Protein AF-A0A7X7QQ74-F1 (afdb_monomer)

Secondary structure (DSSP, 8-state):
-TTHHHHHHHHHHHHHHHHHHHHHHHHHHHHHHHHHHTT--S---------HHHHHHHHHHHHHHHHHHHHHHHHHHHHHHHHHHHHHHHHHHHHHHHHHHHHHHHHHHHHHHHHHHHHHHHHHHHHHHHHHHHHHHHHHHHHHHTTS-HHHHHHHHHHTSPPPPTT--HHHHHHHHHHHHHHHH-HHHHHHHHHHHHHHHHHHHHHHHHHHHHT-SS--HHHHHHHHHHHHHHHHHHHHHTPPP----HHHHHHHHHH--GGGHHHHHHHHHHHHHTT-S-HHHHHHHHHHHHHHHHHHHHHHS-PPPPPHHHHTSHHHHHHHHHTTSS-EEEEEEHHHHHHHTHHHH--TTS-SS--HHHHHHHHHHHHHHHTT-TTEEEEEEE--SS-EEEESSSSEEEEE--SSSSSHHHHHHHHHHHHHHTSTTSEEEEE---HHHHHHHHHTT-EEE-GGGGGGG--

pLDDT: mean 75.35, std 14.72, range [29.64, 94.81]

Radius of gyration: 71.5 Å; Cα contacts (8 Å, |Δi|>4): 353; chains: 1; bounding box: 165×53×185 Å

Solvent-accessible surface area (backbone atoms only — not comparable to full-atom values): 25984 Å² total; per-residue (Å²): 125,82,62,63,62,54,53,52,52,54,53,52,61,67,45,48,63,57,53,50,57,50,50,52,53,51,51,57,49,52,53,53,51,54,65,62,67,73,72,80,77,86,82,83,87,87,83,84,90,84,68,74,69,61,57,55,55,50,51,51,50,53,51,48,53,53,50,50,52,50,50,51,51,53,49,51,54,48,49,59,49,50,54,52,53,48,52,56,49,51,54,52,50,50,54,51,51,53,52,50,54,53,52,51,52,50,52,51,52,51,52,53,51,51,53,51,52,50,54,50,49,50,54,51,50,55,50,50,51,54,48,51,51,51,52,49,52,51,49,48,51,57,60,51,38,70,74,61,43,75,68,53,42,52,52,51,56,60,69,64,48,79,78,59,68,94,87,54,54,71,67,59,49,52,50,52,52,51,51,51,54,48,23,67,76,35,58,68,62,30,53,52,50,54,52,47,58,51,36,54,53,40,50,54,52,33,52,55,44,52,51,52,52,74,70,40,95,75,67,55,68,69,59,55,54,51,41,51,54,36,50,54,52,42,51,53,47,32,59,77,66,70,50,84,68,90,66,72,63,56,70,60,52,43,51,50,58,66,69,46,56,80,90,52,48,63,56,52,55,54,50,54,51,51,34,42,78,66,63,70,41,52,74,68,61,41,51,54,45,52,50,46,49,50,51,45,50,54,52,53,50,58,71,66,42,80,69,80,77,73,50,74,75,44,58,74,35,54,67,35,43,51,51,34,19,76,69,64,78,36,43,22,36,43,39,32,40,42,60,50,31,54,64,66,39,33,88,79,67,52,57,99,86,58,70,97,62,85,50,74,64,47,54,50,50,51,52,52,36,50,45,60,57,41,54,98,34,91,47,28,37,37,39,37,30,30,81,36,73,57,64,46,77,46,71,79,48,102,45,29,38,40,35,27,46,26,65,88,79,80,70,46,37,53,57,52,50,51,49,51,47,58,58,56,55,74,42,83,80,46,50,42,36,38,28,39,76,51,66,68,58,45,53,51,39,46,76,66,69,32,40,65,34,52,44,69,74,46,52,92,62,55,119

Structure (mmCIF, N/CA/C/O backbone):
data_AF-A0A7X7QQ74-F1
#
_entry.id   AF-A0A7X7QQ74-F1
#
loop_
_atom_site.group_PDB
_atom_site.id
_atom_site.type_symbol
_atom_site.label_atom_id
_atom_site.label_alt_id
_atom_site.label_comp_id
_atom_site.label_asym_id
_atom_site.label_entity_id
_atom_site.label_seq_id
_atom_site.pdbx_PDB_ins_code
_atom_site.Cartn_x
_atom_site.Cartn_y
_atom_site.Cartn_z
_atom_site.occupancy
_atom_site.B_iso_or_equiv
_atom_site.auth_seq_id
_atom_site.auth_comp_id
_atom_site.auth_asym_id
_atom_site.auth_atom_id
_atom_site.pdbx_PDB_model_num
ATOM 1 N N . GLY A 1 1 ? 70.687 -2.235 -77.175 1.00 42.91 1 GLY A N 1
ATOM 2 C CA . GLY A 1 1 ? 71.856 -1.793 -76.398 1.00 42.91 1 GLY A CA 1
ATOM 3 C C . GLY A 1 1 ? 73.035 -2.710 -76.632 1.00 42.91 1 GLY A C 1
ATOM 4 O O . GLY A 1 1 ? 73.905 -2.338 -77.387 1.00 42.91 1 GLY A O 1
ATOM 5 N N . ALA A 1 2 ? 73.039 -3.921 -76.066 1.00 39.81 2 ALA A N 1
ATOM 6 C CA . ALA A 1 2 ? 74.204 -4.820 -76.107 1.00 39.81 2 ALA A CA 1
ATOM 7 C C . ALA A 1 2 ? 74.336 -5.729 -77.358 1.00 39.81 2 ALA A C 1
ATOM 9 O O . ALA A 1 2 ? 75.285 -6.497 -77.442 1.00 39.81 2 ALA A O 1
ATOM 10 N N . GLY A 1 3 ? 73.380 -5.693 -78.298 1.00 40.97 3 GLY A N 1
ATOM 11 C CA . GLY A 1 3 ? 73.385 -6.544 -79.503 1.00 40.97 3 GLY A CA 1
ATOM 12 C C . GLY A 1 3 ? 74.111 -5.935 -80.708 1.00 40.97 3 GLY A C 1
ATOM 13 O O . GLY A 1 3 ? 74.846 -6.640 -81.385 1.00 40.97 3 GLY A O 1
ATOM 14 N N . ASP A 1 4 ? 73.969 -4.623 -80.930 1.00 46.12 4 ASP A N 1
ATOM 15 C CA . ASP A 1 4 ? 74.567 -3.925 -82.085 1.00 46.12 4 ASP A CA 1
ATOM 16 C C . ASP A 1 4 ? 76.092 -3.779 -81.976 1.00 46.12 4 ASP A C 1
ATOM 18 O O . ASP A 1 4 ? 76.801 -3.931 -82.968 1.00 46.12 4 ASP A O 1
ATOM 22 N N . GLU A 1 5 ? 76.624 -3.546 -80.770 1.00 46.53 5 GLU A N 1
ATOM 23 C CA . GLU A 1 5 ? 78.076 -3.414 -80.565 1.00 46.53 5 GLU A CA 1
ATOM 24 C C . GLU A 1 5 ? 78.820 -4.737 -80.819 1.00 46.53 5 GLU A C 1
ATOM 26 O O . GLU A 1 5 ? 79.957 -4.739 -81.296 1.00 46.53 5 GLU A O 1
ATOM 31 N N . ALA A 1 6 ? 78.169 -5.875 -80.547 1.00 50.09 6 ALA A N 1
ATOM 32 C CA . ALA A 1 6 ? 78.730 -7.200 -80.797 1.00 50.09 6 ALA A CA 1
ATOM 33 C C . ALA A 1 6 ? 78.775 -7.532 -82.301 1.00 50.09 6 ALA A C 1
ATOM 35 O O . ALA A 1 6 ? 79.751 -8.125 -82.771 1.00 50.09 6 ALA A O 1
ATOM 36 N N . ASP A 1 7 ? 77.763 -7.105 -83.062 1.00 53.47 7 ASP A N 1
ATOM 37 C CA . ASP A 1 7 ? 77.689 -7.326 -84.508 1.00 53.47 7 ASP A CA 1
ATOM 38 C C . ASP A 1 7 ? 78.603 -6.372 -85.302 1.00 53.47 7 ASP A C 1
ATOM 40 O O . ASP A 1 7 ? 79.223 -6.798 -86.284 1.00 53.47 7 ASP A O 1
ATOM 44 N N . GLU A 1 8 ? 78.799 -5.124 -84.854 1.00 53.38 8 GLU A N 1
ATOM 45 C CA . GLU A 1 8 ? 79.803 -4.221 -85.440 1.00 53.38 8 GLU A CA 1
ATOM 46 C C . GLU A 1 8 ? 81.241 -4.699 -85.194 1.00 53.38 8 GLU A C 1
ATOM 48 O O . GLU A 1 8 ? 82.062 -4.688 -86.120 1.00 53.38 8 GLU A O 1
ATOM 53 N N . ALA A 1 9 ? 81.547 -5.185 -83.986 1.00 55.56 9 ALA A N 1
ATOM 54 C CA . ALA A 1 9 ? 82.856 -5.755 -83.670 1.00 55.56 9 ALA A CA 1
ATOM 55 C C . ALA A 1 9 ? 83.140 -7.022 -84.500 1.00 55.56 9 ALA A C 1
ATOM 57 O O . ALA A 1 9 ? 84.234 -7.177 -85.053 1.00 55.56 9 ALA A O 1
ATOM 58 N N . ALA A 1 10 ? 82.138 -7.892 -84.667 1.00 55.88 10 ALA A N 1
ATOM 59 C CA . ALA A 1 10 ? 82.249 -9.099 -85.484 1.00 55.88 10 ALA A CA 1
ATOM 60 C C . ALA A 1 10 ? 82.398 -8.795 -86.987 1.00 55.88 10 ALA A C 1
ATOM 62 O O . ALA A 1 10 ? 83.092 -9.526 -87.699 1.00 55.88 10 ALA A O 1
ATOM 63 N N . ALA A 1 11 ? 81.780 -7.722 -87.490 1.00 56.03 11 ALA A N 1
ATOM 64 C CA . ALA A 1 11 ? 81.935 -7.277 -88.875 1.00 56.03 11 ALA A CA 1
ATOM 65 C C . ALA A 1 11 ? 83.321 -6.655 -89.140 1.00 56.03 11 ALA A C 1
ATOM 67 O O . ALA A 1 11 ? 83.920 -6.908 -90.190 1.00 56.03 11 ALA A O 1
ATOM 68 N N . ALA A 1 12 ? 83.863 -5.896 -88.181 1.00 57.00 12 ALA A N 1
ATOM 69 C CA . ALA A 1 12 ? 85.202 -5.312 -88.264 1.00 57.00 12 ALA A CA 1
ATOM 70 C C . ALA A 1 12 ? 86.316 -6.379 -88.248 1.00 57.00 12 ALA A C 1
ATOM 72 O O . ALA A 1 12 ? 87.284 -6.273 -89.007 1.00 57.00 12 ALA A O 1
ATOM 73 N N . ASP A 1 13 ? 86.161 -7.443 -87.452 1.00 64.31 13 ASP A N 1
ATOM 74 C CA . ASP A 1 13 ? 87.113 -8.563 -87.404 1.00 64.31 13 ASP A CA 1
ATOM 75 C C . ASP A 1 13 ? 87.138 -9.377 -88.711 1.00 64.31 13 ASP A C 1
ATOM 77 O O . ASP A 1 13 ? 88.206 -9.807 -89.151 1.00 64.31 13 ASP A O 1
ATOM 81 N N . ARG A 1 14 ? 85.995 -9.519 -89.399 1.00 63.31 14 ARG A N 1
ATOM 82 C CA . ARG A 1 14 ? 85.916 -10.215 -90.702 1.00 63.31 14 ARG A CA 1
ATOM 83 C C . ARG A 1 14 ? 86.610 -9.458 -91.838 1.00 63.31 14 ARG A C 1
ATOM 85 O O . ARG A 1 14 ? 87.097 -10.085 -92.774 1.00 63.31 14 ARG A O 1
ATOM 92 N N . LEU A 1 15 ? 86.679 -8.126 -91.772 1.00 59.78 15 LEU A N 1
ATOM 93 C CA . LEU A 1 15 ? 87.297 -7.284 -92.810 1.00 59.78 15 LEU A CA 1
ATOM 94 C C . LEU A 1 15 ? 88.806 -7.065 -92.606 1.00 59.78 15 LEU A C 1
ATOM 96 O O . LEU A 1 15 ? 89.516 -6.757 -93.567 1.00 59.78 15 LEU A O 1
ATOM 100 N N . ARG A 1 16 ? 89.317 -7.264 -91.384 1.00 68.69 16 ARG A N 1
ATOM 101 C CA . ARG A 1 16 ? 90.736 -7.089 -91.028 1.00 68.69 16 ARG A CA 1
ATOM 102 C C . ARG A 1 16 ? 91.714 -7.922 -91.888 1.00 68.69 16 ARG A C 1
ATOM 104 O O . ARG A 1 16 ? 92.672 -7.327 -92.384 1.00 68.69 16 ARG A O 1
ATOM 111 N N . PRO A 1 17 ? 91.497 -9.229 -92.159 1.00 64.31 17 PRO A N 1
ATOM 112 C CA . PRO A 1 17 ? 92.400 -10.002 -93.022 1.00 64.31 17 PRO A CA 1
ATOM 113 C C . PRO A 1 17 ? 92.361 -9.556 -94.494 1.00 64.31 17 PRO A C 1
ATOM 115 O O . PRO A 1 17 ? 93.382 -9.601 -95.177 1.00 64.31 17 PRO A O 1
ATOM 118 N N . HIS A 1 18 ? 91.218 -9.060 -94.982 1.00 64.38 18 HIS A N 1
ATOM 119 C CA . HIS A 1 18 ? 91.095 -8.545 -96.351 1.00 64.38 18 HIS A CA 1
ATOM 120 C C . HIS A 1 18 ? 91.812 -7.201 -96.538 1.00 64.38 18 HIS A C 1
ATOM 122 O O . HIS A 1 18 ? 92.454 -6.987 -97.566 1.00 64.38 18 HIS A O 1
ATOM 128 N N . LEU A 1 19 ? 91.758 -6.320 -95.534 1.00 66.12 19 LEU A N 1
ATOM 129 C CA . LEU A 1 19 ? 92.512 -5.064 -95.526 1.00 66.12 19 LEU A CA 1
ATOM 130 C C . LEU A 1 19 ? 94.024 -5.301 -95.402 1.00 66.12 19 LEU A C 1
ATOM 132 O O . LEU A 1 19 ? 94.790 -4.632 -96.093 1.00 66.12 19 LEU A O 1
ATOM 136 N N . ALA A 1 20 ? 94.450 -6.279 -94.595 1.00 68.25 20 ALA A N 1
ATOM 137 C CA . ALA A 1 20 ? 95.856 -6.670 -94.486 1.00 68.25 20 ALA A CA 1
ATOM 138 C C . ALA A 1 20 ? 96.406 -7.202 -95.824 1.00 68.25 20 ALA A C 1
ATOM 140 O O . ALA A 1 20 ? 97.421 -6.706 -96.307 1.00 68.25 20 ALA A O 1
ATOM 141 N N . ALA A 1 21 ? 95.679 -8.112 -96.484 1.00 64.56 21 ALA A N 1
ATOM 142 C CA . ALA A 1 21 ? 96.055 -8.643 -97.799 1.00 64.56 21 ALA A CA 1
ATOM 143 C C . ALA A 1 21 ? 96.074 -7.569 -98.907 1.00 64.56 21 ALA A C 1
ATOM 145 O O . ALA A 1 21 ? 96.842 -7.662 -99.867 1.00 64.56 21 ALA A O 1
ATOM 146 N N . PHE A 1 22 ? 95.231 -6.537 -98.798 1.00 66.25 22 PHE A N 1
ATOM 147 C CA . PHE A 1 22 ? 95.245 -5.391 -99.709 1.00 66.25 22 PHE A CA 1
ATOM 148 C C . PHE A 1 22 ? 96.467 -4.485 -99.480 1.00 66.25 22 PHE A C 1
ATOM 150 O O . PHE A 1 22 ? 97.080 -4.034 -100.448 1.00 66.25 22 PHE A O 1
ATOM 157 N N . HIS A 1 23 ? 96.855 -4.263 -98.220 1.00 68.88 23 HIS A N 1
ATOM 158 C CA . HIS A 1 23 ? 98.042 -3.481 -97.863 1.00 68.88 23 HIS A CA 1
ATOM 159 C C . HIS A 1 23 ? 99.337 -4.170 -98.319 1.00 68.88 23 HIS A C 1
ATOM 161 O O . HIS A 1 23 ? 100.178 -3.529 -98.943 1.00 68.88 23 HIS A O 1
ATOM 167 N N . GLU A 1 24 ? 99.448 -5.486 -98.117 1.00 67.44 24 GLU A N 1
ATOM 168 C CA . GLU A 1 24 ? 100.583 -6.304 -98.576 1.00 67.44 24 GLU A CA 1
ATOM 169 C C . GLU A 1 24 ? 100.755 -6.243 -100.104 1.00 67.44 24 GLU A C 1
ATOM 171 O O . GLU A 1 24 ? 101.859 -6.074 -100.622 1.00 67.44 24 GLU A O 1
ATOM 176 N N . ARG A 1 25 ? 99.641 -6.302 -100.849 1.00 67.62 25 ARG A N 1
ATOM 177 C CA . ARG A 1 25 ? 99.648 -6.185 -102.317 1.00 67.62 25 ARG A CA 1
ATOM 178 C C . ARG A 1 25 ? 100.048 -4.794 -102.805 1.00 67.62 25 ARG A C 1
ATOM 180 O O . ARG A 1 25 ? 100.679 -4.697 -103.855 1.00 67.62 25 ARG A O 1
ATOM 187 N N . LEU A 1 26 ? 99.700 -3.734 -102.073 1.00 65.62 26 LEU A N 1
ATOM 188 C CA . LEU A 1 26 ? 100.148 -2.370 -102.375 1.00 65.62 26 LEU A CA 1
ATOM 189 C C . LEU A 1 26 ? 101.638 -2.174 -102.071 1.00 65.62 26 LEU A C 1
ATOM 191 O O . LEU A 1 26 ? 102.324 -1.502 -102.838 1.00 65.62 26 LEU A O 1
ATOM 195 N N . GLN A 1 27 ? 102.148 -2.796 -101.006 1.00 69.31 27 GLN A N 1
ATOM 196 C CA . GLN A 1 27 ? 103.567 -2.765 -100.649 1.00 69.31 27 GLN A CA 1
ATOM 197 C C . GLN A 1 27 ? 104.429 -3.480 -101.702 1.00 69.31 27 GLN A C 1
ATOM 199 O O . GLN A 1 27 ? 105.384 -2.894 -102.209 1.00 69.31 27 GLN A O 1
ATOM 204 N N . ALA A 1 28 ? 104.013 -4.674 -102.138 1.00 63.09 28 ALA A N 1
ATOM 205 C CA . ALA A 1 28 ? 104.674 -5.415 -103.217 1.00 63.09 28 ALA A CA 1
ATOM 206 C C . ALA A 1 28 ? 104.653 -4.662 -104.566 1.00 63.09 28 ALA A C 1
ATOM 208 O O . ALA A 1 28 ? 105.598 -4.742 -105.351 1.00 63.09 28 ALA A O 1
ATOM 209 N N . LEU A 1 29 ? 103.591 -3.891 -104.834 1.00 61.09 29 LEU A N 1
ATOM 210 C CA . LEU A 1 29 ? 103.504 -2.995 -105.994 1.00 61.09 29 LEU A CA 1
ATOM 211 C C . LEU A 1 29 ? 104.468 -1.804 -105.882 1.00 61.09 29 LEU A C 1
ATOM 213 O O . LEU A 1 29 ? 105.092 -1.438 -106.876 1.00 61.09 29 LEU A O 1
ATOM 217 N N . GLY A 1 30 ? 104.620 -1.219 -104.691 1.00 64.50 30 GLY A N 1
ATOM 218 C CA . GLY A 1 30 ? 105.575 -0.137 -104.434 1.00 64.50 30 GLY A CA 1
ATOM 219 C C . GLY A 1 30 ? 107.033 -0.571 -104.617 1.00 64.50 30 GLY A C 1
ATOM 220 O O . GLY A 1 30 ? 107.813 0.140 -105.251 1.00 64.50 30 GLY A O 1
ATOM 221 N N . GLU A 1 31 ? 107.386 -1.767 -104.143 1.00 64.06 31 GLU A N 1
ATOM 222 C CA . GLU A 1 31 ? 108.729 -2.344 -104.299 1.00 64.06 31 GLU A CA 1
ATOM 223 C C . GLU A 1 31 ? 109.052 -2.691 -105.762 1.00 64.06 31 GLU A C 1
ATOM 225 O O . GLU A 1 31 ? 110.151 -2.408 -106.243 1.00 64.06 31 GLU A O 1
ATOM 230 N N . ALA A 1 32 ? 108.080 -3.221 -106.513 1.00 56.12 32 ALA A N 1
ATOM 231 C CA . ALA A 1 32 ? 108.242 -3.515 -107.938 1.00 56.12 32 ALA A CA 1
ATOM 232 C C . ALA A 1 32 ? 108.418 -2.245 -108.797 1.00 56.12 32 ALA A C 1
ATOM 234 O O . ALA A 1 32 ? 109.200 -2.246 -109.750 1.00 56.12 32 ALA A O 1
ATOM 235 N N . VAL A 1 33 ? 107.740 -1.144 -108.448 1.00 58.22 33 VAL A N 1
ATOM 236 C CA . VAL A 1 33 ? 107.883 0.155 -109.131 1.00 58.22 33 VAL A CA 1
ATOM 237 C C . VAL A 1 33 ? 109.230 0.812 -108.811 1.00 58.22 33 VAL A C 1
ATOM 239 O O . VAL A 1 33 ? 109.873 1.350 -109.713 1.00 58.22 33 VAL A O 1
ATOM 242 N N . ALA A 1 34 ? 109.717 0.701 -107.572 1.00 56.66 34 ALA A N 1
ATOM 243 C CA . ALA A 1 34 ? 111.060 1.154 -107.204 1.00 56.66 34 ALA A CA 1
ATOM 244 C C . ALA A 1 34 ? 112.163 0.356 -107.933 1.00 56.66 34 ALA A C 1
ATOM 246 O O . ALA A 1 34 ? 113.149 0.936 -108.392 1.00 56.66 34 ALA A O 1
ATOM 247 N N . ALA A 1 35 ? 111.970 -0.954 -108.125 1.00 54.81 35 ALA A N 1
ATOM 248 C CA . ALA A 1 35 ? 112.888 -1.810 -108.881 1.00 54.81 35 ALA A CA 1
ATOM 249 C C . ALA A 1 35 ? 112.895 -1.526 -110.400 1.00 54.81 35 ALA A C 1
ATOM 251 O O . ALA A 1 35 ? 113.922 -1.730 -111.053 1.00 54.81 35 ALA A O 1
ATOM 252 N N . ALA A 1 36 ? 111.778 -1.042 -110.960 1.00 55.62 36 ALA A N 1
ATOM 253 C CA . ALA A 1 36 ? 111.653 -0.664 -112.371 1.00 55.62 36 ALA A CA 1
ATOM 254 C C . ALA A 1 36 ? 112.187 0.752 -112.672 1.00 55.62 36 ALA A C 1
ATOM 256 O O . ALA A 1 36 ? 112.729 0.983 -113.751 1.00 55.62 36 ALA A O 1
ATOM 257 N N . ALA A 1 37 ? 112.096 1.686 -111.719 1.00 54.03 37 ALA A N 1
ATOM 258 C CA . ALA A 1 37 ? 112.597 3.056 -111.873 1.00 54.03 37 ALA A CA 1
ATOM 259 C C . ALA A 1 37 ? 114.131 3.185 -111.713 1.00 54.03 37 ALA A C 1
ATOM 261 O O . ALA A 1 37 ? 114.720 4.146 -112.199 1.00 54.03 37 ALA A O 1
ATOM 262 N N . GLY A 1 38 ? 114.798 2.213 -111.076 1.00 49.72 38 GLY A N 1
ATOM 263 C CA . GLY A 1 38 ? 116.242 2.243 -110.796 1.00 49.72 38 GLY A CA 1
ATOM 264 C C . GLY A 1 38 ? 117.187 1.784 -111.921 1.00 49.72 38 GLY A C 1
ATOM 265 O O . GLY A 1 38 ? 118.390 1.735 -111.687 1.00 49.72 38 GLY A O 1
ATOM 266 N N . ARG A 1 39 ? 116.695 1.420 -113.119 1.00 50.91 39 ARG A N 1
ATOM 267 C CA . ARG A 1 39 ? 117.528 0.889 -114.231 1.00 50.91 39 ARG A CA 1
ATOM 268 C C . ARG A 1 39 ? 117.515 1.721 -115.525 1.00 50.91 39 ARG A C 1
ATOM 270 O O . ARG A 1 39 ? 117.875 1.198 -116.572 1.00 50.91 39 ARG A O 1
ATOM 277 N N . ALA A 1 40 ? 117.104 2.988 -115.479 1.00 46.25 40 ALA A N 1
ATOM 278 C CA . ALA A 1 40 ? 117.002 3.850 -116.665 1.00 46.25 40 ALA A CA 1
ATOM 279 C C . ALA A 1 40 ? 117.895 5.104 -116.568 1.00 46.25 40 ALA A C 1
ATOM 281 O O . ALA A 1 40 ? 117.425 6.230 -116.713 1.00 46.25 40 ALA A O 1
ATOM 282 N N . GLY A 1 41 ? 119.186 4.889 -116.302 1.00 38.78 41 GLY A N 1
ATOM 283 C CA . GLY A 1 41 ? 120.264 5.851 -116.534 1.00 38.78 41 GLY A CA 1
ATOM 284 C C . GLY A 1 41 ? 121.354 5.178 -117.373 1.00 38.78 41 GLY A C 1
ATOM 285 O O . GLY A 1 41 ? 121.755 4.068 -117.041 1.00 38.78 41 GLY A O 1
ATOM 286 N N . ASP A 1 42 ? 121.786 5.872 -118.423 1.00 35.03 42 ASP A N 1
ATOM 287 C CA . ASP A 1 42 ? 122.831 5.560 -119.414 1.00 35.03 42 ASP A CA 1
ATOM 288 C C . ASP A 1 42 ? 122.495 4.732 -120.681 1.00 35.03 42 ASP A C 1
ATOM 290 O O . ASP A 1 42 ? 122.196 3.543 -120.661 1.00 35.03 42 ASP A O 1
ATOM 294 N N . GLU A 1 43 ? 122.650 5.470 -121.790 1.00 34.56 43 GLU A N 1
ATOM 295 C CA . GLU A 1 43 ? 123.116 5.129 -123.143 1.00 34.56 43 GLU A CA 1
ATOM 296 C C . GLU A 1 43 ? 122.275 4.297 -124.143 1.00 34.56 43 GLU A C 1
ATOM 298 O O . GLU A 1 43 ? 122.021 3.110 -124.000 1.00 34.56 43 GLU A O 1
ATOM 303 N N . ALA A 1 44 ? 121.975 4.999 -125.251 1.00 32.47 44 ALA A N 1
ATOM 304 C CA . ALA A 1 44 ? 122.029 4.613 -126.669 1.00 32.47 44 ALA A CA 1
ATOM 305 C C . ALA A 1 44 ? 121.254 3.374 -127.194 1.00 32.47 44 ALA A C 1
ATOM 307 O O . ALA A 1 44 ? 121.468 2.229 -126.825 1.00 32.47 44 ALA A O 1
ATOM 308 N N . ALA A 1 45 ? 120.391 3.659 -128.179 1.00 34.34 45 ALA A N 1
ATOM 309 C CA . ALA A 1 45 ? 119.515 2.782 -128.974 1.00 34.34 45 ALA A CA 1
ATOM 310 C C . ALA A 1 45 ? 120.234 1.644 -129.757 1.00 34.34 45 ALA A C 1
ATOM 312 O O . ALA A 1 45 ? 121.463 1.650 -129.794 1.00 34.34 45 ALA A O 1
ATOM 313 N N . PRO A 1 46 ? 119.547 0.764 -130.541 1.00 49.34 46 PRO A N 1
ATOM 314 C CA . PRO A 1 46 ? 118.101 0.499 -130.712 1.00 49.34 46 PRO A CA 1
ATOM 315 C C . PRO A 1 46 ? 117.714 -1.009 -130.629 1.00 49.34 46 PRO A C 1
ATOM 317 O O . PRO A 1 46 ? 118.530 -1.886 -130.893 1.00 49.34 46 PRO A O 1
ATOM 320 N N . GLY A 1 47 ? 116.436 -1.355 -130.396 1.00 29.64 47 GLY A N 1
ATOM 321 C CA . GLY A 1 47 ? 115.965 -2.730 -130.656 1.00 29.64 47 GLY A CA 1
ATOM 322 C C . GLY A 1 47 ? 114.710 -3.209 -129.918 1.00 29.64 47 GLY A C 1
ATOM 323 O O . GLY A 1 47 ? 114.733 -3.427 -128.719 1.00 29.64 47 GLY A O 1
ATOM 324 N N . ARG A 1 48 ? 113.643 -3.425 -130.699 1.00 32.06 48 ARG A N 1
ATOM 325 C CA . ARG A 1 48 ? 112.609 -4.482 -130.611 1.00 32.06 48 ARG A CA 1
ATOM 326 C C . ARG A 1 48 ? 112.199 -5.078 -129.242 1.00 32.06 48 ARG A C 1
ATOM 328 O O . ARG A 1 48 ? 112.919 -5.864 -128.646 1.00 32.06 48 ARG A O 1
ATOM 335 N N . ALA A 1 49 ? 110.900 -4.889 -128.977 1.00 45.88 49 ALA A N 1
ATOM 336 C CA . ALA A 1 49 ? 109.918 -5.865 -128.482 1.00 45.88 49 ALA A CA 1
ATOM 337 C C . ALA A 1 49 ? 110.177 -6.545 -127.124 1.00 45.88 49 ALA A C 1
ATOM 339 O O . ALA A 1 49 ? 110.699 -7.654 -127.069 1.00 45.88 49 ALA A O 1
ATOM 340 N N . VAL A 1 50 ? 109.646 -5.941 -126.051 1.00 37.38 50 VAL A N 1
ATOM 341 C CA . VAL A 1 50 ? 109.337 -6.630 -124.787 1.00 37.38 50 VAL A CA 1
ATOM 342 C C . VAL A 1 50 ? 108.018 -6.085 -124.206 1.00 37.38 50 VAL A C 1
ATOM 344 O O . VAL A 1 50 ? 107.979 -4.969 -123.703 1.00 37.38 50 VAL A O 1
ATOM 347 N N . GLY A 1 51 ? 106.954 -6.898 -124.263 1.00 42.53 51 GLY A N 1
ATOM 348 C CA . GLY A 1 51 ? 105.964 -7.019 -123.178 1.00 42.53 51 GLY A CA 1
ATOM 349 C C . GLY A 1 51 ? 104.705 -6.134 -123.158 1.00 42.53 51 GLY A C 1
ATOM 350 O O . GLY A 1 51 ? 104.439 -5.528 -122.125 1.00 42.53 51 GLY A O 1
ATOM 351 N N . ASP A 1 52 ? 103.884 -6.134 -124.215 1.00 48.91 52 ASP A N 1
ATOM 352 C CA . ASP A 1 52 ? 102.531 -5.521 -124.235 1.00 48.91 52 ASP A CA 1
ATOM 353 C C . ASP A 1 52 ? 101.535 -6.224 -123.265 1.00 48.91 52 ASP A C 1
ATOM 355 O O . ASP A 1 52 ? 100.616 -5.617 -122.714 1.00 48.91 52 ASP A O 1
ATOM 359 N N . ASP A 1 53 ? 101.784 -7.498 -122.934 1.00 53.06 53 ASP A N 1
ATOM 360 C CA . ASP A 1 53 ? 100.902 -8.307 -122.074 1.00 53.06 53 ASP A CA 1
ATOM 361 C C . ASP A 1 53 ? 100.924 -7.898 -120.587 1.00 53.06 53 ASP A C 1
ATOM 363 O O . ASP A 1 53 ? 99.931 -8.052 -119.872 1.00 53.06 53 ASP A O 1
ATOM 367 N N . GLY A 1 54 ? 102.039 -7.350 -120.090 1.00 54.38 54 GLY A N 1
ATOM 368 C CA . GLY A 1 54 ? 102.170 -6.960 -118.680 1.00 54.38 54 GLY A CA 1
ATOM 369 C C . GLY A 1 54 ? 101.385 -5.692 -118.341 1.00 54.38 54 GLY A C 1
ATOM 370 O O . GLY A 1 54 ? 100.744 -5.614 -117.292 1.00 54.38 54 GLY A O 1
ATOM 371 N N . HIS A 1 55 ? 101.395 -4.710 -119.243 1.00 59.00 55 HIS A N 1
ATOM 372 C CA . HIS A 1 55 ? 100.710 -3.432 -119.050 1.00 59.00 55 HIS A CA 1
ATOM 373 C C . HIS A 1 55 ? 99.182 -3.599 -119.118 1.00 59.00 55 HIS A C 1
ATOM 375 O O . HIS A 1 55 ? 98.461 -3.068 -118.272 1.00 59.00 55 HIS A O 1
ATOM 381 N N . ALA A 1 56 ? 98.690 -4.427 -120.046 1.00 62.75 56 ALA A N 1
ATOM 382 C CA . ALA A 1 56 ? 97.266 -4.732 -120.189 1.00 62.75 56 ALA A CA 1
ATOM 383 C C . ALA A 1 56 ? 96.674 -5.438 -118.950 1.00 62.75 56 ALA A C 1
ATOM 385 O O . ALA A 1 56 ? 95.588 -5.084 -118.482 1.00 62.75 56 ALA A O 1
ATOM 386 N N . VAL A 1 57 ? 97.404 -6.397 -118.361 1.00 68.38 57 VAL A N 1
ATOM 387 C CA . VAL A 1 57 ? 96.978 -7.105 -117.137 1.00 68.38 57 VAL A CA 1
ATOM 388 C C . VAL A 1 57 ? 96.921 -6.164 -115.927 1.00 68.38 57 VAL A C 1
ATOM 390 O O . VAL A 1 57 ? 96.009 -6.267 -115.098 1.00 68.38 57 VAL A O 1
ATOM 393 N N . TRP A 1 58 ? 97.864 -5.226 -115.817 1.00 65.56 58 TRP A N 1
ATOM 394 C CA . TRP A 1 58 ? 97.871 -4.235 -114.740 1.00 65.56 58 TRP A CA 1
ATOM 395 C C . TRP A 1 58 ? 96.762 -3.190 -114.884 1.00 65.56 58 TRP A C 1
ATOM 397 O O . TRP A 1 58 ? 96.123 -2.852 -113.884 1.00 65.56 58 TRP A O 1
ATOM 407 N N . GLU A 1 59 ? 96.464 -2.730 -116.101 1.00 71.69 59 GLU A N 1
ATOM 408 C CA . GLU A 1 59 ? 95.325 -1.841 -116.348 1.00 71.69 59 GLU A CA 1
ATOM 409 C C . GLU A 1 59 ? 93.985 -2.501 -116.012 1.00 71.69 59 GLU A C 1
ATOM 411 O O . GLU A 1 59 ? 93.121 -1.862 -115.404 1.00 71.69 59 GLU A O 1
ATOM 416 N N . GLU A 1 60 ? 93.813 -3.781 -116.349 1.00 74.56 60 GLU A N 1
ATOM 417 C CA . GLU A 1 60 ? 92.595 -4.528 -116.030 1.00 74.56 60 GLU A CA 1
ATOM 418 C C . GLU A 1 60 ? 92.427 -4.714 -114.513 1.00 74.56 60 GLU A C 1
ATOM 420 O O . GLU A 1 60 ? 91.349 -4.453 -113.971 1.00 74.56 60 GLU A O 1
ATOM 425 N N . ARG A 1 61 ? 93.505 -5.036 -113.783 1.00 76.06 61 ARG A N 1
ATOM 426 C CA . ARG A 1 61 ? 93.483 -5.081 -112.308 1.00 76.06 61 ARG A CA 1
ATOM 427 C C . ARG A 1 61 ? 93.163 -3.721 -111.687 1.00 76.06 61 ARG A C 1
ATOM 429 O O . ARG A 1 61 ? 92.366 -3.646 -110.753 1.00 76.06 61 ARG A O 1
ATOM 436 N N . LEU A 1 62 ? 93.728 -2.632 -112.210 1.00 74.25 62 LEU A N 1
ATOM 437 C CA . LEU A 1 62 ? 93.438 -1.278 -111.727 1.00 74.25 62 LEU A CA 1
ATOM 438 C C . LEU A 1 62 ? 91.972 -0.892 -111.988 1.00 74.25 62 LEU A C 1
ATOM 440 O O . LEU A 1 62 ? 91.329 -0.251 -111.153 1.00 74.25 62 LEU A O 1
ATOM 444 N N . ARG A 1 63 ? 91.421 -1.305 -113.135 1.00 76.12 63 ARG A N 1
ATOM 445 C CA . ARG A 1 63 ? 90.013 -1.112 -113.504 1.00 76.12 63 ARG A CA 1
ATOM 446 C C . ARG A 1 63 ? 89.084 -1.887 -112.564 1.00 76.12 63 ARG A C 1
ATOM 448 O O . ARG A 1 63 ? 88.099 -1.306 -112.099 1.00 76.12 63 ARG A O 1
ATOM 455 N N . GLN A 1 64 ? 89.435 -3.127 -112.214 1.00 79.75 64 GLN A N 1
ATOM 456 C CA . GLN A 1 64 ? 88.717 -3.951 -111.235 1.00 79.75 64 GLN A CA 1
ATOM 457 C C . GLN A 1 64 ? 88.738 -3.333 -109.831 1.00 79.75 64 GLN A C 1
ATOM 459 O O . GLN A 1 64 ? 87.673 -3.094 -109.267 1.00 79.75 64 GLN A O 1
ATOM 464 N N . VAL A 1 65 ? 89.905 -2.945 -109.307 1.00 76.00 65 VAL A N 1
ATOM 465 C CA . VAL A 1 65 ? 90.012 -2.312 -107.976 1.00 76.00 65 VAL A CA 1
ATOM 466 C C . VAL A 1 65 ? 89.261 -0.975 -107.927 1.00 76.00 65 VAL A C 1
ATOM 468 O O . VAL A 1 65 ? 88.586 -0.666 -106.946 1.00 76.00 65 VAL A O 1
ATOM 471 N N . ARG A 1 66 ? 89.286 -0.179 -109.005 1.00 77.00 66 ARG A N 1
ATOM 472 C CA . ARG A 1 66 ? 88.471 1.049 -109.108 1.00 77.00 66 ARG A CA 1
ATOM 473 C C . ARG A 1 66 ? 86.969 0.752 -109.170 1.00 77.00 66 ARG A C 1
ATOM 475 O O . ARG A 1 66 ? 86.170 1.549 -108.679 1.00 77.00 66 ARG A O 1
ATOM 482 N N . ALA A 1 67 ? 86.551 -0.353 -109.789 1.00 77.31 67 ALA A N 1
ATOM 483 C CA . ALA A 1 67 ? 85.156 -0.792 -109.785 1.00 77.31 67 ALA A CA 1
ATOM 484 C C . ALA A 1 67 ? 84.714 -1.256 -108.388 1.00 77.31 67 ALA A C 1
ATOM 486 O O . ALA A 1 67 ? 83.640 -0.862 -107.936 1.00 77.31 67 ALA A O 1
ATOM 487 N N . GLU A 1 68 ? 85.558 -2.000 -107.676 1.00 78.00 68 GLU A N 1
ATOM 488 C CA . GLU A 1 68 ? 85.316 -2.419 -106.292 1.00 78.00 68 GLU A CA 1
ATOM 489 C C . GLU A 1 68 ? 85.262 -1.228 -105.336 1.00 78.00 68 GLU A C 1
ATOM 491 O O . GLU A 1 68 ? 84.312 -1.111 -104.568 1.00 78.00 68 GLU A O 1
ATOM 496 N N . LEU A 1 69 ? 86.192 -0.273 -105.438 1.00 75.88 69 LEU A N 1
ATOM 497 C CA . LEU A 1 69 ? 86.170 0.941 -104.618 1.00 75.88 69 LEU A CA 1
ATOM 498 C C . LEU A 1 69 ? 84.891 1.761 -104.850 1.00 75.88 69 LEU A C 1
ATOM 500 O O . LEU A 1 69 ? 84.318 2.296 -103.903 1.00 75.88 69 LEU A O 1
ATOM 504 N N . ARG A 1 70 ? 84.405 1.839 -106.098 1.00 76.81 70 ARG A N 1
ATOM 505 C CA . ARG A 1 70 ? 83.112 2.471 -106.411 1.00 76.81 70 ARG A CA 1
ATOM 506 C C . ARG A 1 70 ? 81.936 1.710 -105.798 1.00 76.81 70 ARG A C 1
ATOM 508 O O . ARG A 1 70 ? 81.035 2.349 -105.265 1.00 76.81 70 ARG A O 1
ATOM 515 N N . ARG A 1 71 ? 81.958 0.372 -105.815 1.00 79.44 71 ARG A N 1
ATOM 516 C CA . ARG A 1 71 ? 80.944 -0.459 -105.141 1.00 79.44 71 ARG A CA 1
ATOM 517 C C . ARG A 1 71 ? 80.952 -0.241 -103.628 1.00 79.44 71 ARG A C 1
ATOM 519 O O . ARG A 1 71 ? 79.891 -0.003 -103.062 1.00 79.44 71 ARG A O 1
ATOM 526 N N . TYR A 1 72 ? 82.120 -0.240 -102.986 1.00 79.75 72 TYR A N 1
ATOM 527 C CA . TYR A 1 72 ? 82.243 0.016 -101.547 1.00 79.75 72 TYR A CA 1
ATOM 528 C C . TYR A 1 72 ? 81.784 1.421 -101.159 1.00 79.75 72 TYR A C 1
ATOM 530 O O . TYR A 1 72 ? 81.062 1.566 -100.178 1.00 79.75 72 TYR A O 1
ATOM 538 N N . LYS A 1 73 ? 82.120 2.449 -101.950 1.00 77.81 73 LYS A N 1
ATOM 539 C CA . LYS A 1 73 ? 81.587 3.805 -101.744 1.00 77.81 73 LYS A CA 1
ATOM 540 C C . LYS A 1 73 ? 80.061 3.839 -101.868 1.00 77.81 73 LYS A C 1
ATOM 542 O O . LYS A 1 73 ? 79.404 4.400 -100.999 1.00 77.81 73 LYS A O 1
ATOM 547 N N . GLY A 1 74 ? 79.492 3.162 -102.869 1.00 82.56 74 GLY A N 1
ATOM 548 C CA . GLY A 1 74 ? 78.039 3.040 -103.022 1.00 82.56 74 GLY A CA 1
ATOM 549 C C . GLY A 1 74 ? 77.355 2.312 -101.855 1.00 82.56 74 GLY A C 1
ATOM 550 O O . GLY A 1 74 ? 76.274 2.719 -101.430 1.00 82.56 74 GLY A O 1
ATOM 551 N N . LEU A 1 75 ? 77.992 1.276 -101.295 1.00 83.69 75 LEU A N 1
ATOM 552 C CA . LEU A 1 75 ? 77.513 0.573 -100.098 1.00 83.69 75 LEU A CA 1
ATOM 553 C C . LEU A 1 75 ? 77.622 1.438 -98.836 1.00 83.69 75 LEU A C 1
ATOM 555 O O . LEU A 1 75 ? 76.684 1.458 -98.046 1.00 83.69 75 LEU A O 1
ATOM 559 N N . ALA A 1 76 ? 78.714 2.187 -98.665 1.00 78.69 76 ALA A N 1
ATOM 560 C CA . ALA A 1 76 ? 78.894 3.110 -97.544 1.00 78.69 76 ALA A CA 1
ATOM 561 C C . ALA A 1 76 ? 77.867 4.255 -97.580 1.00 78.69 76 ALA A C 1
ATOM 563 O O . ALA A 1 76 ? 77.243 4.567 -96.569 1.00 78.69 76 ALA A O 1
ATOM 564 N N . GLU A 1 77 ? 77.611 4.828 -98.757 1.00 83.56 77 GLU A N 1
ATOM 565 C CA . GLU A 1 77 ? 76.534 5.804 -98.951 1.00 83.56 77 GLU A CA 1
ATOM 566 C C . GLU A 1 77 ? 75.148 5.185 -98.719 1.00 83.56 77 GLU A C 1
ATOM 568 O O . GLU A 1 77 ? 74.263 5.838 -98.164 1.00 83.56 77 GLU A O 1
ATOM 573 N N . GLY A 1 78 ? 74.949 3.925 -99.124 1.00 83.88 78 GLY A N 1
ATOM 574 C CA . GLY A 1 78 ? 73.737 3.151 -98.851 1.00 83.88 78 GLY A CA 1
ATOM 575 C C . GLY A 1 78 ? 73.490 2.958 -97.354 1.00 83.88 78 GLY A C 1
ATOM 576 O O . GLY A 1 78 ? 72.394 3.254 -96.878 1.00 83.88 78 GLY A O 1
ATOM 577 N N . ARG A 1 79 ? 74.523 2.558 -96.605 1.00 87.56 79 ARG A N 1
ATOM 578 C CA . ARG A 1 79 ? 74.507 2.440 -95.142 1.00 87.56 79 ARG A CA 1
ATOM 579 C C . ARG A 1 79 ? 74.190 3.784 -94.484 1.00 87.56 79 ARG A C 1
ATOM 581 O O . ARG A 1 79 ? 73.231 3.866 -93.725 1.00 87.56 79 ARG A O 1
ATOM 588 N N . GLY A 1 80 ? 74.877 4.858 -94.878 1.00 85.81 80 GLY A N 1
ATOM 589 C CA . GLY A 1 80 ? 74.617 6.200 -94.346 1.00 85.81 80 GLY A CA 1
ATOM 590 C C . GLY A 1 80 ? 73.232 6.766 -94.705 1.00 85.81 80 GLY A C 1
ATOM 591 O O . GLY A 1 80 ? 72.738 7.680 -94.044 1.00 85.81 80 GLY A O 1
ATOM 592 N N . ARG A 1 81 ? 72.566 6.263 -95.755 1.00 89.25 81 ARG A N 1
ATOM 593 C CA . ARG A 1 81 ? 71.146 6.564 -96.020 1.00 89.25 81 ARG A CA 1
ATOM 594 C C . ARG A 1 81 ? 70.218 5.784 -95.088 1.00 89.25 81 ARG A C 1
ATOM 596 O O . ARG A 1 81 ? 69.281 6.382 -94.566 1.00 89.25 81 ARG A O 1
ATOM 603 N N . LEU A 1 82 ? 70.478 4.496 -94.869 1.00 89.00 82 LEU A N 1
ATOM 604 C CA . LEU A 1 82 ? 69.673 3.648 -93.985 1.00 89.00 82 LEU A CA 1
ATOM 605 C C . LEU A 1 82 ? 69.781 4.073 -92.516 1.00 89.00 82 LEU A C 1
ATOM 607 O O . LEU A 1 82 ? 68.757 4.157 -91.852 1.00 89.00 82 LEU A O 1
ATOM 611 N N . GLU A 1 83 ? 70.970 4.433 -92.033 1.00 90.62 83 GLU A N 1
ATOM 612 C CA . GLU A 1 83 ? 71.174 4.941 -90.665 1.00 90.62 83 GLU A CA 1
ATOM 613 C C . GLU A 1 83 ? 70.383 6.231 -90.418 1.00 90.62 83 GLU A C 1
ATOM 615 O O . GLU A 1 83 ? 69.707 6.368 -89.403 1.00 90.62 83 GLU A O 1
ATOM 620 N N . ARG A 1 84 ? 70.377 7.156 -91.389 1.00 91.25 84 ARG A N 1
ATOM 621 C CA . ARG A 1 84 ? 69.543 8.366 -91.314 1.00 91.25 84 ARG A CA 1
ATOM 622 C C . ARG A 1 84 ? 68.052 8.042 -91.322 1.00 91.25 84 ARG A C 1
ATOM 624 O O . ARG A 1 84 ? 67.291 8.675 -90.599 1.00 91.25 84 ARG A O 1
ATOM 631 N N . GLN A 1 85 ? 67.623 7.073 -92.132 1.00 91.88 85 GLN A N 1
ATOM 632 C CA . GLN A 1 85 ? 66.229 6.628 -92.134 1.00 91.88 85 GLN A CA 1
ATOM 633 C C . GLN A 1 85 ? 65.840 5.974 -90.806 1.00 91.88 85 GLN A C 1
ATOM 635 O O . GLN A 1 85 ? 64.738 6.225 -90.331 1.00 91.88 85 GLN A O 1
ATOM 640 N N . LEU A 1 86 ? 66.727 5.184 -90.202 1.00 92.06 86 LEU A N 1
ATOM 641 C CA . LEU A 1 86 ? 66.502 4.542 -88.911 1.00 92.06 86 LEU A CA 1
ATOM 642 C C . LEU A 1 86 ? 66.418 5.583 -87.790 1.00 92.06 86 LEU A C 1
ATOM 644 O O . LEU A 1 86 ? 65.430 5.591 -87.066 1.00 92.06 86 LEU A O 1
ATOM 648 N N . ALA A 1 87 ? 67.341 6.549 -87.746 1.00 91.50 87 ALA A N 1
ATOM 649 C CA . ALA A 1 87 ? 67.297 7.655 -86.788 1.00 91.50 87 ALA A CA 1
ATOM 650 C C . ALA A 1 87 ? 65.991 8.468 -86.882 1.00 91.50 87 ALA A C 1
ATOM 652 O O . ALA A 1 87 ? 65.351 8.736 -85.869 1.00 91.50 87 ALA A O 1
ATOM 653 N N . LEU A 1 88 ? 65.538 8.791 -88.102 1.00 92.81 88 LEU A N 1
ATOM 654 C CA . LEU A 1 88 ? 64.251 9.468 -88.317 1.00 92.81 88 LEU A CA 1
ATOM 655 C C . LEU A 1 88 ? 63.056 8.620 -87.853 1.00 92.81 88 LEU A C 1
ATOM 657 O O . LEU A 1 88 ? 62.045 9.159 -87.402 1.00 92.81 88 LEU A O 1
ATOM 661 N N . ARG A 1 89 ? 63.134 7.290 -87.986 1.00 90.56 89 ARG A N 1
ATOM 662 C CA . ARG A 1 89 ? 62.077 6.379 -87.524 1.00 90.56 89 ARG A CA 1
ATOM 663 C C . ARG A 1 89 ? 62.076 6.240 -86.010 1.00 90.56 89 ARG A C 1
ATOM 665 O O . ARG A 1 89 ? 60.993 6.220 -85.437 1.00 90.56 89 ARG A O 1
ATOM 672 N N . ASP A 1 90 ? 63.240 6.214 -85.377 1.00 92.94 90 ASP A N 1
ATOM 673 C CA . ASP A 1 90 ? 63.361 6.182 -83.921 1.00 92.94 90 ASP A CA 1
ATOM 674 C C . ASP A 1 90 ? 62.836 7.472 -83.289 1.00 92.94 90 ASP A C 1
ATOM 676 O O . ASP A 1 90 ? 62.070 7.419 -82.326 1.00 92.94 90 ASP A O 1
ATOM 680 N N . GLU A 1 91 ? 63.138 8.628 -83.880 1.00 92.62 91 GLU A N 1
ATOM 681 C CA . GLU A 1 91 ? 62.578 9.914 -83.454 1.00 92.62 91 GLU A CA 1
ATOM 682 C C . GLU A 1 91 ? 61.043 9.946 -83.616 1.00 92.62 91 GLU A C 1
ATOM 684 O O . GLU A 1 91 ? 60.310 10.352 -82.707 1.00 92.62 91 GLU A O 1
ATOM 689 N N . ALA A 1 92 ? 60.517 9.418 -84.727 1.00 90.81 92 ALA A N 1
ATOM 690 C CA . ALA A 1 92 ? 59.074 9.264 -84.926 1.00 90.81 92 ALA A CA 1
ATOM 691 C C . ALA A 1 92 ? 58.430 8.277 -83.923 1.00 90.81 92 ALA A C 1
ATOM 693 O O . ALA A 1 92 ? 57.301 8.478 -83.468 1.00 90.81 92 ALA A O 1
ATOM 694 N N . LEU A 1 93 ? 59.130 7.207 -83.538 1.00 91.75 93 LEU A N 1
ATOM 695 C CA . LEU A 1 93 ? 58.655 6.257 -82.528 1.00 91.75 93 LEU A CA 1
ATOM 696 C C . LEU A 1 93 ? 58.654 6.862 -81.122 1.00 91.75 93 LEU A C 1
ATOM 698 O O . LEU A 1 93 ? 57.732 6.609 -80.348 1.00 91.75 93 LEU A O 1
ATOM 702 N N . LEU A 1 94 ? 59.653 7.672 -80.778 1.00 93.50 94 LEU A N 1
ATOM 703 C CA . LEU A 1 94 ? 59.696 8.374 -79.496 1.00 93.50 94 LEU A CA 1
ATOM 704 C C . LEU A 1 94 ? 58.553 9.387 -79.383 1.00 93.50 94 LEU A C 1
ATOM 706 O O . LEU A 1 94 ? 57.793 9.344 -78.418 1.00 93.50 94 LEU A O 1
ATOM 710 N N . THR A 1 95 ? 58.356 10.220 -80.406 1.00 93.19 95 THR A N 1
ATOM 711 C CA . THR A 1 95 ? 57.270 11.217 -80.420 1.00 93.19 95 THR A CA 1
ATOM 712 C C . THR A 1 95 ? 55.880 10.578 -80.348 1.00 93.19 95 THR A C 1
ATOM 714 O O . THR A 1 95 ? 55.014 11.055 -79.614 1.00 93.19 95 THR A O 1
ATOM 717 N N . THR A 1 96 ? 55.657 9.459 -81.044 1.00 90.94 96 THR A N 1
ATOM 718 C CA . THR A 1 96 ? 54.384 8.719 -80.959 1.00 90.94 96 THR A CA 1
ATOM 719 C C . THR A 1 96 ? 54.175 8.047 -79.601 1.00 90.94 96 THR A C 1
ATOM 721 O O . THR A 1 96 ? 53.052 8.050 -79.097 1.00 90.94 96 THR A O 1
ATOM 724 N N . ARG A 1 97 ? 55.233 7.527 -78.963 1.00 93.75 97 ARG A N 1
ATOM 725 C CA . ARG A 1 97 ? 55.163 6.996 -77.589 1.00 93.75 97 ARG A CA 1
ATOM 726 C C . ARG A 1 97 ? 54.822 8.083 -76.576 1.00 93.75 97 ARG A C 1
ATOM 728 O O . ARG A 1 97 ? 53.965 7.864 -75.726 1.00 93.75 97 ARG A O 1
ATOM 735 N N . GLU A 1 98 ? 55.438 9.256 -76.681 1.00 93.69 98 GLU A N 1
ATOM 736 C CA . GLU A 1 98 ? 55.104 10.392 -75.818 1.00 93.69 98 GLU A CA 1
ATOM 737 C C . GLU A 1 98 ? 53.654 10.848 -76.009 1.00 93.69 98 GLU A C 1
ATOM 739 O O . GLU A 1 98 ? 52.957 11.112 -75.029 1.00 93.69 98 GLU A O 1
ATOM 744 N N . ALA A 1 99 ? 53.175 10.903 -77.255 1.00 92.94 99 ALA A N 1
ATOM 745 C CA . ALA A 1 99 ? 51.783 11.233 -77.551 1.00 92.94 99 ALA A CA 1
ATOM 746 C C . ALA A 1 99 ? 50.806 10.200 -76.962 1.00 92.94 99 ALA A C 1
ATOM 748 O O . ALA A 1 99 ? 49.770 10.585 -76.422 1.00 92.94 99 ALA A O 1
ATOM 749 N N . LEU A 1 100 ? 51.151 8.908 -77.010 1.00 94.19 100 LEU A N 1
ATOM 750 C CA . LEU A 1 100 ? 50.351 7.841 -76.408 1.00 94.19 100 LEU A CA 1
ATOM 751 C C . LEU A 1 100 ? 50.247 8.002 -74.887 1.00 94.19 100 LEU A C 1
ATOM 753 O O . LEU A 1 100 ? 49.142 7.965 -74.356 1.00 94.19 100 LEU A O 1
ATOM 757 N N . VAL A 1 101 ? 51.366 8.244 -74.196 1.00 94.81 101 VAL A N 1
ATOM 758 C CA . VAL A 1 101 ? 51.367 8.447 -72.736 1.00 94.81 101 VAL A CA 1
ATOM 759 C C . VAL A 1 101 ? 50.504 9.652 -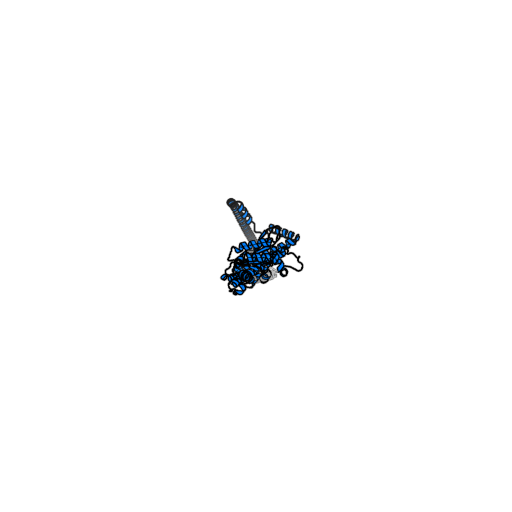72.349 1.00 94.81 101 VAL A C 1
ATOM 761 O O . VAL A 1 101 ? 49.684 9.552 -71.439 1.00 94.81 101 VAL A O 1
ATOM 764 N N . ARG A 1 102 ? 50.611 10.772 -73.082 1.00 93.19 102 ARG A N 1
ATOM 765 C CA . ARG A 1 102 ? 49.760 11.952 -72.842 1.00 93.19 102 ARG A CA 1
ATOM 766 C C . ARG A 1 102 ? 48.276 11.633 -73.031 1.00 93.19 102 ARG A C 1
ATOM 768 O O . ARG A 1 102 ? 47.467 11.999 -72.183 1.00 93.19 102 ARG A O 1
ATOM 775 N N . ALA A 1 103 ? 47.920 10.913 -74.095 1.00 91.31 103 ALA A N 1
ATOM 776 C CA . ALA A 1 103 ? 46.538 10.508 -74.347 1.00 91.31 103 ALA A CA 1
ATOM 777 C C . ALA A 1 103 ? 45.997 9.551 -73.265 1.00 91.31 103 ALA A C 1
ATOM 779 O O . ALA A 1 103 ? 44.830 9.644 -72.879 1.00 91.31 103 ALA A O 1
ATOM 780 N N . GLU A 1 104 ? 46.831 8.648 -72.740 1.00 94.00 104 GLU A N 1
ATOM 781 C CA . GLU A 1 104 ? 46.462 7.760 -71.633 1.00 94.00 104 GLU A CA 1
ATOM 782 C C . GLU A 1 104 ? 46.214 8.528 -70.331 1.00 94.00 104 GLU A C 1
ATOM 784 O O . GLU A 1 104 ? 45.230 8.255 -69.634 1.00 94.00 104 GLU A O 1
ATOM 789 N N . ASP A 1 105 ? 47.060 9.507 -70.011 1.00 94.12 105 ASP A N 1
ATOM 790 C CA . ASP A 1 105 ? 46.887 10.351 -68.829 1.00 94.12 105 ASP A CA 1
ATOM 791 C C . ASP A 1 105 ? 45.643 11.241 -68.944 1.00 94.12 105 ASP A C 1
ATOM 793 O O . ASP A 1 105 ? 44.863 11.335 -67.991 1.00 94.12 105 ASP A O 1
ATOM 797 N N . GLU A 1 106 ? 45.382 11.820 -70.118 1.00 93.50 106 GLU A N 1
ATOM 798 C CA . GLU A 1 106 ? 44.136 12.544 -70.389 1.00 93.50 106 GLU A CA 1
ATOM 799 C C . GLU A 1 106 ? 42.914 11.632 -70.216 1.00 93.50 106 GLU A C 1
ATOM 801 O O . GLU A 1 106 ? 41.958 11.995 -69.525 1.00 93.50 106 GLU A O 1
ATOM 806 N N . ALA A 1 107 ? 42.947 10.414 -70.764 1.00 92.00 107 ALA A N 1
ATOM 807 C CA . ALA A 1 107 ? 41.862 9.448 -70.605 1.00 92.00 107 ALA A CA 1
ATOM 808 C C . ALA A 1 107 ? 41.630 9.067 -69.131 1.00 92.00 107 ALA A C 1
ATOM 810 O O . ALA A 1 107 ? 40.479 8.935 -68.701 1.00 92.00 107 ALA A O 1
ATOM 811 N N . ARG A 1 108 ? 42.696 8.921 -68.331 1.00 93.69 108 ARG A N 1
ATOM 812 C CA . ARG A 1 108 ? 42.593 8.682 -66.879 1.00 93.69 108 ARG A CA 1
ATOM 813 C C . ARG A 1 108 ? 41.943 9.862 -66.160 1.00 93.69 108 ARG A C 1
ATOM 815 O O . ARG A 1 108 ? 41.017 9.648 -65.376 1.00 93.69 108 ARG A O 1
ATOM 822 N N . GLN A 1 109 ? 42.361 11.091 -66.463 1.00 94.31 109 GLN A N 1
ATOM 823 C CA . GLN A 1 109 ? 41.774 12.301 -65.878 1.00 94.31 109 GLN A CA 1
ATOM 824 C C . GLN A 1 109 ? 40.286 12.432 -66.223 1.00 94.31 109 GLN A C 1
ATOM 826 O O . GLN A 1 109 ? 39.468 12.713 -65.344 1.00 94.31 109 GLN A O 1
ATOM 831 N N . TRP A 1 110 ? 39.905 12.171 -67.476 1.00 91.12 110 TRP A N 1
ATOM 832 C CA . TRP A 1 110 ? 38.504 12.198 -67.900 1.00 91.12 110 TRP A CA 1
ATOM 833 C C . TRP A 1 110 ? 37.655 11.129 -67.210 1.00 91.12 110 TRP A C 1
ATOM 835 O O . TRP A 1 110 ? 36.544 11.430 -66.772 1.00 91.12 110 TRP A O 1
ATOM 845 N N . ARG A 1 111 ? 38.178 9.908 -67.029 1.00 93.62 111 ARG A N 1
ATOM 846 C CA . ARG A 1 111 ? 37.492 8.856 -66.255 1.00 93.62 111 ARG A CA 1
ATOM 847 C C . ARG A 1 111 ? 37.274 9.270 -64.802 1.00 93.62 111 ARG A C 1
ATOM 849 O O . ARG A 1 111 ? 36.182 9.079 -64.274 1.00 93.62 111 ARG A O 1
ATOM 856 N N . GLN A 1 112 ? 38.281 9.867 -64.167 1.00 93.38 112 GLN A N 1
ATOM 857 C CA . GLN A 1 112 ? 38.163 10.330 -62.785 1.00 93.38 112 GLN A CA 1
ATOM 858 C C . GLN A 1 112 ? 37.127 11.455 -62.649 1.00 93.38 112 GLN A C 1
ATOM 860 O O . GLN A 1 112 ? 36.298 11.409 -61.739 1.00 93.38 112 GLN A O 1
ATOM 865 N N . ARG A 1 113 ? 37.113 12.417 -63.582 1.00 93.88 113 ARG A N 1
ATOM 866 C CA . ARG A 1 113 ? 36.086 13.472 -63.636 1.00 93.88 113 ARG A CA 1
ATOM 867 C C . ARG A 1 113 ? 34.684 12.891 -63.815 1.00 93.88 113 ARG A C 1
ATOM 869 O O . ARG A 1 113 ? 33.776 13.286 -63.094 1.00 93.88 113 ARG A O 1
ATOM 876 N N . ALA A 1 114 ? 34.513 11.915 -64.709 1.00 90.81 114 ALA A N 1
ATOM 877 C CA . ALA A 1 114 ? 33.224 11.259 -64.923 1.00 90.81 114 ALA A CA 1
ATOM 878 C C . ALA A 1 114 ? 32.706 10.558 -63.652 1.00 90.81 114 ALA A C 1
ATOM 880 O O . ALA A 1 114 ? 31.531 10.692 -63.316 1.00 90.81 114 ALA A O 1
ATOM 881 N N . LEU A 1 115 ? 33.582 9.870 -62.907 1.00 93.69 115 LEU A N 1
ATOM 882 C CA . LEU A 1 115 ? 33.227 9.243 -61.627 1.00 93.69 115 LEU A CA 1
ATOM 883 C C . LEU A 1 115 ? 32.822 10.275 -60.565 1.00 93.69 115 LEU A C 1
ATOM 885 O O . LEU A 1 115 ? 31.836 10.072 -59.858 1.00 93.69 115 LEU A O 1
ATOM 889 N N . GLN A 1 116 ? 33.547 11.394 -60.470 1.00 93.25 116 GLN A N 1
ATOM 890 C CA . GLN A 1 116 ? 33.211 12.483 -59.547 1.00 93.25 116 GLN A CA 1
ATOM 891 C C . GLN A 1 116 ? 31.850 13.102 -59.880 1.00 93.25 116 GLN A C 1
ATOM 893 O O . GLN A 1 116 ? 31.005 13.232 -58.993 1.00 93.25 116 GLN A O 1
ATOM 898 N N . SER A 1 117 ? 31.596 13.407 -61.156 1.00 88.81 117 SER A N 1
ATOM 899 C CA . SER A 1 117 ? 30.306 13.939 -61.602 1.00 88.81 117 SER A CA 1
ATOM 900 C C . SER A 1 117 ? 29.158 12.953 -61.365 1.00 88.81 117 SER A C 1
ATOM 902 O O . SER A 1 117 ? 28.085 13.368 -60.934 1.00 88.81 117 SER A O 1
ATOM 904 N N . ALA A 1 118 ? 29.369 11.648 -61.571 1.00 92.06 118 ALA A N 1
ATOM 905 C CA . ALA A 1 118 ? 28.362 10.628 -61.274 1.00 92.06 118 ALA A CA 1
ATOM 906 C C . ALA A 1 118 ? 28.023 10.566 -59.773 1.00 92.06 118 ALA A C 1
ATOM 908 O O . ALA A 1 118 ? 26.849 10.520 -59.406 1.00 92.06 118 ALA A O 1
ATOM 909 N N . ALA A 1 119 ? 29.029 10.639 -58.897 1.00 90.88 119 ALA A N 1
ATOM 910 C CA . ALA A 1 119 ? 28.818 10.673 -57.449 1.00 90.88 119 ALA A CA 1
ATOM 911 C C . ALA A 1 119 ? 28.114 11.961 -56.983 1.00 90.88 119 ALA A C 1
ATOM 913 O O . ALA A 1 119 ? 27.291 11.938 -56.066 1.00 90.88 119 ALA A O 1
ATOM 914 N N . GLU A 1 120 ? 28.408 13.106 -57.601 1.00 91.44 120 GLU A N 1
ATOM 915 C CA . GLU A 1 120 ? 27.686 14.357 -57.344 1.00 91.44 120 GLU A CA 1
ATOM 916 C C . GLU A 1 120 ? 26.227 14.297 -57.796 1.00 91.44 120 GLU A C 1
ATOM 918 O O . GLU A 1 120 ? 25.350 14.737 -57.052 1.00 91.44 120 GLU A O 1
ATOM 923 N N . LEU A 1 121 ? 25.956 13.720 -58.970 1.00 92.25 121 LEU A N 1
ATOM 924 C CA . LEU A 1 121 ? 24.593 13.495 -59.447 1.00 92.25 121 LEU A CA 1
ATOM 925 C C . LEU A 1 121 ? 23.817 12.564 -58.511 1.00 92.25 121 LEU A C 1
ATOM 927 O O . LEU A 1 121 ? 22.681 12.886 -58.175 1.00 92.25 121 LEU A O 1
ATOM 931 N N . GLY A 1 122 ? 24.434 11.480 -58.027 1.00 90.69 122 GLY A N 1
ATOM 932 C CA . GLY A 1 122 ? 23.826 10.577 -57.042 1.00 90.69 122 GLY A CA 1
ATOM 933 C C . GLY A 1 122 ? 23.447 11.300 -55.748 1.00 90.69 122 GLY A C 1
ATOM 934 O O . GLY A 1 122 ? 22.291 11.269 -55.336 1.00 90.69 122 GLY A O 1
ATOM 935 N N . ARG A 1 123 ? 24.378 12.072 -55.171 1.00 91.56 123 ARG A N 1
ATOM 936 C CA . ARG A 1 123 ? 24.104 12.872 -53.963 1.00 91.56 123 ARG A CA 1
ATOM 937 C C . ARG A 1 123 ? 22.993 13.902 -54.176 1.00 91.56 123 ARG A C 1
ATOM 939 O O . ARG A 1 123 ? 22.159 14.092 -53.295 1.00 91.56 123 ARG A O 1
ATOM 946 N N . ARG A 1 124 ? 22.960 14.576 -55.331 1.00 91.00 124 ARG A N 1
ATOM 947 C CA . ARG A 1 124 ? 21.889 15.534 -55.661 1.00 91.00 124 ARG A CA 1
ATOM 948 C C . ARG A 1 124 ? 20.542 14.844 -55.861 1.00 91.00 124 ARG A C 1
ATOM 950 O O . ARG A 1 124 ? 19.532 15.391 -55.426 1.00 91.00 124 ARG A O 1
ATOM 957 N N . ALA A 1 125 ? 20.517 13.671 -56.490 1.00 89.88 125 ALA A N 1
ATOM 958 C CA . ALA A 1 125 ? 19.305 12.874 -56.646 1.00 89.88 125 ALA A CA 1
ATOM 959 C C . ALA A 1 125 ? 18.740 12.457 -55.280 1.00 89.88 125 ALA A C 1
ATOM 961 O O . ALA A 1 125 ? 17.579 12.745 -55.008 1.00 89.88 125 ALA A O 1
ATOM 962 N N . GLU A 1 126 ? 19.575 11.913 -54.389 1.00 89.19 126 GLU A N 1
ATOM 963 C CA . GLU A 1 126 ? 19.182 11.546 -53.019 1.00 89.19 126 GLU A CA 1
ATOM 964 C C . GLU A 1 126 ? 18.662 12.756 -52.225 1.00 89.19 126 GLU A C 1
ATOM 966 O O . GLU A 1 126 ? 17.628 12.680 -51.559 1.00 89.19 126 GLU A O 1
ATOM 971 N N . GLN A 1 127 ? 19.338 13.907 -52.322 1.00 90.50 127 GLN A N 1
ATOM 972 C CA . GLN A 1 127 ? 18.895 15.146 -51.671 1.00 90.50 127 GLN A CA 1
ATOM 973 C C . GLN A 1 127 ? 17.543 15.628 -52.208 1.00 90.50 127 GLN A C 1
ATOM 975 O O . GLN A 1 127 ? 16.683 16.043 -51.428 1.00 90.50 127 GLN A O 1
ATOM 980 N N . THR A 1 128 ? 17.349 15.562 -53.526 1.00 87.75 128 THR A N 1
ATOM 981 C CA . THR A 1 128 ? 16.107 15.987 -54.183 1.00 87.75 128 THR A CA 1
ATOM 982 C C . THR A 1 128 ? 14.967 15.039 -53.827 1.00 87.75 128 THR A C 1
ATOM 984 O O . THR A 1 128 ? 13.877 15.498 -53.501 1.00 87.75 128 THR A O 1
ATOM 987 N N . GLU A 1 129 ? 15.210 13.730 -53.805 1.00 90.94 129 GLU A N 1
ATOM 988 C CA . GLU A 1 129 ? 14.227 12.729 -53.388 1.00 90.94 129 GLU A CA 1
ATOM 989 C C . GLU A 1 129 ? 13.820 12.924 -51.922 1.00 90.94 129 GLU A C 1
ATOM 991 O O . GLU A 1 129 ? 12.629 12.984 -51.608 1.00 90.94 129 GLU A O 1
ATOM 996 N N . ALA A 1 130 ? 14.789 13.134 -51.026 1.00 84.62 130 ALA A N 1
ATOM 997 C CA . ALA A 1 130 ? 14.515 13.447 -49.627 1.00 84.62 130 ALA A CA 1
ATOM 998 C C . ALA A 1 130 ? 13.715 14.753 -49.472 1.00 84.62 130 ALA A C 1
ATOM 1000 O O . ALA A 1 130 ? 12.807 14.833 -48.640 1.00 84.62 130 ALA A O 1
ATOM 1001 N N . GLN A 1 131 ? 14.016 15.776 -50.277 1.00 88.62 131 GLN A N 1
ATOM 1002 C CA . GLN A 1 131 ? 13.281 17.040 -50.277 1.00 88.62 131 GLN A CA 1
ATOM 1003 C C . GLN A 1 131 ? 11.845 16.864 -50.788 1.00 88.62 131 GLN A C 1
ATOM 1005 O O . GLN A 1 131 ? 10.914 17.353 -50.148 1.00 88.62 131 GLN A O 1
ATOM 1010 N N . VAL A 1 132 ? 11.648 16.144 -51.896 1.00 87.94 132 VAL A N 1
ATOM 1011 C CA . VAL A 1 132 ? 10.321 15.835 -52.448 1.00 87.94 132 VAL A CA 1
ATOM 1012 C C . VAL A 1 132 ? 9.499 15.054 -51.430 1.00 87.94 132 VAL A C 1
ATOM 1014 O O . VAL A 1 132 ? 8.364 15.435 -51.153 1.00 87.94 132 VAL A O 1
ATOM 1017 N N . ARG A 1 133 ? 10.080 14.026 -50.802 1.00 81.50 133 ARG A N 1
ATOM 1018 C CA . ARG A 1 133 ? 9.411 13.243 -49.760 1.00 81.50 133 ARG A CA 1
ATOM 1019 C C . ARG A 1 133 ? 8.953 14.118 -48.593 1.00 81.50 133 ARG A C 1
ATOM 1021 O O . ARG A 1 133 ? 7.784 14.058 -48.226 1.00 81.50 133 ARG A O 1
ATOM 1028 N N . ARG A 1 134 ? 9.820 14.998 -48.077 1.00 75.94 134 ARG A N 1
ATOM 1029 C CA . ARG A 1 134 ? 9.456 15.950 -47.008 1.00 75.94 134 ARG A CA 1
ATOM 1030 C C . ARG A 1 134 ? 8.339 16.903 -47.426 1.00 75.94 134 ARG A C 1
ATOM 1032 O O . ARG A 1 134 ? 7.447 17.183 -46.628 1.00 75.94 134 ARG A O 1
ATOM 1039 N N . LEU A 1 135 ? 8.375 17.418 -48.655 1.00 83.19 135 LEU A N 1
ATOM 1040 C CA . LEU A 1 135 ? 7.333 18.307 -49.177 1.00 83.19 135 LEU A CA 1
ATOM 1041 C C . LEU A 1 135 ? 5.991 17.581 -49.318 1.00 83.19 135 LEU A C 1
ATOM 1043 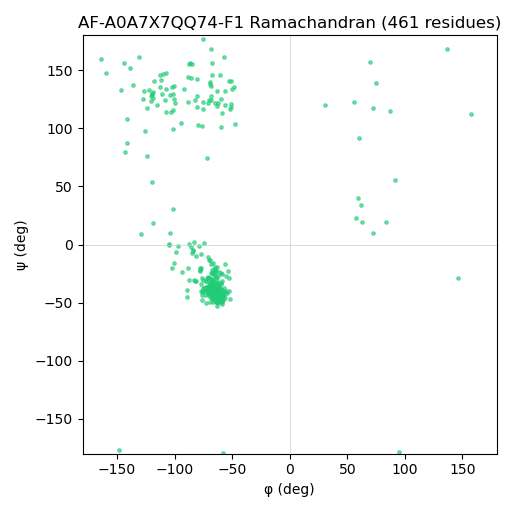O O . LEU A 1 135 ? 4.962 18.141 -48.942 1.00 83.19 135 LEU A O 1
ATOM 1047 N N . VAL A 1 136 ? 6.002 16.334 -49.797 1.00 77.94 136 VAL A N 1
ATOM 1048 C CA . VAL A 1 136 ? 4.812 15.476 -49.882 1.00 77.94 136 VAL A CA 1
ATOM 1049 C C . VAL A 1 136 ? 4.263 15.180 -48.488 1.00 77.94 136 VAL A C 1
ATOM 1051 O O . VAL A 1 136 ? 3.084 15.419 -48.254 1.00 77.94 136 VAL A O 1
ATOM 1054 N N . GLU A 1 137 ? 5.100 14.754 -47.540 1.00 70.44 137 GLU A N 1
ATOM 1055 C CA . GLU A 1 137 ? 4.703 14.501 -46.147 1.00 70.44 137 GLU A CA 1
ATOM 1056 C C . GLU A 1 137 ? 4.116 15.762 -45.491 1.00 70.44 137 GLU A C 1
ATOM 1058 O O . GLU A 1 137 ? 3.055 15.702 -44.876 1.00 70.44 137 GLU A O 1
ATOM 1063 N N . THR A 1 138 ? 4.733 16.929 -45.704 1.00 72.44 138 THR A N 1
ATOM 1064 C CA . THR A 1 138 ? 4.239 18.222 -45.196 1.00 72.44 138 THR A CA 1
ATOM 1065 C C . THR A 1 138 ? 2.893 18.596 -45.818 1.00 72.44 138 THR A C 1
ATOM 1067 O O . THR A 1 138 ? 1.992 19.082 -45.130 1.00 72.44 138 THR A O 1
ATOM 1070 N N . ARG A 1 139 ? 2.730 18.380 -47.129 1.00 74.75 139 ARG A N 1
ATOM 1071 C CA . ARG A 1 139 ? 1.483 18.687 -47.836 1.00 74.75 139 ARG A CA 1
ATOM 1072 C C . ARG A 1 139 ? 0.362 17.749 -47.401 1.00 74.75 139 ARG A C 1
ATOM 1074 O O . ARG A 1 139 ? -0.722 18.241 -47.109 1.00 74.75 139 ARG A O 1
ATOM 1081 N N . LEU A 1 140 ? 0.634 16.447 -47.297 1.00 69.88 140 LEU A N 1
ATOM 1082 C CA . LEU A 1 140 ? -0.305 15.455 -46.775 1.00 69.88 140 LEU A CA 1
ATOM 1083 C C . LEU A 1 140 ? -0.690 15.795 -45.333 1.00 69.88 140 LEU A C 1
ATOM 1085 O O . LEU A 1 140 ? -1.875 15.877 -45.037 1.00 69.88 140 LEU A O 1
ATOM 1089 N N . ALA A 1 141 ? 0.273 16.098 -44.461 1.00 63.25 141 ALA A N 1
ATOM 1090 C CA . ALA A 1 141 ? -0.003 16.512 -43.087 1.00 63.25 141 ALA A CA 1
ATOM 1091 C C . ALA A 1 141 ? -0.914 17.748 -43.027 1.00 63.25 141 ALA A C 1
ATOM 1093 O O . ALA A 1 141 ? -1.833 17.782 -42.218 1.00 63.25 141 ALA A O 1
ATOM 1094 N N . ARG A 1 142 ? -0.720 18.739 -43.908 1.00 60.94 142 ARG A N 1
ATOM 1095 C CA . ARG A 1 142 ? -1.564 19.945 -43.970 1.00 60.94 142 ARG A CA 1
ATOM 1096 C C . ARG A 1 142 ? -2.983 19.664 -44.473 1.00 60.94 142 ARG A C 1
ATOM 1098 O O . ARG A 1 142 ? -3.928 20.240 -43.943 1.00 60.94 142 ARG A O 1
ATOM 1105 N N . GLU A 1 143 ? -3.132 18.799 -45.472 1.00 63.34 143 GLU A N 1
ATOM 1106 C CA . GLU A 1 143 ? -4.442 18.405 -46.012 1.00 63.34 143 GLU A CA 1
ATOM 1107 C C . GLU A 1 143 ? -5.215 17.515 -45.021 1.00 63.34 143 GLU A C 1
ATOM 1109 O O . GLU A 1 143 ? -6.400 17.736 -44.780 1.00 63.34 143 GLU A O 1
ATOM 1114 N N . PHE A 1 144 ? -4.540 16.578 -44.347 1.00 54.94 144 PHE A N 1
ATOM 1115 C CA . PHE A 1 144 ? -5.155 15.723 -43.326 1.00 54.94 144 PHE A CA 1
ATOM 1116 C C . PHE A 1 144 ? -5.389 16.442 -41.985 1.00 54.94 144 PHE A C 1
ATOM 1118 O O . PHE A 1 144 ? -6.358 16.129 -41.290 1.00 54.94 144 PHE A O 1
ATOM 1125 N N . ALA A 1 145 ? -4.581 17.450 -41.631 1.00 47.09 145 ALA A N 1
ATOM 1126 C CA . ALA A 1 145 ? -4.816 18.304 -40.461 1.00 47.09 145 ALA A CA 1
ATOM 1127 C C . ALA A 1 145 ? -6.105 19.133 -40.585 1.00 47.09 145 ALA A C 1
ATOM 1129 O O . ALA A 1 145 ? -6.736 19.429 -39.572 1.00 47.09 145 ALA A O 1
ATOM 1130 N N . GLY A 1 146 ? -6.538 19.453 -41.811 1.00 51.19 146 GLY A N 1
ATOM 1131 C CA . GLY A 1 146 ? -7.841 20.074 -42.056 1.00 51.19 146 GLY A CA 1
ATOM 1132 C C . GLY A 1 146 ? -9.028 19.163 -41.719 1.00 51.19 146 GLY A C 1
ATOM 1133 O O . GLY A 1 146 ? -10.105 19.662 -41.406 1.00 51.19 146 GLY A O 1
ATOM 1134 N N . TRP A 1 147 ? -8.836 17.839 -41.731 1.00 51.78 147 TRP A N 1
ATOM 1135 C CA . TRP A 1 147 ? -9.906 16.856 -41.530 1.00 51.78 147 TRP A CA 1
ATOM 1136 C C . TRP A 1 147 ? -10.071 16.397 -40.069 1.00 51.78 147 TRP A C 1
ATOM 1138 O O . TRP A 1 147 ? -11.156 15.972 -39.684 1.00 51.78 147 TRP A O 1
ATOM 1148 N N . LEU A 1 148 ? -9.032 16.504 -39.228 1.00 45.47 148 LEU A N 1
ATOM 1149 C CA . LEU A 1 148 ? -9.025 15.939 -37.864 1.00 45.47 148 LEU A CA 1
ATOM 1150 C C . LEU A 1 148 ? -9.206 16.938 -36.708 1.00 45.47 148 LEU A C 1
ATOM 1152 O O . LEU A 1 148 ? -9.103 16.539 -35.548 1.00 45.47 148 LEU A O 1
ATOM 1156 N N . GLY A 1 149 ? -9.550 18.195 -36.993 1.00 45.97 149 GLY A N 1
ATOM 1157 C CA . GLY A 1 149 ? -9.857 19.190 -35.961 1.00 45.97 149 GLY A CA 1
ATOM 1158 C C . GLY A 1 149 ? -8.607 19.720 -35.246 1.00 45.97 149 GLY A C 1
ATOM 1159 O O . GLY A 1 149 ? -7.667 18.986 -34.933 1.00 45.97 149 GLY A O 1
ATOM 1160 N N . GLY A 1 150 ? -8.596 21.032 -35.001 1.00 54.78 150 GLY A N 1
ATOM 1161 C CA . GLY A 1 150 ? -7.421 21.804 -34.575 1.00 54.78 150 GLY A CA 1
ATOM 1162 C C . GLY A 1 150 ? -6.679 21.293 -33.331 1.00 54.78 150 GLY A C 1
ATOM 1163 O O . GLY A 1 150 ? -5.483 21.541 -33.212 1.00 54.78 150 GLY A O 1
ATOM 1164 N N . GLU A 1 151 ? -7.324 20.526 -32.450 1.00 51.78 151 GLU A N 1
ATOM 1165 C CA . GLU A 1 151 ? -6.680 19.951 -31.259 1.00 51.78 151 GLU A CA 1
ATOM 1166 C C . GLU A 1 151 ? -5.761 18.764 -31.589 1.00 51.78 151 GLU A C 1
ATOM 1168 O O . GLU A 1 151 ? -4.653 18.672 -31.062 1.00 51.78 151 GLU A O 1
ATOM 1173 N N . ARG A 1 152 ? -6.147 17.879 -32.520 1.00 49.62 152 ARG A N 1
ATOM 1174 C CA . ARG A 1 152 ? -5.304 16.729 -32.905 1.00 49.62 152 ARG A CA 1
ATOM 1175 C C . ARG A 1 152 ? -4.126 17.136 -33.783 1.00 49.62 152 ARG A C 1
ATOM 1177 O O . ARG A 1 152 ? -3.067 16.520 -33.695 1.00 49.62 152 ARG A O 1
ATOM 1184 N N . ALA A 1 153 ? -4.282 18.193 -34.580 1.00 52.50 153 ALA A N 1
ATOM 1185 C CA . ALA A 1 153 ? -3.184 18.775 -35.350 1.00 52.50 153 ALA A CA 1
ATOM 1186 C C . ALA A 1 153 ? -2.107 19.395 -34.439 1.00 52.50 153 ALA A C 1
ATOM 1188 O O . ALA A 1 153 ? -0.918 19.238 -34.712 1.00 52.50 153 ALA A O 1
ATOM 1189 N N . ALA A 1 154 ? -2.504 20.027 -33.328 1.00 57.62 154 ALA A N 1
ATOM 1190 C CA . ALA A 1 154 ? -1.572 20.538 -32.322 1.00 57.62 154 ALA A CA 1
ATOM 1191 C C . ALA A 1 154 ? -0.817 19.403 -31.603 1.00 57.62 154 ALA A C 1
ATOM 1193 O O . ALA A 1 154 ? 0.397 19.482 -31.435 1.00 57.62 154 ALA A O 1
ATOM 1194 N N . ILE A 1 155 ? -1.511 18.310 -31.264 1.00 56.25 155 ILE A N 1
ATOM 1195 C CA . ILE A 1 155 ? -0.906 17.121 -30.637 1.00 56.25 155 ILE A CA 1
ATOM 1196 C C . ILE A 1 155 ? 0.081 16.425 -31.589 1.00 56.25 155 ILE A C 1
ATOM 1198 O O . ILE A 1 155 ? 1.179 16.056 -31.177 1.00 56.25 155 ILE A O 1
ATOM 1202 N N . ALA A 1 156 ? -0.268 16.278 -32.870 1.00 53.28 156 ALA A N 1
ATOM 1203 C CA . ALA A 1 156 ? 0.616 15.679 -33.871 1.00 53.28 156 ALA A CA 1
ATOM 1204 C C . ALA A 1 156 ? 1.844 16.559 -34.175 1.00 53.28 156 ALA A C 1
ATOM 1206 O O . ALA A 1 156 ? 2.933 16.031 -34.389 1.00 53.28 156 ALA A O 1
ATOM 1207 N N . ALA A 1 157 ? 1.693 17.889 -34.154 1.00 56.31 157 ALA A N 1
ATOM 1208 C CA . ALA A 1 157 ? 2.805 18.827 -34.308 1.00 56.31 157 ALA A CA 1
ATOM 1209 C C . ALA A 1 157 ? 3.772 18.800 -33.110 1.00 56.31 157 ALA A C 1
ATOM 1211 O O . ALA A 1 157 ? 4.981 18.910 -33.305 1.00 56.31 157 ALA A O 1
ATOM 1212 N N . GLU A 1 158 ? 3.260 18.612 -31.889 1.00 57.56 158 GLU A N 1
ATOM 1213 C CA . GLU A 1 158 ? 4.086 18.455 -30.687 1.00 57.56 158 GLU A CA 1
ATOM 1214 C C . GLU A 1 158 ? 4.807 17.096 -30.675 1.00 57.56 158 GLU A C 1
ATOM 1216 O O . GLU A 1 158 ? 6.001 17.035 -30.399 1.00 57.56 158 GLU A O 1
ATOM 1221 N N . ALA A 1 159 ? 4.125 16.017 -31.076 1.00 55.19 159 ALA A N 1
ATOM 1222 C CA . ALA A 1 159 ? 4.706 14.675 -31.185 1.00 55.19 159 ALA A CA 1
ATOM 1223 C C . ALA A 1 159 ? 5.743 14.533 -32.319 1.00 55.19 159 ALA A C 1
ATOM 1225 O O . ALA A 1 159 ? 6.606 13.660 -32.256 1.00 55.19 159 ALA A O 1
ATOM 1226 N N . ALA A 1 160 ? 5.669 15.377 -33.355 1.00 54.09 160 ALA A N 1
ATOM 1227 C CA . ALA A 1 160 ? 6.630 15.411 -34.458 1.00 54.09 160 ALA A CA 1
ATOM 1228 C C . ALA A 1 160 ? 7.891 16.242 -34.151 1.00 54.09 160 ALA A C 1
ATOM 1230 O O . ALA A 1 160 ? 8.815 16.268 -34.971 1.00 54.09 160 ALA A O 1
ATOM 1231 N N . ARG A 1 161 ? 7.964 16.920 -32.992 1.00 57.16 161 ARG A N 1
ATOM 1232 C CA . ARG A 1 161 ? 9.223 17.524 -32.540 1.00 57.16 161 ARG A CA 1
ATOM 1233 C C . ARG A 1 161 ? 10.238 16.403 -32.308 1.00 57.16 161 ARG A C 1
ATOM 1235 O O . ARG A 1 161 ? 9.899 15.413 -31.661 1.00 57.16 161 ARG A O 1
ATOM 1242 N N . PRO A 1 162 ? 11.474 16.524 -32.825 1.00 50.12 162 PRO A N 1
ATOM 1243 C CA . PRO A 1 162 ? 12.504 15.536 -32.550 1.00 50.12 162 PRO A CA 1
ATOM 1244 C C . PRO A 1 162 ? 12.663 15.440 -31.036 1.00 50.12 162 PRO A C 1
ATOM 1246 O O . PRO A 1 162 ? 12.944 16.448 -30.386 1.00 50.12 162 PRO A O 1
ATOM 1249 N N . ALA A 1 163 ? 12.428 14.247 -30.485 1.00 51.00 163 ALA A N 1
ATOM 1250 C CA . ALA A 1 163 ? 12.645 13.987 -29.074 1.00 51.00 163 ALA A CA 1
ATOM 1251 C C . ALA A 1 163 ? 14.072 14.433 -28.744 1.00 51.00 163 ALA A C 1
ATOM 1253 O O . ALA A 1 163 ? 15.037 13.912 -29.313 1.00 51.00 163 ALA A O 1
ATOM 1254 N N . ALA A 1 164 ? 14.197 15.441 -27.877 1.00 51.44 164 ALA A N 1
ATOM 1255 C CA . ALA A 1 164 ? 15.486 15.785 -27.309 1.00 51.44 164 ALA A CA 1
ATOM 1256 C C . ALA A 1 164 ? 16.078 14.497 -26.706 1.00 51.44 164 ALA A C 1
ATOM 1258 O O . ALA A 1 164 ? 15.314 13.684 -26.168 1.00 51.44 164 ALA A O 1
ATOM 1259 N N . PRO A 1 165 ? 17.396 14.259 -26.840 1.00 52.56 165 PRO A N 1
ATOM 1260 C CA . PRO A 1 165 ? 18.025 13.072 -26.276 1.00 52.56 165 PRO A CA 1
ATOM 1261 C C . PRO A 1 165 ? 17.584 12.914 -24.819 1.00 52.56 165 PRO A C 1
ATOM 1263 O O . PRO A 1 165 ? 17.498 13.905 -24.091 1.00 52.56 165 PRO A O 1
ATOM 1266 N N . ALA A 1 166 ? 17.234 11.681 -24.439 1.00 47.59 166 ALA A N 1
ATOM 1267 C CA . ALA A 1 166 ? 16.660 11.354 -23.138 1.00 47.59 166 ALA A CA 1
ATOM 1268 C C . ALA A 1 166 ? 17.478 12.011 -22.014 1.00 47.59 166 ALA A C 1
ATOM 1270 O O . ALA A 1 166 ? 18.588 11.572 -21.718 1.00 47.59 166 ALA A O 1
ATOM 1271 N N . GLY A 1 167 ? 16.946 13.093 -21.438 1.00 54.72 167 GLY A N 1
ATOM 1272 C CA . GLY A 1 167 ? 17.616 13.832 -20.371 1.00 54.72 167 GLY A CA 1
ATOM 1273 C C . GLY A 1 167 ? 17.393 15.342 -20.337 1.00 54.72 167 GLY A C 1
ATOM 1274 O O . GLY A 1 167 ? 17.418 15.892 -19.244 1.00 54.72 167 GLY A O 1
ATOM 1275 N N . GLU A 1 168 ? 17.142 16.037 -21.452 1.00 57.50 168 GLU A N 1
ATOM 1276 C CA . GLU A 1 168 ? 17.092 17.513 -21.406 1.00 57.50 168 GLU A CA 1
ATOM 1277 C C . GLU A 1 168 ? 16.021 18.123 -22.318 1.00 57.50 168 GLU A C 1
ATOM 1279 O O . GLU A 1 168 ? 16.302 18.669 -23.383 1.00 57.50 168 GLU A O 1
ATOM 1284 N N . ASP A 1 169 ? 14.770 18.109 -21.852 1.00 68.06 169 ASP A N 1
ATOM 1285 C CA . ASP A 1 169 ? 13.831 19.164 -22.236 1.00 68.06 169 ASP A CA 1
ATOM 1286 C C . ASP A 1 169 ? 14.371 20.491 -21.652 1.00 68.06 169 ASP A C 1
ATOM 1288 O O . ASP A 1 169 ? 14.569 20.585 -20.436 1.00 68.06 169 ASP A O 1
ATOM 1292 N N . PRO A 1 170 ? 14.651 21.525 -22.468 1.00 69.56 170 PRO A N 1
ATOM 1293 C CA . PRO A 1 170 ? 15.193 22.795 -21.988 1.00 69.56 170 PRO A CA 1
ATOM 1294 C C . PRO A 1 170 ? 14.294 23.489 -20.953 1.00 69.56 170 PRO A C 1
ATOM 1296 O O . PRO A 1 170 ? 14.800 24.248 -20.121 1.00 69.56 170 PRO A O 1
ATOM 1299 N N . LEU A 1 171 ? 12.983 23.229 -20.968 1.00 68.50 171 LEU A N 1
ATOM 1300 C CA . LEU A 1 171 ? 12.054 23.713 -19.952 1.00 68.50 171 LEU A CA 1
ATOM 1301 C C . LEU A 1 171 ? 12.177 22.905 -18.655 1.00 68.50 171 LEU A C 1
ATOM 1303 O O . LEU A 1 171 ? 12.235 23.503 -17.581 1.00 68.50 171 LEU A O 1
ATOM 1307 N N . ALA A 1 172 ? 12.322 21.580 -18.745 1.00 69.44 172 ALA A N 1
ATOM 1308 C CA . ALA A 1 172 ? 12.608 20.724 -17.591 1.00 69.44 172 ALA A CA 1
ATOM 1309 C C . ALA A 1 172 ? 13.971 21.050 -16.955 1.00 69.44 172 ALA A C 1
ATOM 1311 O O . ALA A 1 172 ? 14.075 21.115 -15.733 1.00 69.44 172 ALA A O 1
ATOM 1312 N N . ARG A 1 173 ? 14.995 21.351 -17.767 1.00 72.19 173 ARG A N 1
ATOM 1313 C CA . ARG A 1 173 ? 16.327 21.775 -17.307 1.00 72.19 173 ARG A CA 1
ATOM 1314 C C . ARG A 1 173 ? 16.267 23.113 -16.571 1.00 72.19 173 ARG A C 1
ATOM 1316 O O . ARG A 1 173 ? 16.758 23.213 -15.452 1.00 72.19 173 ARG A O 1
ATOM 1323 N N . ARG A 1 174 ? 15.588 24.117 -17.142 1.00 74.12 174 ARG A N 1
ATOM 1324 C CA . ARG A 1 174 ? 15.358 25.410 -16.467 1.00 74.12 174 ARG A CA 1
ATOM 1325 C C . ARG A 1 174 ? 14.554 25.258 -15.176 1.00 74.12 174 ARG A C 1
ATOM 1327 O O . ARG A 1 174 ? 14.854 25.939 -14.199 1.00 74.12 174 ARG A O 1
ATOM 1334 N N . ALA A 1 175 ? 13.546 24.387 -15.158 1.00 71.81 175 ALA A N 1
ATOM 1335 C CA . ALA A 1 175 ? 12.774 24.100 -13.953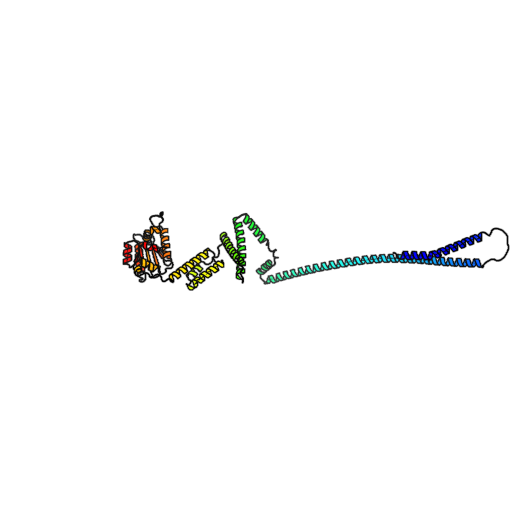 1.00 71.81 175 ALA A CA 1
ATOM 1336 C C . ALA A 1 175 ? 13.643 23.426 -12.878 1.00 71.81 175 ALA A C 1
ATOM 1338 O O . ALA A 1 175 ? 13.602 23.840 -11.724 1.00 71.81 175 ALA A O 1
ATOM 1339 N N . ALA A 1 176 ? 14.479 22.454 -13.252 1.00 75.06 176 ALA A N 1
ATOM 1340 C CA . ALA A 1 176 ? 15.413 21.792 -12.344 1.00 75.06 176 ALA A CA 1
ATOM 1341 C C . ALA A 1 176 ? 16.456 22.767 -11.767 1.00 75.06 176 ALA A C 1
ATOM 1343 O O . ALA A 1 176 ? 16.685 22.772 -10.559 1.00 75.06 176 ALA A O 1
ATOM 1344 N N . GLU A 1 177 ? 17.037 23.640 -12.598 1.00 80.31 177 GLU A N 1
ATOM 1345 C CA . GLU A 1 177 ? 17.967 24.695 -12.167 1.00 80.31 177 GLU A CA 1
ATOM 1346 C C . GLU A 1 177 ? 17.298 25.683 -11.195 1.00 80.31 177 GLU A C 1
ATOM 1348 O O . GLU A 1 177 ? 17.869 26.017 -10.155 1.00 80.31 177 GLU A O 1
ATOM 1353 N N . ALA A 1 178 ? 16.064 26.112 -11.484 1.00 77.44 178 ALA A N 1
ATOM 1354 C CA . ALA A 1 178 ? 15.300 27.003 -10.610 1.00 77.44 178 ALA A CA 1
ATOM 1355 C C . ALA A 1 178 ? 14.936 26.339 -9.269 1.00 77.44 178 ALA A C 1
ATOM 1357 O O . ALA A 1 178 ? 15.050 26.967 -8.216 1.00 77.44 178 ALA A O 1
ATOM 1358 N N . LEU A 1 179 ? 14.549 25.059 -9.287 1.00 72.00 179 LEU A N 1
ATOM 1359 C CA . LEU A 1 179 ? 14.282 24.276 -8.077 1.00 72.00 179 LEU A CA 1
ATOM 1360 C C . LEU A 1 179 ? 15.555 24.067 -7.243 1.00 72.00 179 LEU A C 1
ATOM 1362 O O . LEU A 1 179 ? 15.496 24.153 -6.018 1.00 72.00 179 LEU A O 1
ATOM 1366 N N . ALA A 1 180 ? 16.713 23.862 -7.880 1.00 72.19 180 ALA A N 1
ATOM 1367 C CA . ALA A 1 180 ? 18.003 23.757 -7.198 1.00 72.19 180 ALA A CA 1
ATOM 1368 C C . ALA A 1 180 ? 18.428 25.085 -6.544 1.00 72.19 180 ALA A C 1
ATOM 1370 O O . ALA A 1 180 ? 18.887 25.090 -5.400 1.00 72.19 180 ALA A O 1
ATOM 1371 N N . ALA A 1 181 ? 18.217 26.215 -7.226 1.00 72.38 181 ALA A N 1
ATOM 1372 C CA . ALA A 1 181 ? 18.448 27.544 -6.659 1.00 72.38 181 ALA A CA 1
ATOM 1373 C C . ALA A 1 181 ? 17.520 27.821 -5.460 1.00 72.38 181 ALA A C 1
ATOM 1375 O O . ALA A 1 181 ? 17.972 28.306 -4.420 1.00 72.38 181 ALA A O 1
ATOM 1376 N N . GLN A 1 182 ? 16.244 27.430 -5.556 1.00 70.62 182 GLN A N 1
ATOM 1377 C CA . GLN A 1 182 ? 15.287 27.522 -4.450 1.00 70.62 182 GLN A CA 1
ATOM 1378 C C . GLN A 1 182 ? 15.680 26.621 -3.266 1.00 70.62 182 GLN A C 1
ATOM 1380 O O . GLN A 1 182 ? 15.558 27.032 -2.116 1.00 70.62 182 GLN A O 1
ATOM 1385 N N . ALA A 1 183 ? 16.194 25.416 -3.526 1.00 59.50 183 ALA A N 1
ATOM 1386 C CA . ALA A 1 183 ? 16.683 24.489 -2.503 1.00 59.50 183 ALA A CA 1
ATOM 1387 C C . ALA A 1 183 ? 17.941 24.995 -1.768 1.00 59.50 183 ALA A C 1
ATOM 1389 O O . ALA A 1 183 ? 18.146 24.663 -0.600 1.00 59.50 183 ALA A O 1
ATOM 1390 N N . GLN A 1 184 ? 18.785 25.797 -2.430 1.00 65.25 184 GLN A N 1
ATOM 1391 C CA . GLN A 1 184 ? 19.920 26.473 -1.789 1.00 65.25 184 GLN A CA 1
ATOM 1392 C C . GLN A 1 184 ? 19.482 27.670 -0.937 1.00 65.25 184 GLN A C 1
ATOM 1394 O O . GLN A 1 184 ? 20.054 27.890 0.132 1.00 65.25 184 GLN A O 1
ATOM 1399 N N . ALA A 1 185 ? 18.471 28.420 -1.388 1.00 66.31 185 ALA A N 1
ATOM 1400 C CA . ALA A 1 185 ? 17.903 29.542 -0.643 1.00 66.31 185 ALA A CA 1
ATOM 1401 C C . ALA A 1 185 ? 17.103 29.081 0.592 1.00 66.31 185 ALA A C 1
ATOM 1403 O O . ALA A 1 185 ? 17.183 29.708 1.647 1.00 66.31 185 ALA A O 1
ATOM 1404 N N . ASP A 1 186 ? 16.385 27.959 0.484 1.00 70.12 186 ASP A N 1
ATOM 1405 C CA . ASP A 1 186 ? 15.626 27.331 1.565 1.00 70.12 186 ASP A CA 1
ATOM 1406 C C . ASP A 1 186 ? 16.044 25.862 1.745 1.00 70.12 186 ASP A C 1
ATOM 1408 O O . ASP A 1 186 ? 15.558 24.947 1.068 1.00 70.12 186 ASP A O 1
ATOM 1412 N N . ARG A 1 187 ? 16.934 25.625 2.720 1.00 68.81 187 ARG A N 1
ATOM 1413 C CA . ARG A 1 187 ? 17.431 24.279 3.050 1.00 68.81 187 ARG A CA 1
ATOM 1414 C C . ARG A 1 187 ? 16.318 23.309 3.444 1.00 68.81 187 ARG A C 1
ATOM 1416 O O . ARG A 1 187 ? 16.472 22.110 3.208 1.00 68.81 187 ARG A O 1
ATOM 1423 N N . ALA A 1 188 ? 15.233 23.783 4.061 1.00 65.50 188 ALA A N 1
ATOM 1424 C CA . ALA A 1 188 ? 14.135 22.917 4.485 1.00 65.50 188 ALA A CA 1
ATOM 1425 C C . ALA A 1 188 ? 13.356 22.410 3.264 1.00 65.50 188 ALA A C 1
ATOM 1427 O O . ALA A 1 188 ? 13.093 21.209 3.161 1.00 65.50 188 ALA A O 1
ATOM 1428 N N . SER A 1 189 ? 13.090 23.292 2.295 1.00 65.75 189 SER A N 1
ATOM 1429 C CA . SER A 1 189 ? 12.518 22.925 0.995 1.00 65.75 189 SER A CA 1
ATOM 1430 C C . SER A 1 189 ? 13.425 21.962 0.217 1.00 65.75 189 SER A C 1
ATOM 1432 O O . SER A 1 189 ? 12.961 20.923 -0.257 1.00 65.75 189 SER A O 1
ATOM 1434 N N . GLY A 1 190 ? 14.736 22.230 0.164 1.00 72.44 190 GLY A N 1
ATOM 1435 C CA . GLY A 1 190 ? 15.706 21.356 -0.507 1.00 72.44 190 GLY A CA 1
ATOM 1436 C C . GLY A 1 190 ? 15.791 19.950 0.095 1.00 72.44 190 GLY A C 1
ATOM 1437 O O . GLY A 1 190 ? 15.728 18.953 -0.624 1.00 72.44 190 GLY A O 1
ATOM 1438 N N . THR A 1 191 ? 15.857 19.855 1.425 1.00 76.00 191 THR A N 1
ATOM 1439 C CA . THR A 1 191 ? 15.902 18.567 2.142 1.00 76.00 191 THR A CA 1
ATOM 1440 C C . THR A 1 191 ? 14.607 17.780 1.940 1.00 76.00 191 THR A C 1
ATOM 1442 O O . THR A 1 191 ? 14.628 16.570 1.714 1.00 76.00 191 THR A O 1
ATOM 1445 N N . ARG A 1 192 ? 13.458 18.466 1.966 1.00 82.31 192 ARG A N 1
ATOM 1446 C CA . ARG A 1 192 ? 12.146 17.851 1.745 1.00 82.31 192 ARG A CA 1
ATOM 1447 C C . ARG A 1 192 ? 11.984 17.337 0.311 1.00 82.31 192 ARG A C 1
ATOM 1449 O O . ARG A 1 192 ? 11.453 16.243 0.136 1.00 82.31 192 ARG A O 1
ATOM 1456 N N . ALA A 1 193 ? 12.476 18.071 -0.689 1.00 79.38 193 ALA A N 1
ATOM 1457 C CA . ALA A 1 193 ? 12.481 17.636 -2.088 1.00 79.38 193 ALA A CA 1
ATOM 1458 C C . ALA A 1 193 ? 13.356 16.387 -2.301 1.00 79.38 193 ALA A C 1
ATOM 1460 O O . ALA A 1 193 ? 12.905 15.425 -2.917 1.00 79.38 193 ALA A O 1
ATOM 1461 N N . GLN A 1 194 ? 14.555 16.344 -1.709 1.00 82.75 194 GLN A N 1
ATOM 1462 C CA . GLN A 1 194 ? 15.440 15.170 -1.770 1.00 82.75 194 GLN A CA 1
ATOM 1463 C C . GLN A 1 194 ? 14.821 13.930 -1.110 1.00 82.75 194 GLN A C 1
ATOM 1465 O O . GLN A 1 194 ? 14.896 12.826 -1.650 1.00 82.75 194 GLN A O 1
ATOM 1470 N N . LEU A 1 195 ? 14.182 14.098 0.054 1.00 84.31 195 LEU A N 1
ATOM 1471 C CA . LEU A 1 195 ? 13.473 13.008 0.729 1.00 84.31 195 LEU A CA 1
ATOM 1472 C C . LEU A 1 195 ? 12.272 12.516 -0.089 1.00 84.31 195 LEU A C 1
ATOM 1474 O O . LEU A 1 195 ? 12.006 11.315 -0.095 1.00 84.31 195 LEU A O 1
ATOM 1478 N N . ARG A 1 196 ? 11.583 13.413 -0.807 1.00 86.81 196 ARG A N 1
ATOM 1479 C CA . ARG A 1 196 ? 10.482 13.062 -1.714 1.00 86.81 196 ARG A CA 1
ATOM 1480 C C . ARG A 1 196 ? 10.972 12.250 -2.911 1.00 86.81 196 ARG A C 1
ATOM 1482 O O . ARG A 1 196 ? 10.465 11.166 -3.148 1.00 86.81 196 ARG A O 1
ATOM 1489 N N . GLU A 1 197 ? 12.025 12.708 -3.581 1.00 87.06 197 GLU A N 1
ATOM 1490 C CA . GLU A 1 197 ? 12.629 11.999 -4.718 1.00 87.06 197 GLU A CA 1
ATOM 1491 C C . GLU A 1 197 ? 13.188 10.623 -4.308 1.00 87.06 197 GLU A C 1
ATOM 1493 O O . GLU A 1 197 ? 13.156 9.648 -5.063 1.00 87.06 197 GLU A O 1
ATOM 1498 N N . ARG A 1 198 ? 13.722 10.515 -3.085 1.00 91.19 198 ARG A N 1
ATOM 1499 C CA . ARG A 1 198 ? 14.130 9.226 -2.520 1.00 91.19 198 ARG A CA 1
ATOM 1500 C C . ARG A 1 198 ? 12.928 8.319 -2.259 1.00 91.19 198 ARG A C 1
ATOM 1502 O O . ARG A 1 198 ? 13.011 7.136 -2.578 1.00 91.19 198 ARG A O 1
ATOM 1509 N N . LEU A 1 199 ? 11.842 8.852 -1.698 1.00 88.50 199 LEU A N 1
ATOM 1510 C CA . LEU A 1 199 ? 10.610 8.100 -1.467 1.00 88.50 199 LEU A CA 1
ATOM 1511 C C . LEU A 1 199 ? 10.042 7.558 -2.786 1.00 88.50 199 LEU A C 1
ATOM 1513 O O . LEU A 1 199 ? 9.802 6.358 -2.872 1.00 88.50 199 LEU A O 1
ATOM 1517 N N . ASP A 1 200 ? 9.924 8.395 -3.818 1.00 85.88 200 ASP A N 1
ATOM 1518 C CA . ASP A 1 200 ? 9.374 8.001 -5.121 1.00 85.88 200 ASP A CA 1
ATOM 1519 C C . ASP A 1 200 ? 10.187 6.855 -5.757 1.00 85.88 200 ASP A C 1
ATOM 1521 O O . ASP A 1 200 ? 9.627 5.881 -6.265 1.00 85.88 200 ASP A O 1
ATOM 1525 N N . ARG A 1 201 ? 11.526 6.907 -5.656 1.00 90.19 201 ARG A N 1
ATOM 1526 C CA . ARG A 1 201 ? 12.411 5.819 -6.113 1.00 90.19 201 ARG A CA 1
ATOM 1527 C C . ARG A 1 201 ? 12.191 4.511 -5.356 1.00 90.19 201 ARG A C 1
ATOM 1529 O O . ARG A 1 201 ? 12.143 3.449 -5.975 1.00 90.19 201 ARG A O 1
ATOM 1536 N N . LEU A 1 202 ? 12.086 4.571 -4.030 1.00 88.88 202 LEU A N 1
ATOM 1537 C CA . LEU A 1 202 ? 11.876 3.378 -3.206 1.00 88.88 202 LEU A CA 1
ATOM 1538 C C . LEU A 1 202 ? 10.477 2.788 -3.412 1.00 88.88 202 LEU A C 1
ATOM 1540 O O . LEU A 1 202 ? 10.336 1.570 -3.439 1.00 88.88 202 LEU A O 1
ATOM 1544 N N . GLU A 1 203 ? 9.462 3.624 -3.642 1.00 84.19 203 GLU A N 1
ATOM 1545 C CA . GLU A 1 203 ? 8.107 3.173 -3.970 1.00 84.19 203 GLU A CA 1
ATOM 1546 C C . GLU A 1 203 ? 8.047 2.458 -5.325 1.00 84.19 203 GLU A C 1
ATOM 1548 O O . GLU A 1 203 ? 7.391 1.420 -5.429 1.00 84.19 203 GLU A O 1
ATOM 1553 N N . ALA A 1 204 ? 8.775 2.948 -6.334 1.00 80.62 204 ALA A N 1
ATOM 1554 C CA . ALA A 1 204 ? 8.895 2.277 -7.628 1.00 80.62 204 ALA A CA 1
ATOM 1555 C C . ALA A 1 204 ? 9.600 0.912 -7.512 1.00 80.62 204 ALA A C 1
ATOM 1557 O O . ALA A 1 204 ? 9.129 -0.080 -8.071 1.00 80.62 204 ALA A O 1
ATOM 1558 N N . LEU A 1 205 ? 10.697 0.836 -6.748 1.00 82.69 205 LEU A N 1
ATOM 1559 C CA . LEU A 1 205 ? 11.405 -0.425 -6.489 1.00 82.69 205 LEU A CA 1
ATOM 1560 C C . LEU A 1 205 ? 10.549 -1.417 -5.699 1.00 82.69 205 LEU A C 1
ATOM 1562 O O . LEU A 1 205 ? 10.553 -2.608 -6.003 1.00 82.69 205 LEU A O 1
ATOM 1566 N N . ARG A 1 206 ? 9.786 -0.928 -4.716 1.00 81.06 206 ARG A N 1
ATOM 1567 C CA . ARG A 1 206 ? 8.829 -1.739 -3.962 1.00 81.06 206 ARG A CA 1
ATOM 1568 C C . ARG A 1 206 ? 7.758 -2.319 -4.881 1.00 81.06 206 ARG A C 1
ATOM 1570 O O . ARG A 1 206 ? 7.514 -3.516 -4.821 1.00 81.06 206 ARG A O 1
ATOM 1577 N N . ALA A 1 207 ? 7.162 -1.500 -5.749 1.00 71.00 207 ALA A N 1
ATOM 1578 C CA . ALA A 1 207 ? 6.152 -1.960 -6.698 1.00 71.00 207 ALA A CA 1
ATOM 1579 C C . ALA A 1 207 ? 6.704 -3.045 -7.638 1.00 71.00 207 ALA A C 1
ATOM 1581 O O . ALA A 1 207 ? 6.052 -4.064 -7.839 1.00 71.00 207 ALA A O 1
ATOM 1582 N N . ALA A 1 208 ? 7.928 -2.873 -8.147 1.00 74.31 208 ALA A N 1
ATOM 1583 C CA . ALA A 1 208 ? 8.589 -3.882 -8.975 1.00 74.31 208 ALA A CA 1
ATOM 1584 C C . ALA A 1 208 ? 8.902 -5.183 -8.207 1.00 74.31 208 ALA A C 1
ATOM 1586 O O . ALA A 1 208 ? 8.790 -6.272 -8.767 1.00 74.31 208 ALA A O 1
ATOM 1587 N N . ALA A 1 209 ? 9.283 -5.090 -6.928 1.00 70.00 209 ALA A N 1
ATOM 1588 C CA . ALA A 1 209 ? 9.521 -6.258 -6.080 1.00 70.00 209 ALA A CA 1
ATOM 1589 C C . ALA A 1 209 ? 8.220 -7.011 -5.753 1.00 70.00 209 ALA A C 1
ATOM 1591 O O . ALA A 1 209 ? 8.203 -8.240 -5.816 1.00 70.00 209 ALA A O 1
ATOM 1592 N N . ASP A 1 210 ? 7.140 -6.286 -5.448 1.00 69.56 210 ASP A N 1
ATOM 1593 C CA . ASP A 1 210 ? 5.814 -6.853 -5.181 1.00 69.56 210 ASP A CA 1
ATOM 1594 C C . ASP A 1 210 ? 5.257 -7.558 -6.435 1.00 69.56 210 ASP A C 1
ATOM 1596 O O . ASP A 1 210 ? 4.765 -8.683 -6.338 1.00 69.56 210 ASP A O 1
ATOM 1600 N N . ASP A 1 211 ? 5.415 -6.957 -7.619 1.00 64.06 211 ASP A N 1
ATOM 1601 C CA . ASP A 1 211 ? 5.020 -7.541 -8.912 1.00 64.06 211 ASP A CA 1
ATOM 1602 C C . ASP A 1 211 ? 5.818 -8.819 -9.237 1.00 64.06 211 ASP A C 1
ATOM 1604 O O . ASP A 1 211 ? 5.254 -9.880 -9.523 1.00 64.06 211 ASP A O 1
ATOM 1608 N N . ALA A 1 212 ? 7.146 -8.770 -9.081 1.00 65.38 212 ALA A N 1
ATOM 1609 C CA . ALA A 1 212 ? 8.012 -9.928 -9.288 1.00 65.38 212 ALA A CA 1
ATOM 1610 C C . ALA A 1 212 ? 7.700 -11.079 -8.315 1.00 65.38 212 ALA A C 1
ATOM 1612 O O . ALA A 1 212 ? 7.742 -12.245 -8.711 1.00 65.38 212 ALA A O 1
ATOM 1613 N N . LEU A 1 213 ? 7.373 -10.777 -7.052 1.00 63.47 213 LEU A N 1
ATOM 1614 C CA . LEU A 1 213 ? 6.948 -11.777 -6.068 1.00 63.47 213 LEU A CA 1
ATOM 1615 C C . LEU A 1 213 ? 5.547 -12.326 -6.369 1.00 63.47 213 LEU A C 1
ATOM 1617 O O . LEU A 1 213 ? 5.336 -13.526 -6.197 1.00 63.47 213 LEU A O 1
ATOM 1621 N N . GLY A 1 214 ? 4.624 -11.492 -6.857 1.00 57.22 214 GLY A N 1
ATOM 1622 C CA . GLY A 1 214 ? 3.265 -11.889 -7.241 1.00 57.22 214 GLY A CA 1
ATOM 1623 C C . GLY A 1 214 ? 3.217 -12.874 -8.414 1.00 57.22 214 GLY A C 1
ATOM 1624 O O . GLY A 1 214 ? 2.313 -13.706 -8.487 1.00 57.22 214 GLY A O 1
ATOM 1625 N N . HIS A 1 215 ? 4.221 -12.835 -9.293 1.00 61.81 215 HIS A N 1
ATOM 1626 C CA . HIS A 1 215 ? 4.332 -13.714 -10.462 1.00 61.81 215 HIS A CA 1
ATOM 1627 C C . HIS A 1 215 ? 5.372 -14.844 -10.316 1.00 61.81 215 HIS A C 1
ATOM 1629 O O . HIS A 1 215 ? 5.540 -15.661 -11.227 1.00 61.81 215 HIS A O 1
ATOM 1635 N N . ALA A 1 216 ? 6.074 -14.940 -9.182 1.00 51.84 216 ALA A N 1
ATOM 1636 C CA . ALA A 1 216 ? 7.138 -15.923 -8.991 1.00 51.84 216 ALA A CA 1
ATOM 1637 C C . ALA A 1 216 ? 6.612 -17.322 -8.618 1.00 51.84 216 ALA A C 1
ATOM 1639 O O . ALA A 1 216 ? 6.105 -17.547 -7.524 1.00 51.84 216 ALA A O 1
ATOM 1640 N N . MET A 1 217 ? 6.890 -18.321 -9.465 1.00 42.22 217 MET A N 1
ATOM 1641 C CA . MET A 1 217 ? 6.657 -19.744 -9.146 1.00 42.22 217 MET A CA 1
ATOM 1642 C C . MET A 1 217 ? 7.580 -20.279 -8.031 1.00 42.22 217 MET A C 1
ATOM 1644 O O . MET A 1 217 ? 7.262 -21.267 -7.371 1.00 42.22 217 MET A O 1
ATOM 1648 N N . ARG A 1 218 ? 8.751 -19.653 -7.829 1.00 55.03 218 ARG A N 1
ATOM 1649 C CA . ARG A 1 218 ? 9.711 -19.942 -6.745 1.00 55.03 218 ARG A CA 1
ATOM 1650 C C . ARG A 1 218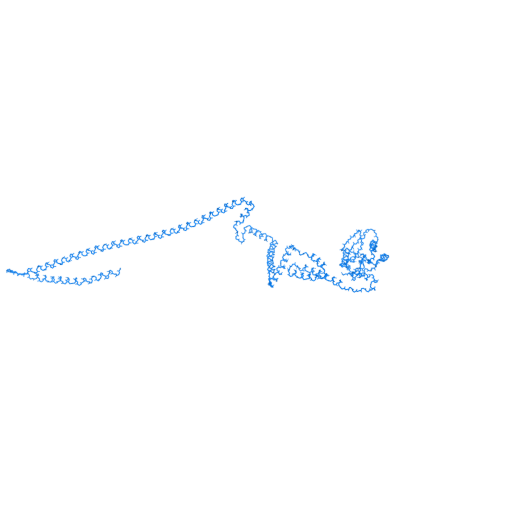 ? 10.321 -18.630 -6.232 1.00 55.03 218 ARG A C 1
ATOM 1652 O O . ARG A 1 218 ? 11.365 -18.213 -6.736 1.00 55.03 218 ARG A O 1
ATOM 1659 N N . PRO A 1 219 ? 9.690 -17.953 -5.262 1.00 65.06 219 PRO A N 1
ATOM 1660 C CA . PRO A 1 219 ? 10.149 -16.650 -4.791 1.00 65.06 219 PRO A CA 1
ATOM 1661 C C . PRO A 1 219 ? 11.488 -16.749 -4.044 1.00 65.06 219 PRO A C 1
ATOM 1663 O O . PRO A 1 219 ? 11.638 -17.513 -3.082 1.00 65.06 219 PRO A O 1
ATOM 1666 N N . GLN A 1 220 ? 12.464 -15.934 -4.454 1.00 70.38 220 GLN A N 1
ATOM 1667 C CA . GLN A 1 220 ? 13.770 -15.862 -3.795 1.00 70.38 220 GLN A CA 1
ATOM 1668 C C . GLN A 1 220 ? 13.646 -15.253 -2.390 1.00 70.38 220 GLN A C 1
ATOM 1670 O O . GLN A 1 220 ? 12.942 -14.265 -2.189 1.00 70.38 220 GLN A O 1
ATOM 1675 N N . ALA A 1 221 ? 14.333 -15.836 -1.401 1.00 68.62 221 ALA A N 1
ATOM 1676 C CA . ALA A 1 221 ? 14.292 -15.356 -0.016 1.00 68.62 221 ALA A CA 1
ATOM 1677 C C . ALA A 1 221 ? 14.860 -13.932 0.126 1.00 68.62 221 ALA A C 1
ATOM 1679 O O . ALA A 1 221 ? 14.248 -13.103 0.787 1.00 68.62 221 ALA A O 1
ATOM 1680 N N . ALA A 1 222 ? 15.958 -13.621 -0.572 1.00 70.69 222 ALA A N 1
ATOM 1681 C CA . ALA A 1 222 ? 16.561 -12.287 -0.558 1.00 70.69 222 ALA A CA 1
ATOM 1682 C C . ALA A 1 222 ? 15.611 -11.195 -1.086 1.00 70.69 222 ALA A C 1
ATOM 1684 O O . ALA A 1 222 ? 15.542 -10.114 -0.510 1.00 70.69 222 ALA A O 1
ATOM 1685 N N . LEU A 1 223 ? 14.828 -11.493 -2.134 1.00 67.50 223 LEU A N 1
ATOM 1686 C CA . LEU A 1 223 ? 13.838 -10.558 -2.681 1.00 67.50 223 LEU A CA 1
ATOM 1687 C C . LEU A 1 223 ? 12.684 -10.308 -1.698 1.00 67.50 223 LEU A C 1
ATOM 1689 O O . LEU A 1 223 ? 12.204 -9.184 -1.589 1.00 67.50 223 LEU A O 1
ATOM 1693 N N . ARG A 1 224 ? 12.274 -11.334 -0.938 1.00 66.25 224 ARG A N 1
ATOM 1694 C CA . ARG A 1 224 ? 11.274 -11.188 0.133 1.00 66.25 224 ARG A CA 1
ATOM 1695 C C . ARG A 1 224 ? 11.775 -10.285 1.258 1.00 66.25 224 ARG A C 1
ATOM 1697 O O . ARG A 1 224 ? 11.042 -9.392 1.671 1.00 66.25 224 ARG A O 1
ATOM 1704 N N . THR A 1 225 ? 13.013 -10.480 1.711 1.00 74.50 225 THR A N 1
ATOM 1705 C CA . THR A 1 225 ? 13.635 -9.616 2.726 1.00 74.50 225 THR A CA 1
ATOM 1706 C C . THR A 1 225 ? 13.731 -8.171 2.236 1.00 74.50 225 THR A C 1
ATOM 1708 O O . THR A 1 225 ? 13.260 -7.265 2.917 1.00 74.50 225 THR A O 1
ATOM 1711 N N . ALA A 1 226 ? 14.221 -7.958 1.010 1.00 73.56 226 ALA A N 1
ATOM 1712 C CA . ALA A 1 226 ? 14.323 -6.625 0.421 1.00 73.56 226 ALA A CA 1
ATOM 1713 C C . ALA A 1 226 ? 12.955 -5.925 0.286 1.00 73.56 226 ALA A C 1
ATOM 1715 O O . ALA A 1 226 ? 12.848 -4.732 0.549 1.00 73.56 226 ALA A O 1
ATOM 1716 N N . ALA A 1 227 ? 11.885 -6.647 -0.071 1.00 68.19 227 ALA A N 1
ATOM 1717 C CA . ALA A 1 227 ? 10.536 -6.077 -0.156 1.00 68.19 227 ALA A CA 1
ATOM 1718 C C . ALA A 1 227 ? 9.987 -5.617 1.210 1.00 68.19 227 ALA A C 1
ATOM 1720 O O . ALA A 1 227 ? 9.227 -4.649 1.285 1.00 68.19 227 ALA A O 1
ATOM 1721 N N . VAL A 1 228 ? 10.356 -6.291 2.306 1.00 69.69 228 VAL A N 1
ATOM 1722 C CA . VAL A 1 228 ? 10.019 -5.853 3.673 1.00 69.69 228 VAL A CA 1
ATOM 1723 C C . VAL A 1 228 ? 10.789 -4.580 4.034 1.00 69.69 228 VAL A C 1
ATOM 1725 O O . VAL A 1 228 ? 10.164 -3.592 4.410 1.00 69.69 228 VAL A O 1
ATOM 1728 N N . GLU A 1 229 ? 12.105 -4.558 3.824 1.00 77.25 229 GLU A N 1
ATOM 1729 C CA . GLU A 1 229 ? 12.950 -3.384 4.104 1.00 77.25 229 GLU A CA 1
ATOM 1730 C C . GLU A 1 229 ? 12.517 -2.148 3.293 1.00 77.25 229 GLU A C 1
ATOM 1732 O O . GLU A 1 229 ? 12.431 -1.039 3.826 1.00 77.25 229 GLU A O 1
ATOM 1737 N N . LEU A 1 230 ? 12.168 -2.334 2.012 1.00 77.62 230 LEU A N 1
ATOM 1738 C CA . LEU A 1 230 ? 11.638 -1.270 1.152 1.00 77.62 230 LEU A CA 1
ATOM 1739 C C . LEU A 1 230 ? 10.314 -0.708 1.686 1.00 77.62 230 LEU A C 1
ATOM 1741 O O . LEU A 1 230 ? 10.111 0.506 1.664 1.00 77.62 230 LEU A O 1
ATOM 1745 N N . ARG A 1 231 ? 9.417 -1.567 2.189 1.00 76.06 231 ARG A N 1
ATOM 1746 C CA . ARG A 1 231 ? 8.146 -1.143 2.797 1.00 76.06 231 ARG A CA 1
ATOM 1747 C C . ARG A 1 231 ? 8.366 -0.307 4.049 1.00 76.06 231 ARG A C 1
ATOM 1749 O O . ARG A 1 231 ? 7.782 0.771 4.154 1.00 76.06 231 ARG A O 1
ATOM 1756 N N . GLU A 1 232 ? 9.212 -0.773 4.962 1.00 78.38 232 GLU A N 1
ATOM 1757 C CA . GLU A 1 232 ? 9.523 -0.064 6.207 1.00 78.38 232 GLU A CA 1
ATOM 1758 C C . GLU A 1 232 ? 10.147 1.310 5.933 1.00 78.38 232 GLU A C 1
ATOM 1760 O O . GLU A 1 232 ? 9.722 2.316 6.508 1.00 78.38 232 GLU A O 1
ATOM 1765 N N . GLU A 1 233 ? 11.093 1.385 4.994 1.00 84.56 233 GLU A N 1
ATOM 1766 C CA . GLU A 1 233 ? 11.761 2.640 4.652 1.00 84.56 233 GLU A CA 1
ATOM 1767 C C . GLU A 1 233 ? 10.824 3.631 3.940 1.00 84.56 233 GLU A C 1
ATOM 1769 O O . GLU A 1 233 ? 10.842 4.827 4.253 1.00 84.56 233 GLU A O 1
ATOM 1774 N N . CYS A 1 234 ? 9.956 3.163 3.032 1.00 81.25 234 CYS A N 1
ATOM 1775 C CA . CYS A 1 234 ? 8.911 3.997 2.429 1.00 81.25 234 CYS A CA 1
ATOM 1776 C C . CYS A 1 234 ? 7.970 4.577 3.495 1.00 81.25 234 CYS A C 1
ATOM 1778 O O . CYS A 1 234 ? 7.635 5.763 3.453 1.00 81.25 234 CYS A O 1
ATOM 1780 N N . LEU A 1 235 ? 7.565 3.763 4.472 1.00 77.44 235 LEU A N 1
ATOM 1781 C CA . LEU A 1 235 ? 6.657 4.171 5.543 1.00 77.44 235 LEU A CA 1
ATOM 1782 C C . LEU A 1 235 ? 7.320 5.214 6.460 1.00 77.44 235 LEU A C 1
ATOM 1784 O O . LEU A 1 235 ? 6.729 6.261 6.737 1.00 77.44 235 LEU A O 1
ATOM 1788 N N . ARG A 1 236 ? 8.591 5.002 6.826 1.00 84.06 236 ARG A N 1
ATOM 1789 C CA . ARG A 1 236 ? 9.409 5.961 7.588 1.00 84.06 236 ARG A CA 1
ATOM 1790 C C . ARG A 1 236 ? 9.549 7.307 6.867 1.00 84.06 236 ARG A C 1
ATOM 1792 O O . ARG A 1 236 ? 9.396 8.361 7.486 1.00 84.06 236 ARG A O 1
ATOM 1799 N N . LEU A 1 237 ? 9.826 7.293 5.560 1.00 84.19 237 LEU A N 1
ATOM 1800 C CA . LEU A 1 237 ? 9.962 8.509 4.749 1.00 84.19 237 LEU A CA 1
ATOM 1801 C C . LEU A 1 237 ? 8.625 9.248 4.577 1.00 84.19 237 LEU A C 1
ATOM 1803 O O . LEU A 1 237 ? 8.608 10.475 4.660 1.00 84.19 237 LEU A O 1
ATOM 1807 N N . ARG A 1 238 ? 7.500 8.536 4.410 1.00 82.62 238 ARG A N 1
ATOM 1808 C CA . ARG A 1 238 ? 6.154 9.142 4.383 1.00 82.62 238 ARG A CA 1
ATOM 1809 C C . ARG A 1 238 ? 5.811 9.843 5.696 1.00 82.62 238 ARG A C 1
ATOM 1811 O O . ARG A 1 238 ? 5.335 10.976 5.654 1.00 82.62 238 ARG A O 1
ATOM 1818 N N . GLN A 1 239 ? 6.118 9.221 6.838 1.00 80.50 239 GLN A N 1
ATOM 1819 C CA . GLN A 1 239 ? 5.934 9.824 8.165 1.00 80.50 239 GLN A CA 1
ATOM 1820 C C . GLN A 1 239 ? 6.788 11.086 8.344 1.00 80.50 239 GLN A C 1
ATOM 1822 O O . GLN A 1 239 ? 6.266 12.128 8.732 1.00 80.50 239 GLN A O 1
ATOM 1827 N N . LEU A 1 240 ? 8.076 11.031 7.987 1.00 80.50 240 LEU A N 1
ATOM 1828 C CA . LEU A 1 240 ? 8.978 12.194 8.011 1.00 80.50 240 LEU A CA 1
ATOM 1829 C C . LEU A 1 240 ? 8.499 13.335 7.103 1.00 80.50 240 LEU A C 1
ATOM 1831 O O . LEU A 1 240 ? 8.699 14.510 7.410 1.00 80.50 240 LEU A O 1
ATOM 1835 N N . LEU A 1 241 ? 7.861 12.998 5.982 1.00 83.31 241 LEU A N 1
ATOM 1836 C CA . LEU A 1 241 ? 7.282 13.963 5.057 1.00 83.31 241 LEU A CA 1
ATOM 1837 C C . LEU A 1 241 ? 5.868 14.413 5.462 1.00 83.31 241 LEU A C 1
ATOM 1839 O O . LEU A 1 241 ? 5.354 15.339 4.838 1.00 83.31 241 LEU A O 1
ATOM 1843 N N . GLY A 1 242 ? 5.249 13.840 6.497 1.00 77.12 242 GLY A N 1
ATOM 1844 C CA . GLY A 1 242 ? 3.878 14.166 6.904 1.00 77.12 242 GLY A CA 1
ATOM 1845 C C . GLY A 1 242 ? 2.841 13.841 5.825 1.00 77.12 242 GLY A C 1
ATOM 1846 O O . GLY A 1 242 ? 1.890 14.593 5.640 1.00 77.12 242 GLY A O 1
ATOM 1847 N N . LEU A 1 243 ? 3.071 12.779 5.048 1.00 75.75 243 LEU A N 1
ATOM 1848 C CA . LEU A 1 243 ? 2.139 12.322 4.022 1.00 75.75 243 LEU A CA 1
ATOM 1849 C C . LEU A 1 243 ? 1.151 11.343 4.637 1.00 75.75 243 LEU A C 1
ATOM 1851 O O . LEU A 1 243 ? 1.559 10.318 5.185 1.00 75.75 243 LEU A O 1
ATOM 1855 N N . GLU A 1 244 ? -0.140 11.655 4.531 1.00 54.91 244 GLU A N 1
ATOM 1856 C CA . GLU A 1 244 ? -1.190 10.728 4.933 1.00 54.91 244 GLU A CA 1
ATOM 1857 C C . GLU A 1 244 ? -1.100 9.470 4.073 1.00 54.91 244 GLU A C 1
ATOM 1859 O O . GLU A 1 244 ? -1.153 9.509 2.841 1.00 54.91 244 GLU A O 1
ATOM 1864 N N . THR A 1 245 ? -0.921 8.335 4.739 1.00 55.78 245 THR A N 1
ATOM 1865 C CA . THR A 1 245 ? -1.053 7.040 4.083 1.00 55.78 245 THR A CA 1
ATOM 1866 C C . THR A 1 245 ? -2.550 6.754 4.023 1.00 55.78 245 THR A C 1
ATOM 1868 O O . THR A 1 245 ? -3.181 6.844 5.078 1.00 55.78 245 THR A O 1
ATOM 1871 N N . PRO A 1 246 ? -3.149 6.424 2.862 1.00 50.62 246 PRO A N 1
ATOM 1872 C CA . PRO A 1 246 ? -4.501 5.883 2.847 1.00 50.62 246 PRO A CA 1
ATOM 1873 C C . PRO A 1 246 ? -4.472 4.600 3.679 1.00 50.62 246 PRO A C 1
ATOM 1875 O O . PRO A 1 246 ? -3.917 3.582 3.265 1.00 50.62 246 PRO A O 1
ATOM 1878 N N . GLY A 1 247 ? -4.945 4.713 4.917 1.00 56.75 247 GLY A N 1
ATOM 1879 C CA . GLY A 1 247 ? -4.873 3.644 5.892 1.00 56.75 247 GLY A CA 1
ATOM 1880 C C . GLY A 1 247 ? -5.778 2.503 5.467 1.00 56.75 247 GLY A C 1
ATOM 1881 O O . GLY A 1 247 ? -6.858 2.715 4.910 1.00 56.75 247 GLY A O 1
ATOM 1882 N N . LEU A 1 248 ? -5.351 1.281 5.771 1.00 62.75 248 LEU A N 1
ATOM 1883 C CA . LEU A 1 248 ? -6.281 0.164 5.836 1.00 62.75 248 LEU A CA 1
ATOM 1884 C C . LEU A 1 248 ? -7.459 0.573 6.740 1.00 62.75 248 LEU A C 1
ATOM 1886 O O . LEU A 1 248 ? -7.217 1.216 7.764 1.00 62.75 248 LEU A O 1
ATOM 1890 N N . PRO A 1 249 ? -8.715 0.218 6.421 1.00 66.19 249 PRO A N 1
ATOM 1891 C CA . PRO A 1 249 ? -9.848 0.509 7.292 1.00 66.19 249 PRO A CA 1
ATOM 1892 C C . PRO A 1 249 ? -9.797 -0.405 8.526 1.00 66.19 249 PRO A C 1
ATOM 1894 O O . PRO A 1 249 ? -10.545 -1.377 8.627 1.00 66.19 249 PRO A O 1
ATOM 1897 N N . VAL A 1 250 ? -8.882 -0.109 9.455 1.00 75.00 250 VAL A N 1
ATOM 1898 C CA . VAL A 1 250 ? -8.622 -0.894 10.671 1.00 75.00 250 VAL A CA 1
ATOM 1899 C C . VAL A 1 250 ? -9.910 -1.075 11.466 1.00 75.00 250 VAL A C 1
ATOM 1901 O O . VAL A 1 250 ? -10.214 -2.190 11.876 1.00 75.00 250 VAL A O 1
ATOM 1904 N N . ASP A 1 251 ? -10.722 -0.025 11.585 1.00 64.38 251 ASP A N 1
ATOM 1905 C CA . ASP A 1 251 ? -12.007 -0.086 12.287 1.00 64.38 251 ASP A CA 1
ATOM 1906 C C . ASP A 1 251 ? -13.014 -1.015 11.591 1.00 64.38 251 ASP A C 1
ATOM 1908 O O . ASP A 1 251 ? -13.737 -1.763 12.250 1.00 64.38 251 ASP A O 1
ATOM 1912 N N . GLY A 1 252 ? -13.024 -1.037 10.253 1.00 63.34 252 GLY A N 1
ATOM 1913 C CA . GLY A 1 252 ? -13.870 -1.939 9.468 1.00 63.34 252 GLY A CA 1
ATOM 1914 C C . GLY A 1 252 ? -13.454 -3.405 9.613 1.00 63.34 252 GLY A C 1
ATOM 1915 O O . GLY A 1 252 ? -14.302 -4.283 9.768 1.00 63.34 252 GLY A O 1
ATOM 1916 N N . LEU A 1 253 ? -12.146 -3.674 9.634 1.00 79.50 253 LEU A N 1
ATOM 1917 C CA . LEU A 1 253 ? -11.603 -5.013 9.878 1.00 79.50 253 LEU A CA 1
ATOM 1918 C C . LEU A 1 253 ? -11.834 -5.462 11.327 1.00 79.50 253 LEU A C 1
ATOM 1920 O O . LEU A 1 253 ? -12.221 -6.604 11.560 1.00 79.50 253 LEU A O 1
ATOM 1924 N N . ALA A 1 254 ? -11.672 -4.564 12.301 1.00 72.00 254 ALA A N 1
ATOM 1925 C CA . ALA A 1 254 ? -11.973 -4.831 13.704 1.00 72.00 254 ALA A CA 1
ATOM 1926 C C . ALA A 1 254 ? -13.458 -5.178 13.905 1.00 72.00 254 ALA A C 1
ATOM 1928 O O . ALA A 1 254 ? -13.782 -6.143 14.602 1.00 72.00 254 ALA A O 1
ATOM 1929 N N . ALA A 1 255 ? -14.363 -4.443 13.250 1.00 58.88 255 ALA A N 1
ATOM 1930 C CA . ALA A 1 255 ? -15.792 -4.747 13.248 1.00 58.88 255 ALA A CA 1
ATOM 1931 C C . ALA A 1 255 ? -16.087 -6.124 12.626 1.00 58.88 255 ALA A C 1
ATOM 1933 O O . ALA A 1 255 ? -16.872 -6.891 13.185 1.00 58.88 255 ALA A O 1
ATOM 1934 N N . ALA A 1 256 ? -15.417 -6.474 11.524 1.00 67.94 256 ALA A N 1
ATOM 1935 C CA . ALA A 1 256 ? -15.571 -7.774 10.873 1.00 67.94 256 ALA A CA 1
ATOM 1936 C C . ALA A 1 256 ? -15.073 -8.945 11.745 1.00 67.94 256 ALA A C 1
ATOM 1938 O O . ALA A 1 256 ? -15.748 -9.972 11.830 1.00 67.94 256 ALA A O 1
ATOM 1939 N N . ILE A 1 257 ? -13.947 -8.783 12.452 1.00 79.38 257 ILE A N 1
ATOM 1940 C CA . ILE A 1 257 ? -13.436 -9.774 13.417 1.00 79.38 257 ILE A CA 1
ATOM 1941 C C . ILE A 1 257 ? -14.429 -9.958 14.570 1.00 79.38 257 ILE A C 1
ATOM 1943 O O . ILE A 1 257 ? -14.767 -11.089 14.921 1.00 79.38 257 ILE A O 1
ATOM 1947 N N . ASN A 1 258 ? -14.940 -8.860 15.136 1.00 73.25 258 ASN A N 1
ATOM 1948 C CA . ASN A 1 258 ? -15.917 -8.909 16.226 1.00 73.25 258 ASN A CA 1
ATOM 1949 C C . ASN A 1 258 ? -17.235 -9.575 15.799 1.00 73.25 258 ASN A C 1
ATOM 1951 O O . ASN A 1 258 ? -17.807 -10.343 16.571 1.00 73.25 258 ASN A O 1
ATOM 1955 N N . GLY A 1 259 ? -17.689 -9.327 14.568 1.00 63.50 259 GLY A N 1
ATOM 1956 C CA . GLY A 1 259 ? -18.885 -9.947 13.992 1.00 63.50 259 GLY A CA 1
ATOM 1957 C C . GLY A 1 259 ? -18.695 -11.393 13.521 1.00 63.50 259 GLY A C 1
ATOM 1958 O O . GLY A 1 259 ? -19.674 -12.048 13.168 1.00 63.50 259 GLY A O 1
ATOM 1959 N N . SER A 1 260 ? -17.463 -11.914 13.511 1.00 72.75 260 SER A N 1
ATOM 1960 C CA . SER A 1 260 ? -17.181 -13.259 13.010 1.00 72.75 260 SER A CA 1
ATOM 1961 C C . SER A 1 260 ? -17.763 -14.343 13.934 1.00 72.75 260 SER A C 1
ATOM 1963 O O . SER A 1 260 ? -17.630 -14.245 15.164 1.00 72.75 260 SER A O 1
ATOM 1965 N N . PRO A 1 261 ? -18.365 -15.412 13.374 1.00 72.62 261 PRO A N 1
ATOM 1966 C CA . PRO A 1 261 ? -18.724 -16.602 14.139 1.00 72.62 261 PRO A CA 1
ATOM 1967 C C . PRO A 1 261 ? -17.464 -17.339 14.617 1.00 72.62 261 PRO A C 1
ATOM 1969 O O . PRO A 1 261 ? -16.394 -17.217 14.011 1.00 72.62 261 PRO A O 1
ATOM 1972 N N . ALA A 1 262 ? -17.595 -18.121 15.694 1.00 76.25 262 ALA A N 1
ATOM 1973 C CA . ALA A 1 262 ? -16.472 -18.799 16.351 1.00 76.25 262 ALA A CA 1
ATOM 1974 C C . ALA A 1 262 ? -15.676 -19.713 15.408 1.00 76.25 262 ALA A C 1
ATOM 1976 O O . ALA A 1 262 ? -14.452 -19.753 15.471 1.00 76.25 262 ALA A O 1
ATOM 1977 N N . GLU A 1 263 ? -16.371 -20.394 14.499 1.00 82.00 263 GLU A N 1
ATOM 1978 C CA . GLU A 1 263 ? -15.797 -21.313 13.506 1.00 82.00 263 GLU A CA 1
ATOM 1979 C C . GLU A 1 263 ? -14.836 -20.625 12.532 1.00 82.00 263 GLU A C 1
ATOM 1981 O O . GLU A 1 263 ? -13.922 -21.259 12.020 1.00 82.00 263 GLU A O 1
ATOM 1986 N N . ARG A 1 264 ? -15.030 -19.324 12.289 1.00 81.06 264 ARG A N 1
ATOM 1987 C CA . ARG A 1 264 ? -14.260 -18.541 11.312 1.00 81.06 264 ARG A CA 1
ATOM 1988 C C . ARG A 1 264 ? -13.242 -17.610 11.955 1.00 81.06 264 ARG A C 1
ATOM 1990 O O . ARG A 1 264 ? -12.549 -16.871 11.263 1.00 81.06 264 ARG A O 1
ATOM 1997 N N . LEU A 1 265 ? -13.149 -17.602 13.284 1.00 84.31 265 LEU A N 1
ATOM 1998 C CA . LEU A 1 265 ? -12.255 -16.684 13.982 1.00 84.31 265 LEU A CA 1
ATOM 1999 C C . LEU A 1 265 ? -10.778 -17.055 13.776 1.00 84.31 265 LEU A C 1
ATOM 2001 O O . LEU A 1 265 ? -9.930 -16.170 13.686 1.00 84.31 265 LEU A O 1
ATOM 2005 N N . ASP A 1 266 ? -10.451 -18.342 13.665 1.00 87.62 266 ASP A N 1
ATOM 2006 C CA . ASP A 1 266 ? -9.078 -18.761 13.368 1.00 87.62 266 ASP A CA 1
ATOM 2007 C C . ASP A 1 266 ? -8.669 -18.428 11.919 1.00 87.62 266 ASP A C 1
ATOM 2009 O O . ASP A 1 266 ? -7.502 -18.096 11.696 1.00 87.62 266 ASP A O 1
ATOM 2013 N N . ASP A 1 267 ? -9.617 -18.378 10.968 1.00 89.94 267 ASP A N 1
ATOM 2014 C CA . ASP A 1 267 ? -9.368 -17.888 9.600 1.00 89.94 267 ASP A CA 1
ATOM 2015 C C . ASP A 1 267 ? -8.859 -16.441 9.623 1.00 89.94 267 ASP A C 1
ATOM 2017 O O . ASP A 1 267 ? -7.923 -16.091 8.904 1.00 89.94 267 ASP A O 1
ATOM 2021 N N . TRP A 1 268 ? -9.429 -15.600 10.497 1.00 90.31 268 TRP A N 1
ATOM 2022 C CA . TRP A 1 268 ? -8.978 -14.219 10.678 1.00 90.31 268 TRP A CA 1
ATOM 2023 C C . TRP A 1 268 ? -7.548 -14.138 11.203 1.00 90.31 268 TRP A C 1
ATOM 2025 O O . TRP A 1 268 ? -6.797 -13.274 10.762 1.00 90.31 268 TRP A O 1
ATOM 2035 N N . ARG A 1 269 ? -7.128 -15.050 12.089 1.00 90.12 269 ARG A N 1
ATOM 2036 C CA . ARG A 1 269 ? -5.735 -15.087 12.566 1.00 90.12 269 ARG A CA 1
ATOM 2037 C C . ARG A 1 269 ? -4.768 -15.377 11.421 1.00 90.12 269 ARG A C 1
ATOM 2039 O O . ARG A 1 269 ? -3.725 -14.736 11.316 1.00 90.12 269 ARG A O 1
ATOM 2046 N N . VAL A 1 270 ? -5.123 -16.332 10.562 1.00 90.44 270 VAL A N 1
ATOM 2047 C CA . VAL A 1 270 ? -4.328 -16.686 9.378 1.00 90.44 270 VAL A CA 1
ATOM 2048 C C . VAL A 1 270 ? -4.309 -15.527 8.377 1.00 90.44 270 VAL A C 1
ATOM 2050 O O . VAL A 1 270 ? -3.245 -15.175 7.873 1.00 90.44 270 VAL A O 1
ATOM 2053 N N . ALA A 1 271 ? -5.451 -14.876 8.142 1.00 89.00 271 ALA A N 1
ATOM 2054 C CA . ALA A 1 271 ? -5.550 -13.721 7.254 1.00 89.00 271 ALA A CA 1
ATOM 2055 C C . ALA A 1 271 ? -4.730 -12.519 7.757 1.00 89.00 271 ALA A C 1
ATOM 2057 O O . ALA A 1 271 ? -4.005 -11.910 6.974 1.00 89.00 271 ALA A O 1
ATOM 2058 N N . LEU A 1 272 ? -4.782 -12.199 9.055 1.00 89.31 272 LEU A N 1
ATOM 2059 C CA . LEU A 1 272 ? -3.984 -11.125 9.660 1.00 89.31 272 LEU A CA 1
ATOM 2060 C C . LEU A 1 272 ? -2.479 -11.404 9.558 1.00 89.31 272 LEU A C 1
ATOM 2062 O O . LEU A 1 272 ? -1.713 -10.497 9.232 1.00 89.31 272 LEU A O 1
ATOM 2066 N N . ALA A 1 273 ? -2.056 -12.655 9.770 1.00 86.00 273 ALA A N 1
ATOM 2067 C CA . ALA A 1 273 ? -0.667 -13.061 9.563 1.00 86.00 273 ALA A CA 1
ATOM 2068 C C . ALA A 1 273 ? -0.242 -12.885 8.093 1.00 86.00 273 ALA A C 1
ATOM 2070 O O . ALA A 1 273 ? 0.789 -12.268 7.826 1.00 86.00 273 ALA A O 1
ATOM 2071 N N . GLY A 1 274 ? -1.075 -13.321 7.141 1.00 84.38 274 GLY A N 1
ATOM 2072 C CA . GLY A 1 274 ? -0.819 -13.147 5.708 1.00 84.38 274 GLY A CA 1
ATOM 2073 C C . GLY A 1 274 ? -0.751 -11.678 5.276 1.00 84.38 274 GLY A C 1
ATOM 2074 O O . GLY A 1 274 ? 0.125 -11.301 4.504 1.00 84.38 274 GLY A O 1
ATOM 2075 N N . LEU A 1 275 ? -1.615 -10.813 5.815 1.00 84.31 275 LEU A N 1
ATOM 2076 C CA . LEU A 1 275 ? -1.590 -9.372 5.534 1.00 84.31 275 LEU A CA 1
ATOM 2077 C C . LEU A 1 275 ? -0.353 -8.670 6.121 1.00 84.31 275 LEU A C 1
ATOM 2079 O O . LEU A 1 275 ? 0.130 -7.698 5.535 1.00 84.31 275 LEU A O 1
ATOM 2083 N N . ARG A 1 276 ? 0.179 -9.159 7.250 1.00 83.81 276 ARG A N 1
ATOM 2084 C CA . ARG A 1 276 ? 1.455 -8.690 7.818 1.00 83.81 276 ARG A CA 1
ATOM 2085 C C . ARG A 1 276 ? 2.641 -9.122 6.959 1.00 83.81 276 ARG A C 1
ATOM 2087 O O . ARG A 1 276 ? 3.501 -8.297 6.671 1.00 83.81 276 ARG A O 1
ATOM 2094 N N . GLU A 1 277 ? 2.671 -10.370 6.495 1.00 76.38 277 GLU A N 1
ATOM 2095 C CA . GLU A 1 277 ? 3.705 -10.849 5.560 1.00 76.38 277 GLU A CA 1
ATOM 2096 C C . GLU A 1 277 ? 3.657 -10.103 4.216 1.00 76.38 277 GLU A C 1
ATOM 2098 O O . GLU A 1 277 ? 4.690 -9.743 3.645 1.00 76.38 277 GLU A O 1
ATOM 2103 N N . ALA A 1 278 ? 2.446 -9.790 3.747 1.00 74.38 278 ALA A N 1
ATOM 2104 C CA . ALA A 1 278 ? 2.200 -8.945 2.585 1.00 74.38 278 ALA A CA 1
ATOM 2105 C C . ALA A 1 278 ? 2.441 -7.447 2.857 1.00 74.38 278 ALA A C 1
ATOM 2107 O O . ALA A 1 278 ? 2.251 -6.629 1.955 1.00 74.38 278 ALA A O 1
ATOM 2108 N N . GLY A 1 279 ? 2.866 -7.064 4.068 1.00 67.56 279 GLY A N 1
ATOM 2109 C CA . GLY A 1 279 ? 3.214 -5.690 4.438 1.00 67.56 279 GLY A CA 1
ATOM 2110 C C . GLY A 1 279 ? 2.089 -4.671 4.233 1.00 67.56 279 GLY A C 1
ATOM 2111 O O . GLY A 1 279 ? 2.353 -3.484 4.064 1.00 67.56 279 GLY A O 1
ATOM 2112 N N . VAL A 1 280 ? 0.844 -5.151 4.209 1.00 78.19 280 VAL A N 1
ATOM 2113 C CA . VAL A 1 280 ? -0.385 -4.356 4.091 1.00 78.19 280 VAL A CA 1
ATOM 2114 C C . VAL A 1 280 ? -0.781 -3.792 5.459 1.00 78.19 280 VAL A C 1
ATOM 2116 O O . VAL A 1 280 ? -1.348 -2.705 5.553 1.00 78.19 280 VAL A O 1
ATOM 2119 N N . LEU A 1 281 ? -0.464 -4.534 6.523 1.00 79.31 281 LEU A N 1
ATOM 2120 C CA . LEU A 1 281 ? -0.686 -4.158 7.914 1.00 79.31 281 LEU A CA 1
ATOM 2121 C C . LEU A 1 281 ? 0.619 -3.661 8.537 1.00 79.31 281 LEU A C 1
ATOM 2123 O O . LEU A 1 281 ? 1.569 -4.431 8.686 1.00 79.31 281 LEU A O 1
ATOM 2127 N N . ASP A 1 282 ? 0.647 -2.385 8.923 1.00 76.00 282 ASP A N 1
ATOM 2128 C CA . ASP A 1 282 ? 1.732 -1.854 9.745 1.00 76.00 282 ASP A CA 1
ATOM 2129 C C . ASP A 1 282 ? 1.699 -2.442 11.170 1.00 76.00 282 ASP A C 1
ATOM 2131 O O . ASP A 1 282 ? 0.738 -3.099 11.587 1.00 76.00 282 ASP A O 1
ATOM 2135 N N . ALA A 1 283 ? 2.773 -2.230 11.933 1.00 73.25 283 ALA A N 1
ATOM 2136 C CA . ALA A 1 283 ? 2.920 -2.823 13.261 1.00 73.25 283 ALA A CA 1
ATOM 2137 C C . ALA A 1 283 ? 1.841 -2.364 14.262 1.00 73.25 283 ALA A C 1
ATOM 2139 O O . ALA A 1 283 ? 1.424 -3.155 15.111 1.00 73.25 283 ALA A O 1
ATOM 2140 N N . ALA A 1 284 ? 1.378 -1.114 14.168 1.00 71.56 284 ALA A N 1
ATOM 2141 C CA . ALA A 1 284 ? 0.400 -0.547 15.094 1.00 71.56 284 ALA A CA 1
ATOM 2142 C C . ALA A 1 284 ? -1.015 -1.064 14.793 1.00 71.56 284 ALA A C 1
ATOM 2144 O O . ALA A 1 284 ? -1.706 -1.550 15.690 1.00 71.56 284 ALA A O 1
ATOM 2145 N N . ALA A 1 285 ? -1.416 -1.037 13.523 1.00 78.25 285 ALA A N 1
ATOM 2146 C CA . ALA A 1 285 ? -2.667 -1.603 13.041 1.00 78.25 285 ALA A CA 1
ATOM 2147 C C . ALA A 1 285 ? -2.712 -3.126 13.258 1.00 78.25 285 ALA A C 1
ATOM 2149 O O . ALA A 1 285 ? -3.737 -3.661 13.682 1.00 78.25 285 ALA A O 1
ATOM 2150 N N . GLY A 1 286 ? -1.585 -3.818 13.058 1.00 83.94 286 GLY A N 1
ATOM 2151 C CA . GLY A 1 286 ? -1.432 -5.243 13.359 1.00 83.94 286 GLY A CA 1
ATOM 2152 C C . GLY A 1 286 ? -1.693 -5.551 14.829 1.00 83.94 286 GLY A C 1
ATOM 2153 O O . GLY A 1 286 ? -2.530 -6.395 15.140 1.00 83.94 286 GLY A O 1
ATOM 2154 N N . ALA A 1 287 ? -1.046 -4.818 15.738 1.00 80.31 287 ALA A N 1
ATOM 2155 C CA . ALA A 1 287 ? -1.250 -4.991 17.173 1.00 80.31 287 ALA A CA 1
ATOM 2156 C C . ALA A 1 287 ? -2.707 -4.722 17.599 1.00 80.31 287 ALA A C 1
ATOM 2158 O O . ALA A 1 287 ? -3.252 -5.467 18.416 1.00 80.31 287 ALA A O 1
ATOM 2159 N N . ALA A 1 288 ? -3.356 -3.703 17.026 1.00 76.19 288 ALA A N 1
ATOM 2160 C CA . ALA A 1 288 ? -4.749 -3.370 17.321 1.00 76.19 288 ALA A CA 1
ATOM 2161 C C . ALA A 1 288 ? -5.738 -4.463 16.864 1.00 76.19 288 ALA A C 1
ATOM 2163 O O . ALA A 1 288 ? -6.681 -4.804 17.591 1.00 76.19 288 ALA A O 1
ATOM 2164 N N . LEU A 1 289 ? -5.521 -5.049 15.683 1.00 86.62 289 LEU A N 1
ATOM 2165 C CA . LEU A 1 289 ? -6.349 -6.149 15.177 1.00 86.62 289 LEU A CA 1
ATOM 2166 C C . LEU A 1 289 ? -6.073 -7.463 15.921 1.00 86.62 289 LEU A C 1
ATOM 2168 O O . LEU A 1 289 ? -7.026 -8.172 16.242 1.00 86.62 289 LEU A O 1
ATOM 2172 N N . ASP A 1 290 ? -4.820 -7.744 16.291 1.00 85.88 290 ASP A N 1
ATOM 2173 C CA . ASP A 1 290 ? -4.450 -8.899 17.124 1.00 85.88 290 ASP A CA 1
ATOM 2174 C C . ASP A 1 290 ? -5.097 -8.826 18.516 1.00 85.88 290 ASP A C 1
ATOM 2176 O O . ASP A 1 290 ? -5.536 -9.837 19.068 1.00 85.88 290 ASP A O 1
ATOM 2180 N N . GLU A 1 291 ? -5.168 -7.631 19.103 1.00 79.69 291 GLU A N 1
ATOM 2181 C CA . GLU A 1 291 ? -5.860 -7.404 20.374 1.00 79.69 291 GLU A CA 1
ATOM 2182 C C . GLU A 1 291 ? -7.378 -7.571 20.230 1.00 79.69 291 GLU A C 1
ATOM 2184 O O . GLU A 1 291 ? -8.045 -8.152 21.085 1.00 79.69 291 GLU A O 1
ATOM 2189 N N . THR A 1 292 ? -7.949 -7.116 19.117 1.00 77.62 292 THR A N 1
ATOM 2190 C CA . THR A 1 292 ? -9.375 -7.317 18.819 1.00 77.62 292 THR A CA 1
ATOM 2191 C C . THR A 1 292 ? -9.705 -8.800 18.644 1.00 77.62 292 THR A C 1
ATOM 2193 O O . THR A 1 292 ? -10.655 -9.295 19.251 1.00 77.62 292 THR A O 1
ATOM 2196 N N . TRP A 1 293 ? -8.870 -9.538 17.913 1.00 89.31 293 TRP A N 1
ATOM 2197 C CA . TRP A 1 293 ? -8.989 -10.985 17.763 1.00 89.31 293 TRP A CA 1
ATOM 2198 C C . TRP A 1 293 ? -8.869 -11.719 19.106 1.00 89.31 293 TRP A C 1
ATOM 2200 O O . TRP A 1 293 ? -9.717 -12.556 19.424 1.00 89.31 293 TRP A O 1
ATOM 2210 N N . ARG A 1 294 ? -7.870 -11.372 19.935 1.00 83.56 294 ARG A N 1
ATOM 2211 C CA . ARG A 1 294 ? -7.677 -11.969 21.270 1.00 83.56 294 ARG A CA 1
ATOM 2212 C C . ARG A 1 294 ? -8.884 -11.745 22.172 1.00 83.56 294 ARG A C 1
ATOM 2214 O O . ARG A 1 294 ? -9.361 -12.700 22.784 1.00 83.56 294 ARG A O 1
ATOM 2221 N N . ARG A 1 295 ? -9.412 -10.518 22.212 1.00 75.94 295 ARG A N 1
ATOM 2222 C CA . ARG A 1 295 ? -10.619 -10.183 22.983 1.00 75.94 295 ARG A CA 1
ATOM 2223 C C . ARG A 1 295 ? -11.833 -10.974 22.505 1.00 75.94 295 ARG A C 1
ATOM 2225 O O . ARG A 1 295 ? -12.536 -11.551 23.332 1.00 75.94 295 ARG A O 1
ATOM 2232 N N . ARG A 1 296 ? -12.051 -11.068 21.190 1.00 81.69 296 ARG A N 1
ATOM 2233 C CA . ARG A 1 296 ? -13.164 -11.841 20.621 1.00 81.69 296 ARG A CA 1
ATOM 2234 C C . ARG A 1 296 ? -13.050 -13.331 20.939 1.00 81.69 296 ARG A C 1
ATOM 2236 O O . ARG A 1 296 ? -14.042 -13.943 21.329 1.00 81.69 296 ARG A O 1
ATOM 2243 N N . ARG A 1 297 ? -11.849 -13.905 20.831 1.00 82.19 297 ARG A N 1
ATOM 2244 C CA . ARG A 1 297 ? -11.588 -15.306 21.189 1.00 82.19 297 ARG A CA 1
ATOM 2245 C C . ARG A 1 297 ? -11.841 -15.559 22.670 1.00 82.19 297 ARG A C 1
ATOM 2247 O O . ARG A 1 297 ? -12.545 -16.502 22.999 1.00 82.19 297 ARG A O 1
ATOM 2254 N N . ALA A 1 298 ? -11.326 -14.700 23.548 1.00 71.69 298 ALA A N 1
ATOM 2255 C CA . ALA A 1 298 ? -11.553 -14.809 24.986 1.00 71.69 298 ALA A CA 1
ATOM 2256 C C . ALA A 1 298 ? -13.047 -14.734 25.342 1.00 71.69 298 ALA A C 1
ATOM 2258 O O . ALA A 1 298 ? -13.507 -15.484 26.194 1.00 71.69 298 ALA A O 1
ATOM 2259 N N . MET A 1 299 ? -13.814 -13.879 24.660 1.00 68.94 299 MET A N 1
ATOM 2260 C CA . MET A 1 299 ? -15.263 -13.769 24.849 1.00 68.94 299 MET A CA 1
ATOM 2261 C C . MET A 1 299 ? -15.998 -15.055 24.446 1.00 68.94 299 MET A C 1
ATOM 2263 O O . MET A 1 299 ? -16.828 -15.544 25.200 1.00 68.94 299 MET A O 1
ATOM 2267 N N . LEU A 1 300 ? -15.653 -15.635 23.293 1.00 71.88 300 LEU A N 1
ATOM 2268 C CA . LEU A 1 300 ? -16.244 -16.891 22.816 1.00 71.88 300 LEU A CA 1
ATOM 2269 C C . LEU A 1 300 ? -15.847 -18.101 23.675 1.00 71.88 300 LEU A C 1
ATOM 2271 O O . LEU A 1 300 ? -16.642 -19.018 23.847 1.00 71.88 300 LEU A O 1
ATOM 2275 N N . GLU A 1 301 ? -14.632 -18.114 24.224 1.00 69.19 301 GLU A N 1
ATOM 2276 C CA . GLU A 1 301 ? -14.207 -19.110 25.217 1.00 69.19 301 GLU A CA 1
ATOM 2277 C C . GLU A 1 301 ? -14.997 -18.958 26.526 1.00 69.19 301 GLU A C 1
ATOM 2279 O O . GLU A 1 301 ? -15.395 -19.957 27.119 1.00 69.19 301 GLU A O 1
ATOM 2284 N N . LEU A 1 302 ? -15.301 -17.723 26.943 1.00 62.81 302 LEU A N 1
ATOM 2285 C CA . LEU A 1 302 ? -16.160 -17.454 28.100 1.00 62.81 302 LEU A CA 1
ATOM 2286 C C . LEU A 1 302 ? -17.615 -17.899 27.865 1.00 62.81 302 LEU A C 1
ATOM 2288 O O . LEU A 1 302 ? -18.267 -18.343 28.801 1.00 62.81 302 LEU A O 1
ATOM 2292 N N . GLU A 1 303 ? -18.110 -17.789 26.627 1.00 62.91 303 GLU A N 1
ATOM 2293 C CA . GLU A 1 303 ? -19.429 -18.292 26.210 1.00 62.91 303 GLU A CA 1
ATOM 2294 C C . GLU A 1 303 ? -19.468 -19.829 26.100 1.00 62.91 303 GLU A C 1
ATOM 2296 O O . GLU A 1 303 ? -20.515 -20.434 26.324 1.00 62.91 303 GLU A O 1
ATOM 2301 N N . ARG A 1 304 ? -18.343 -20.472 25.747 1.00 57.19 304 ARG A N 1
ATOM 2302 C CA . ARG A 1 304 ? -18.218 -21.938 25.629 1.00 57.19 304 ARG A CA 1
ATOM 2303 C C . ARG A 1 304 ? -17.957 -22.639 26.956 1.00 57.19 304 ARG A C 1
ATOM 2305 O O . ARG A 1 304 ? -18.347 -23.796 27.108 1.00 57.19 304 ARG A O 1
ATOM 2312 N N . ALA A 1 305 ? -17.280 -21.983 27.891 1.00 47.41 305 ALA A N 1
ATOM 2313 C CA . ALA A 1 305 ? -17.114 -22.515 29.230 1.00 47.41 305 ALA A CA 1
ATOM 2314 C C . ALA A 1 305 ? -18.482 -22.503 29.933 1.00 47.41 305 ALA A C 1
ATOM 2316 O O . ALA A 1 305 ? -19.086 -21.433 30.036 1.00 47.41 305 ALA A O 1
ATOM 2317 N N . PRO A 1 306 ? -18.991 -23.639 30.452 1.00 46.25 306 PRO A N 1
ATOM 2318 C CA . PRO A 1 306 ? -20.093 -23.572 31.396 1.00 46.25 306 PRO A CA 1
ATOM 2319 C C . PRO A 1 306 ? -19.591 -22.727 32.564 1.00 46.25 306 PRO A C 1
ATOM 2321 O O . PRO A 1 306 ? -18.631 -23.099 33.246 1.00 46.25 306 PRO A O 1
ATOM 2324 N N . ALA A 1 307 ? -20.175 -21.539 32.736 1.00 53.12 307 ALA A N 1
ATOM 2325 C CA . ALA A 1 307 ? -19.893 -20.714 33.897 1.00 53.12 307 ALA A CA 1
ATOM 2326 C C . ALA A 1 307 ? -20.066 -21.609 35.133 1.00 53.12 307 ALA A C 1
ATOM 2328 O O . ALA A 1 307 ? -21.057 -22.343 35.176 1.00 53.12 307 ALA A O 1
ATOM 2329 N N . PRO A 1 308 ? -19.132 -21.601 36.106 1.00 52.06 308 PRO A N 1
ATOM 2330 C CA . PRO A 1 308 ? -19.333 -22.357 37.333 1.00 52.06 308 PRO A CA 1
ATOM 2331 C C . PRO A 1 308 ? -20.711 -21.975 37.869 1.00 52.06 308 PRO A C 1
ATOM 2333 O O . PRO A 1 308 ? -20.987 -20.780 38.036 1.00 52.06 308 PRO A O 1
ATOM 2336 N N . GLU A 1 309 ? -21.585 -22.974 38.018 1.00 52.59 309 GLU A N 1
ATOM 2337 C CA . GLU A 1 309 ? -22.928 -22.776 38.548 1.00 52.59 309 GLU A CA 1
ATOM 2338 C C . GLU A 1 309 ? -22.772 -22.002 39.858 1.00 52.59 309 GLU A C 1
ATOM 2340 O O . GLU A 1 309 ? -22.065 -22.439 40.771 1.00 52.59 309 GLU A O 1
ATOM 2345 N N . LEU A 1 310 ? -23.342 -20.794 39.909 1.00 56.69 310 LEU A N 1
ATOM 2346 C CA . LEU A 1 310 ? -23.477 -20.091 41.176 1.00 56.69 310 LEU A CA 1
ATOM 2347 C C . LEU A 1 310 ? -24.327 -21.002 42.048 1.00 56.69 310 LEU A C 1
ATOM 2349 O O . LEU A 1 310 ? -25.405 -21.420 41.621 1.00 56.69 310 LEU A O 1
ATOM 2353 N N . ARG A 1 311 ? -23.828 -21.349 43.234 1.00 60.88 311 ARG A N 1
ATOM 2354 C CA . ARG A 1 311 ? -24.625 -22.132 44.175 1.00 60.88 311 ARG A CA 1
ATOM 2355 C C . ARG A 1 311 ? -25.865 -21.302 44.507 1.00 60.88 311 ARG A C 1
ATOM 2357 O O . ARG A 1 311 ? -25.771 -20.077 44.586 1.00 60.88 311 ARG A O 1
ATOM 2364 N N . ASP A 1 312 ? -27.012 -21.942 44.728 1.00 61.50 312 ASP A N 1
ATOM 2365 C CA . ASP A 1 312 ? -28.246 -21.230 45.107 1.00 61.50 312 ASP A CA 1
ATOM 2366 C C . ASP A 1 312 ? -28.033 -20.305 46.325 1.00 61.50 312 ASP A C 1
ATOM 2368 O O . ASP A 1 312 ? -28.648 -19.245 46.432 1.00 61.50 312 ASP A O 1
ATOM 2372 N N . GLU A 1 313 ? -27.088 -20.670 47.197 1.00 62.19 313 GLU A N 1
ATOM 2373 C CA . GLU A 1 313 ? -26.608 -19.880 48.334 1.00 62.19 313 GLU A CA 1
ATOM 2374 C C . GLU A 1 313 ? -26.023 -18.512 47.921 1.00 62.19 313 GLU A C 1
ATOM 2376 O O . GLU A 1 313 ? -26.328 -17.499 48.553 1.00 62.19 313 GLU A O 1
ATOM 2381 N N . ASP A 1 314 ? -25.246 -18.446 46.832 1.00 67.50 314 ASP A N 1
ATOM 2382 C CA . ASP A 1 314 ? -24.619 -17.211 46.339 1.00 67.50 314 ASP A CA 1
ATOM 2383 C C . ASP A 1 314 ? -25.669 -16.263 45.735 1.00 67.50 314 ASP A C 1
ATOM 2385 O O . ASP A 1 314 ? -25.633 -15.048 45.957 1.00 67.50 314 ASP A O 1
ATOM 2389 N N . LEU A 1 315 ? -26.669 -16.819 45.037 1.00 73.00 315 LEU A N 1
ATOM 2390 C CA . LEU A 1 315 ? -27.809 -16.075 44.484 1.00 73.00 315 LEU A CA 1
ATOM 2391 C C . LEU A 1 315 ? -28.725 -15.485 45.570 1.00 73.00 315 LEU A C 1
ATOM 2393 O O . LEU A 1 315 ? -29.517 -14.589 45.274 1.00 73.00 315 LEU A O 1
ATOM 2397 N N . GLY A 1 316 ? -28.618 -15.935 46.822 1.00 76.25 316 GLY A N 1
ATOM 2398 C CA . GLY A 1 316 ? -29.337 -15.348 47.954 1.00 76.25 316 GLY A CA 1
ATOM 2399 C C . GLY A 1 316 ? -28.857 -13.942 48.337 1.00 76.25 316 GLY A C 1
ATOM 2400 O O . GLY A 1 316 ? -29.548 -13.241 49.077 1.00 76.25 316 GLY A O 1
ATOM 2401 N N . THR A 1 317 ? -27.698 -13.503 47.832 1.00 84.62 317 THR A N 1
ATOM 2402 C CA . THR A 1 317 ? -27.094 -12.208 48.179 1.00 84.62 317 THR A CA 1
ATOM 2403 C C . THR A 1 317 ? -27.192 -11.188 47.035 1.00 84.62 317 THR A C 1
ATOM 2405 O O . THR A 1 317 ? -27.093 -11.566 45.864 1.00 84.62 317 THR A O 1
ATOM 2408 N N . PRO A 1 318 ? -27.324 -9.876 47.324 1.00 85.19 318 PRO A N 1
ATOM 2409 C CA . PRO A 1 318 ? -27.260 -8.835 46.295 1.00 85.19 318 PRO A CA 1
ATOM 2410 C C . PRO A 1 318 ? -25.968 -8.889 45.462 1.00 85.19 318 PRO A C 1
ATOM 2412 O O . PRO A 1 318 ? -26.021 -8.736 44.241 1.00 85.19 318 PRO A O 1
ATOM 2415 N N . ALA A 1 319 ? -24.817 -9.157 46.090 1.00 84.19 319 ALA A N 1
ATOM 2416 C CA . ALA A 1 319 ? -23.534 -9.279 45.397 1.00 84.19 319 ALA A CA 1
ATOM 2417 C C . ALA A 1 319 ? -23.488 -10.482 44.438 1.00 84.19 319 ALA A C 1
ATOM 2419 O O . ALA A 1 319 ? -22.994 -10.357 43.316 1.00 84.19 319 ALA A O 1
ATOM 2420 N N . GLY A 1 320 ? -24.051 -11.631 44.827 1.00 84.94 320 GLY A N 1
ATOM 2421 C CA . GLY A 1 320 ? -24.167 -12.788 43.939 1.00 84.94 320 GLY A CA 1
ATOM 2422 C C . GLY A 1 320 ? -25.167 -12.573 42.801 1.00 84.94 320 GLY A C 1
ATOM 2423 O O . GLY A 1 320 ? -24.919 -13.003 41.675 1.00 84.94 320 GLY A O 1
ATOM 2424 N N . GLN A 1 321 ? -26.247 -11.820 43.036 1.00 87.19 321 GLN A N 1
ATOM 2425 C CA . GLN A 1 321 ? -27.163 -11.385 41.973 1.00 87.19 321 GLN A CA 1
ATOM 2426 C C . GLN A 1 321 ? -26.467 -10.457 40.967 1.00 87.19 321 GLN A C 1
ATOM 2428 O O . GLN A 1 321 ? -26.599 -10.657 39.759 1.00 87.19 321 GLN A O 1
ATOM 2433 N N . LEU A 1 322 ? -25.664 -9.495 41.438 1.00 87.56 322 LEU A N 1
ATOM 2434 C CA . LEU A 1 322 ? -24.823 -8.671 40.565 1.00 87.56 322 LEU A CA 1
ATOM 2435 C C . LEU A 1 322 ? -23.851 -9.540 39.759 1.00 87.56 322 LEU A C 1
ATOM 2437 O O . LEU A 1 322 ? -23.724 -9.364 38.549 1.00 87.56 322 LEU A O 1
ATOM 2441 N N . GLN A 1 323 ? -23.202 -10.512 40.400 1.00 85.81 323 GLN A N 1
ATOM 2442 C CA . GLN A 1 323 ? -22.289 -11.430 39.725 1.00 85.81 323 GLN A CA 1
ATOM 2443 C C . GLN A 1 323 ? -22.995 -12.251 38.633 1.00 85.81 323 GLN A C 1
ATOM 2445 O O . GLN A 1 323 ? -22.441 -12.403 37.543 1.00 85.81 323 GLN A O 1
ATOM 2450 N N . ALA A 1 324 ? -24.217 -12.730 38.879 1.00 84.00 324 ALA A N 1
ATOM 2451 C CA . ALA A 1 324 ? -25.026 -13.446 37.891 1.00 84.00 324 ALA A CA 1
ATOM 2452 C C . ALA A 1 324 ? -25.400 -12.559 36.688 1.00 84.00 324 ALA A C 1
ATOM 2454 O O . ALA A 1 324 ? -25.292 -12.992 35.537 1.00 84.00 324 ALA A O 1
ATOM 2455 N N . VAL A 1 325 ? -25.782 -11.300 36.939 1.00 86.62 325 VAL A N 1
ATOM 2456 C CA . VAL A 1 325 ? -26.083 -10.308 35.890 1.00 86.62 325 VAL A CA 1
ATOM 2457 C C . VAL A 1 325 ? -24.836 -9.998 35.057 1.00 86.62 325 VAL A C 1
ATOM 2459 O O . VAL A 1 325 ? -24.880 -10.030 33.828 1.00 86.62 325 VAL A O 1
ATOM 2462 N N . LEU A 1 326 ? -23.688 -9.774 35.703 1.00 84.25 326 LEU A N 1
ATOM 2463 C CA . LEU A 1 326 ? -22.418 -9.513 35.020 1.00 84.25 326 LEU A CA 1
ATOM 2464 C C . LEU A 1 326 ? -21.892 -10.731 34.243 1.00 84.25 326 LEU A C 1
ATOM 2466 O O . LEU A 1 326 ? -21.104 -10.572 33.312 1.00 84.25 326 LEU A O 1
ATOM 2470 N N . ARG A 1 327 ? -22.317 -11.949 34.587 1.00 79.06 327 ARG A N 1
ATOM 2471 C CA . ARG A 1 327 ? -22.018 -13.174 33.826 1.00 79.06 327 ARG A CA 1
ATOM 2472 C C . ARG A 1 327 ? -23.029 -13.462 32.712 1.00 79.06 327 ARG A C 1
ATOM 2474 O O . ARG A 1 327 ? -22.885 -14.465 32.027 1.00 79.06 327 ARG A O 1
ATOM 2481 N N . GLY A 1 328 ? -24.044 -12.613 32.529 1.00 76.81 328 GLY A N 1
ATOM 2482 C CA . GLY A 1 328 ? -25.080 -12.798 31.509 1.00 76.81 328 GLY A CA 1
ATOM 2483 C C . GLY A 1 328 ? -26.079 -13.919 31.815 1.00 76.81 328 GLY A C 1
ATOM 2484 O O . GLY A 1 328 ? -26.889 -14.256 30.959 1.00 76.81 328 GLY A O 1
ATOM 2485 N N . GLN A 1 329 ? -26.053 -14.482 33.027 1.00 78.94 329 GLN A N 1
ATOM 2486 C CA . GLN A 1 329 ? -26.973 -15.543 33.458 1.00 78.94 329 GLN A CA 1
ATOM 2487 C C . GLN A 1 329 ? -28.367 -14.994 33.802 1.00 78.94 329 GLN A C 1
ATOM 2489 O O . GLN A 1 329 ? -29.344 -15.739 33.819 1.00 78.94 329 GLN A O 1
ATOM 2494 N N . ARG A 1 330 ? -28.462 -13.688 34.081 1.00 81.38 330 ARG A N 1
ATOM 2495 C CA . ARG A 1 330 ? -29.709 -12.941 34.290 1.00 81.38 330 ARG A CA 1
ATOM 2496 C C . ARG A 1 330 ? -29.624 -11.585 33.597 1.00 81.38 330 ARG A C 1
ATOM 2498 O O . ARG A 1 330 ? -28.534 -11.028 33.455 1.00 81.38 330 ARG A O 1
ATOM 2505 N N . SER A 1 331 ? -30.765 -11.044 33.186 1.00 87.56 331 SER A N 1
ATOM 2506 C CA . SER A 1 331 ? -30.867 -9.632 32.828 1.00 87.56 331 SER A CA 1
ATOM 2507 C C . SER A 1 331 ? -31.006 -8.790 34.093 1.00 87.56 331 SER A C 1
ATOM 2509 O O . SER A 1 331 ? -31.628 -9.199 35.078 1.00 87.56 331 SER A O 1
ATOM 2511 N N . GLY A 1 332 ? -30.375 -7.621 34.100 1.00 89.56 332 GLY A N 1
ATOM 2512 C CA . GLY A 1 332 ? -30.412 -6.766 35.273 1.00 89.56 332 GLY A CA 1
ATOM 2513 C C . GLY A 1 332 ? -29.998 -5.332 35.012 1.00 89.56 332 GLY A C 1
ATOM 2514 O O . GLY A 1 332 ? -29.328 -5.006 34.029 1.00 89.56 332 GLY A O 1
ATOM 2515 N N . VAL A 1 333 ? -30.417 -4.476 35.933 1.00 92.38 333 VAL A N 1
ATOM 2516 C CA . VAL A 1 333 ? -30.174 -3.042 35.927 1.00 92.38 333 VAL A CA 1
ATOM 2517 C C . VAL A 1 333 ? -29.422 -2.668 37.195 1.00 92.38 333 VAL A C 1
ATOM 2519 O O . VAL A 1 333 ? -29.898 -2.928 38.296 1.00 92.38 333 VAL A O 1
ATOM 2522 N N . LEU A 1 334 ? -28.256 -2.049 37.038 1.00 93.81 334 LEU A N 1
ATOM 2523 C CA . LEU A 1 334 ? -27.460 -1.498 38.126 1.00 93.81 334 LEU A CA 1
ATOM 2524 C C . LEU A 1 334 ? -27.623 0.023 38.156 1.00 93.81 334 LEU A C 1
ATOM 2526 O O . LEU A 1 334 ? -27.188 0.724 37.242 1.00 93.81 334 LEU A O 1
ATOM 2530 N N . LEU A 1 335 ? -28.237 0.526 39.217 1.00 94.44 335 LEU A N 1
ATOM 2531 C CA . LEU A 1 335 ? -28.423 1.941 39.498 1.00 94.44 335 LEU A CA 1
ATOM 2532 C C . LEU A 1 335 ? -27.389 2.374 40.539 1.00 94.44 335 LEU A C 1
ATOM 2534 O O . LEU A 1 335 ? -27.240 1.727 41.574 1.00 94.44 335 LEU A O 1
ATOM 2538 N N . LEU A 1 336 ? -26.659 3.449 40.270 1.00 93.94 336 LEU A N 1
ATOM 2539 C CA . LEU A 1 336 ? -25.622 3.959 41.160 1.00 93.94 336 LEU A CA 1
ATOM 2540 C C . LEU A 1 336 ? -25.941 5.381 41.593 1.00 93.94 336 LEU A C 1
ATOM 2542 O O . LEU A 1 336 ? -26.124 6.264 40.752 1.00 93.94 336 LEU A O 1
ATOM 2546 N N . ASP A 1 337 ? -25.885 5.604 42.899 1.00 91.25 337 ASP A N 1
ATOM 2547 C CA . ASP A 1 337 ? -25.718 6.937 43.457 1.00 91.25 337 ASP A CA 1
ATOM 2548 C C . ASP A 1 337 ? -24.252 7.352 43.289 1.00 91.25 337 ASP A C 1
ATOM 2550 O O . ASP A 1 337 ? -23.353 6.890 43.996 1.00 91.25 337 ASP A O 1
ATOM 2554 N N . GLY A 1 338 ? -23.992 8.199 42.297 1.00 88.62 338 GLY A N 1
ATOM 2555 C CA . GLY A 1 338 ? -22.645 8.586 41.910 1.00 88.62 338 GLY A CA 1
ATOM 2556 C C . GLY A 1 338 ? -21.883 9.299 43.025 1.00 88.62 338 GLY A C 1
ATOM 2557 O O . GLY A 1 338 ? -20.685 9.068 43.181 1.00 88.62 338 GLY A O 1
ATOM 2558 N N . HIS A 1 339 ? -22.545 10.127 43.834 1.00 86.19 339 HIS A N 1
ATOM 2559 C CA . HIS A 1 339 ? -21.885 10.845 44.928 1.00 86.19 339 HIS A CA 1
ATOM 2560 C C . HIS A 1 339 ? -21.552 9.907 46.082 1.00 86.19 339 HIS A C 1
ATOM 2562 O O . HIS A 1 339 ? -20.425 9.937 46.586 1.00 86.19 339 HIS A O 1
ATOM 2568 N N . ASN A 1 340 ? -22.482 9.026 46.445 1.00 87.75 340 ASN A N 1
ATOM 2569 C CA . ASN A 1 340 ? -22.260 8.046 47.501 1.00 87.75 340 ASN A CA 1
ATOM 2570 C C . ASN A 1 340 ? -21.188 7.015 47.116 1.00 87.75 340 ASN A C 1
ATOM 2572 O O . ASN A 1 340 ? -20.292 6.718 47.908 1.00 87.75 340 ASN A O 1
ATOM 2576 N N . VAL A 1 341 ? -21.207 6.538 45.868 1.00 87.75 341 VAL A N 1
ATOM 2577 C CA . VAL A 1 341 ? -20.210 5.597 45.343 1.00 87.75 341 VAL A CA 1
ATOM 2578 C C . VAL A 1 341 ? -18.820 6.227 45.307 1.00 87.75 341 VAL A C 1
ATOM 2580 O O . VAL A 1 341 ? -17.860 5.606 45.765 1.00 87.75 341 VAL A O 1
ATOM 2583 N N . LEU A 1 342 ? -18.689 7.466 44.823 1.00 88.25 342 LEU A N 1
ATOM 2584 C CA . LEU A 1 342 ? -17.403 8.171 44.819 1.00 88.25 342 LEU A CA 1
ATOM 2585 C C . LEU A 1 342 ? -16.881 8.429 46.237 1.00 88.25 342 LEU A C 1
ATOM 2587 O O . LEU A 1 342 ? -15.678 8.313 46.476 1.00 88.25 342 LEU A O 1
ATOM 2591 N N . PHE A 1 343 ? -17.772 8.734 47.184 1.00 84.88 343 PHE A N 1
ATOM 2592 C CA . PHE A 1 343 ? -17.399 8.926 48.583 1.00 84.88 343 PHE A CA 1
ATOM 2593 C C . PHE A 1 343 ? -16.969 7.616 49.259 1.00 84.88 343 PHE A C 1
ATOM 2595 O O . PHE A 1 343 ? -15.994 7.606 50.010 1.00 84.88 343 PHE A O 1
ATOM 2602 N N . ALA A 1 344 ? -17.651 6.506 48.981 1.00 84.56 344 ALA A N 1
ATOM 2603 C CA . ALA A 1 344 ? -17.329 5.194 49.537 1.00 84.56 344 ALA A CA 1
ATOM 2604 C C . ALA A 1 344 ? -16.059 4.579 48.921 1.00 84.56 344 ALA A C 1
ATOM 2606 O O . ALA A 1 344 ? -15.319 3.871 49.601 1.00 84.56 344 ALA A O 1
ATOM 2607 N N . LEU A 1 345 ? -15.774 4.873 47.648 1.00 84.94 345 LEU A N 1
ATOM 2608 C CA . LEU A 1 345 ? -14.623 4.352 46.901 1.00 84.94 345 LEU A CA 1
ATOM 2609 C C . LEU A 1 345 ? -13.467 5.360 46.796 1.00 84.94 345 LEU A C 1
ATOM 2611 O O . LEU A 1 345 ? -12.688 5.324 45.840 1.00 84.94 345 LEU A O 1
ATOM 2615 N N . GLN A 1 346 ? -13.313 6.236 47.795 1.00 81.44 346 GLN A N 1
ATOM 2616 C CA . GLN A 1 346 ? -12.256 7.255 47.822 1.00 81.44 346 GLN A CA 1
ATOM 2617 C C . GLN A 1 346 ? -10.855 6.671 47.609 1.00 81.44 346 GLN A C 1
ATOM 2619 O O . GLN A 1 346 ? -10.074 7.245 46.861 1.00 81.44 346 GLN A O 1
ATOM 2624 N N . ALA A 1 347 ? -10.548 5.506 48.187 1.00 79.31 347 ALA A N 1
ATOM 2625 C CA . ALA A 1 347 ? -9.242 4.862 48.022 1.00 79.31 347 ALA A CA 1
ATOM 2626 C C . ALA A 1 347 ? -8.909 4.487 46.561 1.00 79.31 347 ALA A C 1
ATOM 2628 O O . ALA A 1 347 ? -7.736 4.357 46.224 1.00 79.31 347 ALA A O 1
ATOM 2629 N N . ARG A 1 348 ? -9.923 4.311 45.699 1.00 80.31 348 ARG A N 1
ATOM 2630 C CA . ARG A 1 348 ? -9.751 3.984 44.274 1.00 80.31 348 ARG A CA 1
ATOM 2631 C C . ARG A 1 348 ? -9.643 5.236 43.410 1.00 80.31 348 ARG A C 1
ATOM 2633 O O . ARG A 1 348 ? -8.799 5.293 42.523 1.00 80.31 348 ARG A O 1
ATOM 2640 N N . TYR A 1 349 ? -10.513 6.216 43.646 1.00 80.06 349 TYR A N 1
ATOM 2641 C CA . TYR A 1 349 ? -10.665 7.351 42.733 1.00 80.06 349 TYR A CA 1
ATOM 2642 C C . TYR A 1 349 ? -9.954 8.630 43.177 1.00 80.06 349 TYR A C 1
ATOM 2644 O O . TYR A 1 349 ? -9.772 9.525 42.357 1.00 80.06 349 TYR A O 1
ATOM 2652 N N . ARG A 1 350 ? -9.545 8.735 44.445 1.00 71.44 350 ARG A N 1
ATOM 2653 C CA . ARG A 1 350 ? -8.948 9.948 45.007 1.00 71.44 350 ARG A CA 1
ATOM 2654 C C . ARG A 1 350 ? -7.439 9.801 45.149 1.00 71.44 350 ARG A C 1
ATOM 2656 O O . ARG A 1 350 ? -6.952 8.850 45.760 1.00 71.44 350 ARG A O 1
ATOM 2663 N N . ARG A 1 351 ? -6.681 10.771 44.638 1.00 64.81 351 ARG A N 1
ATOM 2664 C CA . ARG A 1 351 ? -5.248 10.902 44.929 1.00 64.81 351 ARG A CA 1
ATOM 2665 C C . ARG A 1 351 ? -5.061 11.672 46.241 1.00 64.81 351 ARG A C 1
ATOM 2667 O O . ARG A 1 351 ? -5.903 12.502 46.580 1.00 64.81 351 ARG A O 1
ATOM 2674 N N . PRO A 1 352 ? -3.935 11.495 46.958 1.00 58.16 352 PRO A N 1
ATOM 2675 C CA . PRO A 1 352 ? -3.672 12.216 48.211 1.00 58.16 352 PRO A CA 1
ATOM 2676 C C . PRO A 1 352 ? -3.720 13.754 48.103 1.00 58.16 352 PRO A C 1
ATOM 2678 O O . PRO A 1 352 ? -3.796 14.434 49.118 1.00 58.16 352 PRO A O 1
ATOM 2681 N N . GLN A 1 353 ? -3.645 14.295 46.883 1.00 57.06 353 GLN A N 1
ATOM 2682 C CA . GLN A 1 353 ? -3.580 15.727 46.576 1.00 57.06 353 GLN A CA 1
ATOM 2683 C C . GLN A 1 353 ? -4.944 16.327 46.177 1.00 57.06 353 GLN A C 1
ATOM 2685 O O . GLN A 1 353 ? -5.039 17.541 46.012 1.00 57.06 353 GLN A O 1
ATOM 2690 N N . ASP A 1 354 ? -5.993 15.509 46.028 1.00 60.78 354 ASP A N 1
ATOM 2691 C CA . ASP A 1 354 ? -7.291 15.956 45.512 1.00 60.78 354 ASP A CA 1
ATOM 2692 C C . ASP A 1 354 ? -8.193 16.533 46.622 1.00 60.78 354 ASP A C 1
ATOM 2694 O O . ASP A 1 354 ? -8.237 16.038 47.760 1.00 60.78 354 ASP A O 1
ATOM 2698 N N . HIS A 1 355 ? -8.964 17.573 46.280 1.00 58.22 355 HIS A N 1
ATOM 2699 C CA . HIS A 1 355 ? -9.937 18.216 47.172 1.00 58.22 355 HIS A CA 1
ATOM 2700 C C . HIS A 1 355 ? -10.991 17.232 47.723 1.00 58.22 355 HIS A C 1
ATOM 2702 O O . HIS A 1 355 ? -11.195 16.139 47.204 1.00 58.22 355 HIS A O 1
ATOM 2708 N N . VAL A 1 356 ? -11.661 17.622 48.818 1.00 56.88 356 VAL A N 1
ATOM 2709 C CA . VAL A 1 356 ? -12.642 16.782 49.547 1.00 56.88 356 VAL A CA 1
ATOM 2710 C C . VAL A 1 356 ? -13.875 16.431 48.707 1.00 56.88 356 VAL A C 1
ATOM 2712 O O . VAL A 1 356 ? -14.500 15.405 48.957 1.00 56.88 356 VAL A O 1
ATOM 2715 N N . TYR A 1 357 ? -14.188 17.227 47.682 1.00 58.22 357 TYR A N 1
ATOM 2716 C CA . TYR A 1 357 ? -15.325 16.998 46.795 1.00 58.22 357 TYR A CA 1
ATOM 2717 C C . TYR A 1 357 ? -14.885 16.399 45.453 1.00 58.22 357 TYR A C 1
ATOM 2719 O O . TYR A 1 357 ? -13.926 16.904 44.865 1.00 58.22 357 TYR A O 1
ATOM 2727 N N . PRO A 1 358 ? -15.586 15.366 44.942 1.00 62.25 358 PRO A N 1
ATOM 2728 C C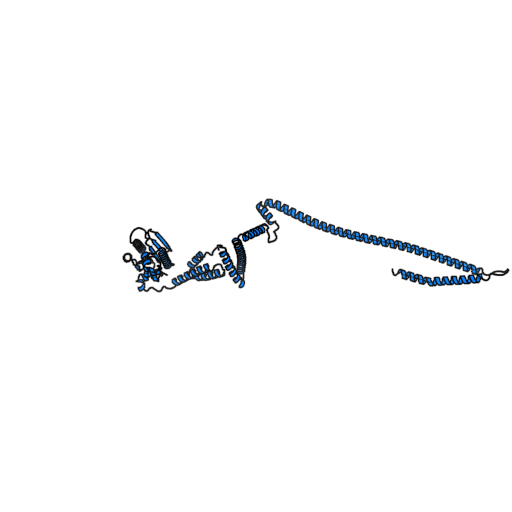A . PRO A 1 358 ? -15.253 14.743 43.667 1.00 62.25 358 PRO A CA 1
ATOM 2729 C C . PRO A 1 358 ? -15.415 15.738 42.512 1.00 62.25 358 PRO A C 1
ATOM 2731 O O . PRO A 1 358 ? -16.514 16.249 42.256 1.00 62.25 358 PRO A O 1
ATOM 2734 N N . ASP A 1 359 ? -14.308 15.995 41.819 1.00 71.19 359 ASP A N 1
ATOM 2735 C CA . ASP A 1 359 ? -14.244 16.857 40.644 1.00 71.19 359 ASP A CA 1
ATOM 2736 C C . ASP A 1 359 ? -14.830 16.167 39.393 1.00 71.19 359 ASP A C 1
ATOM 2738 O O . ASP A 1 359 ? -15.259 15.008 39.420 1.00 71.19 359 ASP A O 1
ATOM 2742 N N . GLY A 1 360 ? -14.886 16.892 38.271 1.00 77.75 360 GLY A N 1
ATOM 2743 C CA . GLY A 1 360 ? -15.382 16.340 37.004 1.00 77.75 360 GLY A CA 1
ATOM 2744 C C . GLY A 1 360 ? -14.576 15.130 36.518 1.00 77.75 360 GLY A C 1
ATOM 2745 O O . GLY A 1 360 ? -15.156 14.186 35.986 1.00 77.75 360 GLY A O 1
ATOM 2746 N N . ARG A 1 361 ? -13.263 15.104 36.779 1.00 80.31 361 ARG A N 1
ATOM 2747 C CA . ARG A 1 361 ? -12.368 14.018 36.360 1.00 80.31 361 ARG A CA 1
ATOM 2748 C C . ARG A 1 361 ? -12.646 12.721 37.106 1.00 80.31 361 ARG A C 1
ATOM 2750 O O . ARG A 1 361 ? -12.685 11.660 36.496 1.00 80.31 361 ARG A O 1
ATOM 2757 N N . VAL A 1 362 ? -12.883 12.791 38.412 1.00 84.56 362 VAL A N 1
ATOM 2758 C CA . VAL A 1 362 ? -13.228 11.626 39.234 1.00 84.56 362 VAL A CA 1
ATOM 2759 C C . VAL A 1 362 ? -14.557 11.007 38.781 1.00 84.56 362 VAL A C 1
ATOM 2761 O O . VAL A 1 362 ? -14.673 9.782 38.702 1.00 84.56 362 VAL A O 1
ATOM 2764 N N . ARG A 1 363 ? -15.537 11.839 38.401 1.00 87.69 363 ARG A N 1
ATOM 2765 C CA . ARG A 1 363 ? -16.805 11.366 37.817 1.00 87.69 363 ARG A CA 1
ATOM 2766 C C . ARG A 1 363 ? -16.578 10.666 36.476 1.00 87.69 363 ARG A C 1
ATOM 2768 O O . ARG A 1 363 ? -17.134 9.595 36.258 1.00 87.69 363 ARG A O 1
ATOM 2775 N N . GLU A 1 364 ? -15.740 11.231 35.607 1.00 87.62 364 GLU A N 1
ATOM 2776 C CA . GLU A 1 364 ? -15.369 10.616 34.324 1.00 87.62 364 GLU A CA 1
ATOM 2777 C C . GLU A 1 364 ? -14.655 9.272 34.505 1.00 87.62 364 GLU A C 1
ATOM 2779 O O . GLU A 1 364 ? -14.966 8.324 33.785 1.00 87.62 364 GLU A O 1
ATOM 2784 N N . CYS A 1 365 ? -13.761 9.150 35.492 1.00 87.44 365 CYS A N 1
ATOM 2785 C CA . CYS A 1 365 ? -13.115 7.881 35.832 1.00 87.44 365 CYS A CA 1
ATOM 2786 C C . CYS A 1 365 ? -14.138 6.817 36.246 1.00 87.44 365 CYS A C 1
ATOM 2788 O O . CYS A 1 365 ? -14.111 5.715 35.704 1.00 87.44 365 CYS A O 1
ATOM 2790 N N . LEU A 1 366 ? -15.079 7.149 37.141 1.00 89.25 366 LEU A N 1
ATOM 2791 C CA . LEU A 1 366 ? -16.151 6.224 37.528 1.00 89.25 366 LEU A CA 1
ATOM 2792 C C . LEU A 1 366 ? -16.989 5.807 36.313 1.00 89.25 366 LEU A C 1
ATOM 2794 O O . LEU A 1 366 ? -17.236 4.621 36.121 1.00 89.25 366 LEU A O 1
ATOM 2798 N N . VAL A 1 367 ? -17.393 6.754 35.461 1.00 90.81 367 VAL A N 1
ATOM 2799 C CA . VAL A 1 367 ? -18.141 6.439 34.232 1.00 90.81 367 VAL A CA 1
ATOM 2800 C C . VAL A 1 367 ? -17.325 5.521 33.318 1.00 90.81 367 VAL A C 1
ATOM 2802 O O . VAL A 1 367 ? -17.867 4.554 32.789 1.00 90.81 367 VAL A O 1
ATOM 2805 N N . GLY A 1 368 ? -16.023 5.766 33.170 1.00 88.62 368 GLY A N 1
ATOM 2806 C CA . GLY A 1 368 ? -15.118 4.900 32.417 1.00 88.62 368 GLY A CA 1
ATOM 2807 C C . GLY A 1 368 ? -15.045 3.481 32.984 1.00 88.62 368 GLY A C 1
ATOM 2808 O O . GLY A 1 368 ? -15.084 2.518 32.218 1.00 88.62 368 GLY A O 1
ATOM 2809 N N . ASP A 1 369 ? -14.975 3.332 34.307 1.00 88.38 369 ASP A N 1
ATOM 2810 C CA . ASP A 1 369 ? -14.974 2.031 34.986 1.00 88.38 369 ASP A CA 1
ATOM 2811 C C . ASP A 1 369 ? -16.311 1.298 34.780 1.00 88.38 369 ASP A C 1
ATOM 2813 O O . ASP A 1 369 ? -16.315 0.104 34.483 1.00 88.38 369 ASP A O 1
ATOM 2817 N N . LEU A 1 370 ? -17.442 2.011 34.828 1.00 90.19 370 LEU A N 1
ATOM 2818 C CA . LEU A 1 370 ? -18.772 1.450 34.555 1.00 90.19 370 LEU A CA 1
ATOM 2819 C C . LEU A 1 370 ? -18.948 1.034 33.089 1.00 90.19 370 LEU A C 1
ATOM 2821 O O . LEU A 1 370 ? -19.543 -0.007 32.810 1.00 90.19 370 LEU A O 1
ATOM 2825 N N . VAL A 1 371 ? -18.398 1.801 32.144 1.00 89.25 371 VAL A N 1
ATOM 2826 C CA . VAL A 1 371 ? -18.373 1.419 30.724 1.00 89.25 371 VAL A CA 1
ATOM 2827 C C . VAL A 1 371 ? -17.553 0.146 30.525 1.00 89.25 371 VAL A C 1
ATOM 2829 O O . VAL A 1 371 ? -17.992 -0.738 29.793 1.00 89.25 371 VAL A O 1
ATOM 2832 N N . ARG A 1 372 ? -16.405 -0.000 31.203 1.00 86.25 372 ARG A N 1
ATOM 2833 C CA . ARG A 1 372 ? -15.615 -1.245 31.160 1.00 86.25 372 ARG A CA 1
ATOM 2834 C C . ARG A 1 372 ? -16.344 -2.415 31.819 1.00 86.25 372 ARG A C 1
ATOM 2836 O O . ARG A 1 372 ? -16.324 -3.516 31.273 1.00 86.25 372 ARG A O 1
ATOM 2843 N N . LEU A 1 373 ? -17.029 -2.174 32.936 1.00 85.62 373 LEU A N 1
ATOM 2844 C CA . LEU A 1 373 ? -17.843 -3.172 33.631 1.00 85.62 373 LEU A CA 1
ATOM 2845 C C . LEU A 1 373 ? -18.949 -3.721 32.717 1.00 85.62 373 LEU A C 1
ATOM 2847 O O . LEU A 1 373 ? -19.113 -4.934 32.590 1.00 85.62 373 LEU A O 1
ATOM 2851 N N . ALA A 1 374 ? -19.676 -2.834 32.041 1.00 84.81 374 ALA A N 1
ATOM 2852 C CA . ALA A 1 374 ? -20.798 -3.195 31.182 1.00 84.81 374 ALA A CA 1
ATOM 2853 C C . ALA A 1 374 ? -20.377 -3.585 29.748 1.00 84.81 374 ALA A C 1
ATOM 2855 O O . ALA A 1 374 ? -21.208 -4.053 28.966 1.00 84.81 374 ALA A O 1
ATOM 2856 N N . ALA A 1 375 ? -19.103 -3.422 29.376 1.00 77.69 375 ALA A N 1
ATOM 2857 C CA . ALA A 1 375 ? -18.612 -3.766 28.044 1.00 77.69 375 ALA A CA 1
ATOM 2858 C C . ALA A 1 375 ? -18.903 -5.240 27.713 1.00 77.69 375 ALA A C 1
ATOM 2860 O O . ALA A 1 375 ? -18.638 -6.133 28.517 1.00 77.69 375 ALA A O 1
ATOM 2861 N N . ASN A 1 376 ? -19.447 -5.485 26.516 1.00 69.25 376 ASN A N 1
ATOM 2862 C CA . ASN A 1 376 ? -19.843 -6.808 26.011 1.00 69.25 376 ASN A CA 1
ATOM 2863 C C . ASN A 1 376 ? -20.951 -7.520 26.816 1.00 69.25 376 ASN A C 1
ATOM 2865 O O . ASN A 1 376 ? -21.110 -8.731 26.694 1.00 69.25 376 ASN A O 1
ATOM 2869 N N . ARG A 1 377 ? -21.738 -6.789 27.622 1.00 78.19 377 ARG A N 1
ATOM 2870 C CA . ARG A 1 377 ? -22.832 -7.343 28.444 1.00 78.19 377 ARG A CA 1
ATOM 2871 C C . ARG A 1 377 ? -24.168 -6.656 28.134 1.00 78.19 377 ARG A C 1
ATOM 2873 O O . ARG A 1 377 ? -24.620 -5.822 28.917 1.00 78.19 377 ARG A O 1
ATOM 2880 N N . PRO A 1 378 ? -24.829 -6.981 27.006 1.00 75.56 378 PRO A N 1
ATOM 2881 C CA . PRO A 1 378 ? -26.059 -6.297 26.588 1.00 75.56 378 PRO A CA 1
ATOM 2882 C C . PRO A 1 378 ? -27.236 -6.507 27.555 1.00 75.56 378 PRO A C 1
ATOM 2884 O O . PRO A 1 378 ? -28.158 -5.695 27.589 1.00 75.56 378 PRO A O 1
ATOM 2887 N N . THR A 1 379 ? -27.200 -7.572 28.359 1.00 82.44 379 THR A N 1
ATOM 2888 C CA . THR A 1 379 ? -28.207 -7.897 29.380 1.00 82.44 379 THR A CA 1
ATOM 2889 C C . THR A 1 379 ? -28.025 -7.127 30.691 1.00 82.44 379 THR A C 1
ATOM 2891 O O . THR A 1 379 ? -28.913 -7.171 31.540 1.00 82.44 379 THR A O 1
ATOM 2894 N N . CYS A 1 380 ? -26.906 -6.414 30.864 1.00 87.81 380 CYS A N 1
ATOM 2895 C CA . CYS A 1 380 ? -26.632 -5.567 32.020 1.00 87.81 380 CYS A CA 1
ATOM 2896 C C . CYS A 1 380 ? -26.737 -4.096 31.609 1.00 87.81 380 CYS A C 1
ATOM 2898 O O . CYS A 1 380 ? -25.934 -3.604 30.810 1.00 87.81 380 CYS A O 1
ATOM 2900 N N . ARG A 1 381 ? -27.732 -3.393 32.152 1.00 91.31 381 ARG A N 1
ATOM 2901 C CA . ARG A 1 381 ? -27.891 -1.944 31.979 1.00 91.31 381 ARG A CA 1
ATOM 2902 C C . ARG A 1 381 ? -27.375 -1.235 33.217 1.00 91.31 381 ARG A C 1
ATOM 2904 O O . ARG A 1 381 ? -27.682 -1.644 34.329 1.00 91.31 381 ARG A O 1
ATOM 2911 N N . VAL A 1 382 ? -26.631 -0.155 33.034 1.00 93.31 382 VAL A N 1
ATOM 2912 C CA . VAL A 1 382 ? -26.085 0.636 34.136 1.00 93.31 382 VAL A CA 1
ATOM 2913 C C . VAL A 1 382 ? -26.570 2.073 34.020 1.00 93.31 382 VAL A C 1
ATOM 2915 O O . VAL A 1 382 ? -26.503 2.673 32.945 1.00 93.31 382 VAL A O 1
ATOM 2918 N N . ARG A 1 383 ? -27.047 2.641 35.125 1.00 93.75 383 ARG A N 1
ATOM 2919 C CA . ARG A 1 383 ? -27.373 4.064 35.239 1.00 93.75 383 ARG A CA 1
ATOM 2920 C C . ARG A 1 383 ? -26.673 4.639 36.453 1.00 93.75 383 ARG A C 1
ATOM 2922 O O . ARG A 1 383 ? -26.828 4.124 37.551 1.00 93.75 383 ARG A O 1
ATOM 2929 N N . VAL A 1 384 ? -25.905 5.701 36.255 1.00 94.38 384 VAL A N 1
ATOM 2930 C CA . VAL A 1 384 ? -25.302 6.458 37.355 1.00 94.38 384 VAL A CA 1
ATOM 2931 C C . VAL A 1 384 ? -25.950 7.829 37.435 1.00 94.38 384 VAL A C 1
ATOM 2933 O O . VAL A 1 384 ? -26.061 8.525 36.424 1.00 94.38 384 VAL A O 1
ATOM 2936 N N . VAL A 1 385 ? -26.388 8.199 38.634 1.00 92.81 385 VAL A N 1
ATOM 2937 C CA . VAL A 1 385 ? -27.030 9.481 38.910 1.00 92.81 385 VAL A CA 1
ATOM 2938 C C . VAL A 1 385 ? -26.071 10.346 39.717 1.00 92.81 385 VAL A C 1
ATOM 2940 O O . VAL A 1 385 ? -25.589 9.932 40.766 1.00 92.81 385 VAL A O 1
ATOM 2943 N N . PHE A 1 386 ? -25.776 11.545 39.223 1.00 89.94 386 PHE A N 1
ATOM 2944 C CA . PHE A 1 386 ? -24.975 12.545 39.921 1.00 89.94 386 PHE A CA 1
ATOM 2945 C C . PHE A 1 386 ? -25.833 13.748 40.292 1.00 89.94 386 PHE A C 1
ATOM 2947 O O . PHE A 1 386 ? -26.662 14.209 39.504 1.00 89.94 386 PHE A O 1
ATOM 2954 N N . ASP A 1 387 ? -25.537 14.357 41.435 1.00 85.19 387 ASP A N 1
ATOM 2955 C CA . ASP A 1 387 ? -26.030 15.698 41.708 1.00 85.19 387 ASP A CA 1
ATOM 2956 C C . ASP A 1 387 ? -25.343 16.745 40.819 1.00 85.19 387 ASP A C 1
ATOM 2958 O O . ASP A 1 387 ? -24.110 16.882 40.771 1.00 85.19 387 ASP A O 1
ATOM 2962 N N . GLY A 1 388 ? -26.175 17.495 40.098 1.00 80.12 388 GLY A N 1
ATOM 2963 C CA . GLY A 1 388 ? -25.771 18.572 39.204 1.00 80.12 388 GLY A CA 1
ATOM 2964 C C . GLY A 1 388 ? -26.782 19.723 39.222 1.00 80.12 388 GLY A C 1
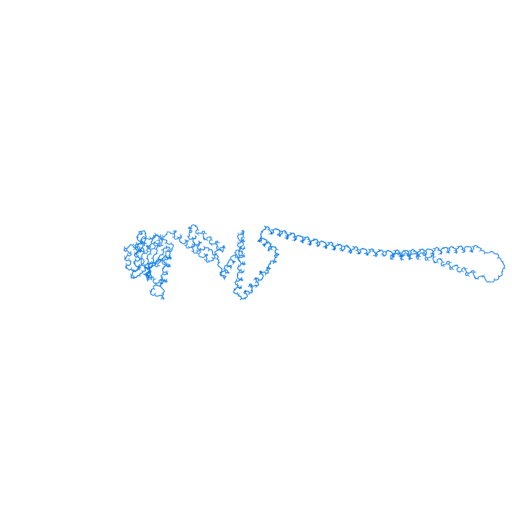ATOM 2965 O O . GLY A 1 388 ? -27.942 19.502 39.568 1.00 80.12 388 GLY A O 1
ATOM 2966 N N . PRO A 1 389 ? -26.355 20.950 38.873 1.00 73.88 389 PRO A N 1
ATOM 2967 C CA . PRO A 1 389 ? -27.227 22.127 38.874 1.00 73.88 389 PRO A CA 1
ATOM 2968 C C . PRO A 1 389 ? -28.293 22.069 37.769 1.00 73.88 389 PRO A C 1
ATOM 2970 O O . PRO A 1 389 ? -29.433 22.481 37.976 1.00 73.88 389 PRO A O 1
ATOM 2973 N N . GLU A 1 390 ? -27.943 21.505 36.613 1.00 79.81 390 GLU A N 1
ATOM 2974 C CA . GLU A 1 390 ? -28.823 21.357 35.455 1.00 79.81 390 GLU A CA 1
ATOM 2975 C C . GLU A 1 390 ? -29.155 19.884 35.223 1.00 79.81 390 GLU A C 1
ATOM 2977 O O . GLU A 1 390 ? -28.299 19.010 35.393 1.00 79.81 390 GLU A O 1
ATOM 2982 N N . ARG A 1 391 ? -30.407 19.610 34.836 1.00 83.69 391 ARG A N 1
ATOM 2983 C CA . ARG A 1 391 ? -30.835 18.251 34.504 1.00 83.69 391 ARG A CA 1
ATOM 2984 C C . ARG A 1 391 ? -30.267 17.893 33.141 1.00 83.69 391 ARG A C 1
ATOM 2986 O O . ARG A 1 391 ? -30.538 18.583 32.161 1.00 83.69 391 ARG A O 1
ATOM 2993 N N . ASN A 1 392 ? -29.500 16.814 33.078 1.00 86.88 392 ASN A N 1
ATOM 2994 C CA . ASN A 1 392 ? -28.886 16.353 31.839 1.00 86.88 392 ASN A CA 1
ATOM 2995 C C . ASN A 1 392 ? -28.804 14.828 31.842 1.00 86.88 392 ASN A C 1
ATOM 2997 O O . ASN A 1 392 ? -28.357 14.239 32.819 1.00 86.88 392 ASN A O 1
ATOM 3001 N N . GLU A 1 393 ? -29.210 14.192 30.752 1.00 88.06 393 GLU A N 1
ATOM 3002 C CA . GLU A 1 393 ? -29.085 12.753 30.563 1.00 88.06 393 GLU A CA 1
ATOM 3003 C C . GLU A 1 393 ? -28.226 12.476 29.331 1.00 88.06 393 GLU A C 1
ATOM 3005 O O . GLU A 1 393 ? -28.476 12.989 28.240 1.00 88.06 393 GLU A O 1
ATOM 3010 N N . ARG A 1 394 ? -27.202 11.642 29.504 1.00 90.81 394 ARG A N 1
ATOM 3011 C CA . ARG A 1 394 ? -26.265 11.267 28.447 1.00 90.81 394 ARG A CA 1
ATOM 3012 C C . ARG A 1 394 ? -26.000 9.771 28.476 1.00 90.81 394 ARG A C 1
ATOM 3014 O O . ARG A 1 394 ? -25.711 9.205 29.523 1.00 90.81 394 ARG A O 1
ATOM 3021 N N . MET A 1 395 ? -25.968 9.145 27.305 1.00 89.25 395 MET A N 1
ATOM 3022 C CA . MET A 1 395 ? -25.447 7.785 27.157 1.00 89.25 395 MET A CA 1
ATOM 3023 C C . MET A 1 395 ? -23.917 7.814 27.037 1.00 89.25 395 MET A C 1
ATOM 3025 O O . MET A 1 395 ? -23.367 8.499 26.172 1.00 89.25 395 MET A O 1
ATOM 3029 N N . ALA A 1 396 ? -23.224 7.086 27.914 1.00 84.50 396 ALA A N 1
ATOM 3030 C CA . ALA A 1 396 ? -21.773 6.892 27.855 1.00 84.50 396 ALA A CA 1
ATOM 3031 C C . ALA A 1 396 ? -21.386 5.694 26.967 1.00 84.50 396 ALA A C 1
ATOM 3033 O O . ALA A 1 396 ? -20.337 5.712 26.329 1.00 84.50 396 ALA A O 1
ATOM 3034 N N . SER A 1 397 ? -22.248 4.676 26.888 1.00 87.44 397 SER A N 1
ATOM 3035 C CA . SER A 1 397 ? -22.162 3.544 25.954 1.00 87.44 397 SER A CA 1
ATOM 3036 C C . SER A 1 397 ? -23.575 3.052 25.598 1.00 87.44 397 SER A C 1
ATOM 3038 O O . SER A 1 397 ? -24.556 3.624 26.060 1.00 87.44 397 SER A O 1
ATOM 3040 N N . ALA A 1 398 ? -23.713 1.977 24.812 1.00 83.25 398 ALA A N 1
ATOM 3041 C CA . ALA A 1 398 ? -25.025 1.405 24.472 1.00 83.25 398 ALA A CA 1
ATOM 3042 C C . ALA A 1 398 ? -25.843 0.934 25.696 1.00 83.25 398 ALA A C 1
ATOM 3044 O O . ALA A 1 398 ? -27.068 0.873 25.631 1.00 83.25 398 ALA A O 1
ATOM 3045 N N . ASN A 1 399 ? -25.181 0.610 26.809 1.00 87.50 399 ASN A N 1
ATOM 3046 C CA . ASN A 1 399 ? -25.795 0.059 28.018 1.00 87.50 399 ASN A CA 1
ATOM 3047 C C . ASN A 1 399 ? -25.417 0.805 29.309 1.00 87.50 399 ASN A C 1
ATOM 3049 O O . ASN A 1 399 ? -25.785 0.349 30.389 1.00 87.50 399 ASN A O 1
ATOM 3053 N N . VAL A 1 400 ? -24.738 1.955 29.212 1.00 91.44 400 VAL A N 1
ATOM 3054 C CA . VAL A 1 400 ? -24.400 2.818 30.356 1.00 91.44 400 VAL A CA 1
ATOM 3055 C C . VAL A 1 400 ? -24.927 4.230 30.129 1.00 91.44 400 VAL A C 1
ATOM 3057 O O . VAL A 1 400 ? -24.491 4.919 29.204 1.00 91.44 400 VAL A O 1
ATOM 3060 N N . GLY A 1 401 ? -25.840 4.671 30.991 1.00 92.38 401 GLY A N 1
ATOM 3061 C CA . GLY A 1 401 ? -26.371 6.033 31.016 1.00 92.38 401 GLY A CA 1
ATOM 3062 C C . GLY A 1 401 ? -25.903 6.817 32.240 1.00 92.38 401 GLY A C 1
ATOM 3063 O O . GLY A 1 401 ? -25.720 6.266 33.323 1.00 92.38 401 GLY A O 1
ATOM 3064 N N . VAL A 1 402 ? -25.726 8.118 32.056 1.00 93.44 402 VAL A N 1
ATOM 3065 C CA . VAL A 1 402 ? -25.350 9.088 33.083 1.00 93.44 402 VAL A CA 1
ATOM 3066 C C . VAL A 1 402 ? -26.472 10.109 33.189 1.00 93.44 402 VAL A C 1
ATOM 3068 O O . VAL A 1 402 ? -26.844 10.718 32.186 1.00 93.44 402 VAL A O 1
ATOM 3071 N N . VAL A 1 403 ? -26.996 10.304 34.393 1.00 91.62 403 VAL A N 1
ATOM 3072 C CA . VAL A 1 403 ? -28.070 11.259 34.674 1.00 91.62 403 VAL A CA 1
ATOM 3073 C C . VAL A 1 403 ? -27.569 12.278 35.690 1.00 91.62 403 VAL A C 1
ATOM 3075 O O . VAL A 1 403 ? -27.044 11.921 36.738 1.00 91.62 403 VAL A O 1
ATOM 3078 N N . TYR A 1 404 ? -27.735 13.557 35.392 1.00 89.38 404 TYR A N 1
ATOM 3079 C CA . TYR A 1 404 ? -27.566 14.653 36.335 1.00 89.38 404 TYR A CA 1
ATOM 3080 C C . TYR A 1 404 ? -28.947 15.088 36.810 1.00 89.38 404 TYR A C 1
ATOM 3082 O O . TYR A 1 404 ? -29.808 15.388 35.980 1.00 89.38 404 TYR A O 1
ATOM 3090 N N . SER A 1 405 ? -29.158 15.100 38.128 1.00 84.94 405 SER A N 1
ATOM 3091 C CA . SER A 1 405 ? -30.481 15.296 38.739 1.00 84.94 405 SER A CA 1
ATOM 3092 C C . SER A 1 405 ? -31.129 16.637 38.361 1.00 84.94 405 SER A C 1
ATOM 3094 O O . SER A 1 405 ? -32.291 16.666 37.955 1.00 84.94 405 SER A O 1
ATOM 3096 N N . GLY A 1 406 ? -30.358 17.730 38.400 1.00 79.81 406 GLY A N 1
ATOM 3097 C CA . GLY A 1 406 ? -30.817 19.087 38.097 1.00 79.81 406 GLY A CA 1
ATOM 3098 C C . GLY A 1 406 ? -31.766 19.682 39.142 1.00 79.81 406 GLY A C 1
ATOM 3099 O O . GLY A 1 406 ? -32.445 18.964 39.869 1.00 79.81 406 GLY A O 1
ATOM 3100 N N . GLY A 1 407 ? -31.849 21.015 39.199 1.00 69.75 407 GLY A N 1
ATOM 3101 C CA . GLY A 1 407 ? -32.811 21.742 40.042 1.00 69.75 407 GLY A CA 1
ATOM 3102 C C . GLY A 1 407 ? -32.287 22.180 41.420 1.00 69.75 407 GLY A C 1
ATOM 3103 O O . GLY A 1 407 ? -31.126 21.983 41.778 1.00 69.75 407 GLY A O 1
ATOM 3104 N N . THR A 1 408 ? -33.155 22.811 42.217 1.00 57.41 408 THR A N 1
ATOM 3105 C CA . THR A 1 408 ? -32.845 23.365 43.549 1.00 57.41 408 THR A CA 1
ATOM 3106 C C . THR A 1 408 ? -33.477 22.515 44.663 1.00 57.41 408 THR A C 1
ATOM 3108 O O . THR A 1 408 ? -34.635 22.122 44.561 1.00 57.41 408 THR A O 1
ATOM 3111 N N . GLY A 1 409 ? -32.713 22.189 45.716 1.00 64.12 409 GLY A N 1
ATOM 3112 C CA . GLY A 1 409 ? -33.164 21.349 46.844 1.00 64.12 409 GLY A CA 1
ATOM 3113 C C . GLY A 1 409 ? -32.144 20.294 47.300 1.00 64.12 409 GLY A C 1
ATOM 3114 O O . GLY A 1 409 ? -31.147 20.061 46.615 1.00 64.12 409 GLY A O 1
ATOM 3115 N N . GLU A 1 410 ? -32.391 19.677 48.455 1.00 62.53 410 GLU A N 1
ATOM 3116 C CA . GLU A 1 410 ? -31.640 18.526 48.991 1.00 62.53 410 GLU A CA 1
ATOM 3117 C C . GLU A 1 410 ? -32.224 17.205 48.436 1.00 62.53 410 GLU A C 1
ATOM 3119 O O . GLU A 1 410 ? -33.378 17.184 47.999 1.00 62.53 410 GLU A O 1
ATOM 3124 N N . HIS A 1 411 ? -31.435 16.121 48.404 1.00 69.94 411 HIS A N 1
ATOM 3125 C CA . HIS A 1 411 ? -31.875 14.769 47.988 1.00 69.94 411 HIS A CA 1
ATOM 3126 C C . HIS A 1 411 ? -32.428 14.653 46.551 1.00 69.94 411 HIS A C 1
ATOM 3128 O O . HIS A 1 411 ? -33.431 13.985 46.287 1.00 69.94 411 HIS A O 1
ATOM 3134 N N . ARG A 1 412 ? -31.814 15.342 45.579 1.00 80.12 412 ARG A N 1
ATOM 3135 C CA . ARG A 1 412 ? -32.303 15.336 44.185 1.00 80.12 412 ARG A CA 1
ATOM 3136 C C . ARG A 1 412 ? -31.937 14.056 43.436 1.00 80.12 412 ARG A C 1
ATOM 3138 O O . ARG A 1 412 ? -32.759 13.557 42.672 1.00 80.12 412 ARG A O 1
ATOM 3145 N N . ALA A 1 413 ? -30.724 13.541 43.639 1.00 82.12 413 ALA A N 1
ATOM 3146 C CA . ALA A 1 413 ? -30.299 12.266 43.067 1.00 82.12 413 ALA A CA 1
ATOM 3147 C C . ALA A 1 413 ? -31.181 11.102 43.552 1.00 82.12 413 ALA A C 1
ATOM 3149 O O . ALA A 1 413 ? -31.573 10.269 42.737 1.00 82.12 413 ALA A O 1
ATOM 3150 N N . ASP A 1 414 ? -31.575 11.112 44.827 1.00 84.88 414 ASP A N 1
ATOM 3151 C CA . ASP A 1 414 ? -32.415 10.080 45.446 1.00 84.88 414 ASP A CA 1
ATOM 3152 C C . ASP A 1 414 ? -33.765 9.954 44.735 1.00 84.88 414 ASP A C 1
ATOM 3154 O O . ASP A 1 414 ? -34.143 8.866 44.308 1.00 84.88 414 ASP A O 1
ATOM 3158 N N . LYS A 1 415 ? -34.446 11.081 44.481 1.00 85.81 415 LYS A N 1
ATOM 3159 C CA . LYS A 1 415 ? -35.730 11.097 43.755 1.00 85.81 415 LYS A CA 1
ATOM 3160 C C . LYS A 1 415 ? -35.619 10.518 42.349 1.00 85.81 415 LYS A C 1
ATOM 3162 O O . LYS A 1 415 ? -36.487 9.759 41.927 1.00 85.81 415 LYS A O 1
ATOM 3167 N N . VAL A 1 416 ? -34.549 10.859 41.632 1.00 87.88 416 VAL A N 1
ATOM 3168 C CA . VAL A 1 416 ? -34.298 10.322 40.288 1.00 87.88 416 VAL A CA 1
ATOM 3169 C C . VAL A 1 416 ? -34.030 8.820 40.361 1.00 87.88 416 VAL A C 1
ATOM 3171 O O . VAL A 1 416 ? -34.582 8.064 39.571 1.00 87.88 416 VAL A O 1
ATOM 3174 N N . LEU A 1 417 ? -33.239 8.360 41.333 1.00 88.62 417 LEU A N 1
ATOM 3175 C CA . LEU A 1 417 ? -32.985 6.933 41.533 1.00 88.62 417 LEU A CA 1
ATOM 3176 C C . LEU A 1 417 ? -34.263 6.166 41.885 1.00 88.62 417 LEU A C 1
ATOM 3178 O O . LEU A 1 417 ? -34.477 5.081 41.353 1.00 88.62 417 LEU A O 1
ATOM 3182 N N . GLU A 1 418 ? -35.145 6.723 42.713 1.00 90.06 418 GLU A N 1
ATOM 3183 C CA . GLU A 1 418 ? -36.453 6.128 42.994 1.00 90.06 418 GLU A CA 1
ATOM 3184 C C . GLU A 1 418 ? -37.336 6.025 41.742 1.00 90.06 418 GLU A C 1
ATOM 3186 O O . GLU A 1 418 ? -38.004 5.009 41.534 1.00 90.06 418 GLU A O 1
ATOM 3191 N N . GLU A 1 419 ? -37.361 7.065 40.904 1.00 89.25 419 GLU A N 1
ATOM 3192 C CA . GLU A 1 419 ? -38.080 7.059 39.625 1.00 89.25 419 GLU A CA 1
ATOM 3193 C C . GLU A 1 419 ? -37.534 5.979 38.682 1.00 89.25 419 GLU A C 1
ATOM 3195 O O . GLU A 1 419 ? -38.315 5.207 38.120 1.00 89.25 419 GLU A O 1
ATOM 3200 N N . GLU A 1 420 ? -36.210 5.856 38.574 1.00 89.69 420 GLU A N 1
ATOM 3201 C CA . GLU A 1 420 ? -35.544 4.813 37.788 1.00 89.69 420 GLU A CA 1
ATOM 3202 C C . GLU A 1 420 ? -35.861 3.410 38.330 1.00 89.69 420 GLU A C 1
ATOM 3204 O O . GLU A 1 420 ? -36.191 2.507 37.557 1.00 89.69 420 GLU A O 1
ATOM 3209 N N . VAL A 1 421 ? -35.849 3.209 39.656 1.00 90.56 421 VAL A N 1
ATOM 3210 C CA . VAL A 1 421 ? -36.262 1.932 40.265 1.00 90.56 421 VAL A CA 1
ATOM 3211 C C . VAL A 1 421 ? -37.7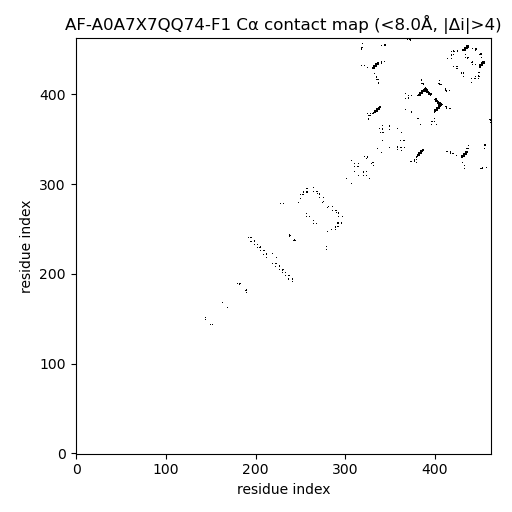08 1.610 39.889 1.00 90.56 421 VAL A C 1
ATOM 3213 O O . VAL A 1 421 ? -37.980 0.500 39.426 1.00 90.56 421 VAL A O 1
ATOM 3216 N N . ARG A 1 422 ? -38.638 2.564 40.040 1.00 90.06 422 ARG A N 1
ATOM 3217 C CA . ARG A 1 422 ? -40.052 2.367 39.674 1.00 90.06 422 ARG A CA 1
ATOM 3218 C C . ARG A 1 422 ? -40.199 2.023 38.197 1.00 90.06 422 ARG A C 1
ATOM 3220 O O . ARG A 1 422 ? -40.984 1.137 37.871 1.00 90.06 422 ARG A O 1
ATOM 3227 N N . TYR A 1 423 ? -39.448 2.686 37.322 1.00 88.94 423 TYR A N 1
ATOM 3228 C CA . TYR A 1 423 ? -39.459 2.428 35.886 1.00 88.94 423 TYR A CA 1
ATOM 3229 C C . TYR A 1 423 ? -38.984 1.006 35.562 1.00 88.94 423 TYR A C 1
ATOM 3231 O O . TYR A 1 423 ? -39.711 0.239 34.931 1.00 88.94 423 TYR A O 1
ATOM 3239 N N . PHE A 1 424 ? -37.809 0.599 36.048 1.00 87.31 424 PHE A N 1
ATOM 3240 C CA . PHE A 1 424 ? -37.259 -0.720 35.722 1.00 87.31 424 PHE A CA 1
ATOM 3241 C C . PHE A 1 424 ? -38.005 -1.875 36.392 1.00 87.31 424 PHE A C 1
ATOM 3243 O O . PHE A 1 424 ? -38.101 -2.956 35.814 1.00 87.31 424 PHE A O 1
ATOM 3250 N N . ARG A 1 425 ? -38.623 -1.652 37.556 1.00 86.56 425 ARG A N 1
ATOM 3251 C CA . ARG A 1 425 ? -39.465 -2.662 38.216 1.00 86.56 425 ARG A CA 1
ATOM 3252 C C . ARG A 1 425 ? -40.795 -2.930 37.509 1.00 86.56 425 ARG A C 1
ATOM 3254 O O . ARG A 1 425 ? -41.421 -3.943 37.810 1.00 86.56 425 ARG A O 1
ATOM 3261 N N . GLN A 1 426 ? -41.197 -2.117 36.526 1.00 84.00 426 GLN A N 1
ATOM 3262 C CA . GLN A 1 426 ? -42.312 -2.464 35.630 1.00 84.00 426 GLN A CA 1
ATOM 3263 C C . GLN A 1 426 ? -41.998 -3.693 34.762 1.00 84.00 426 GLN A C 1
ATOM 3265 O O . GLN A 1 426 ? -42.920 -4.337 34.267 1.00 84.00 426 GLN A O 1
ATOM 3270 N N . THR A 1 427 ? -40.715 -4.044 34.601 1.00 76.62 427 THR A N 1
ATOM 3271 C CA . THR A 1 427 ? -40.269 -5.253 33.898 1.00 76.62 427 THR A CA 1
ATOM 3272 C C . THR A 1 427 ? -39.895 -6.336 34.920 1.00 76.62 427 THR A C 1
ATOM 3274 O O . THR A 1 427 ? -38.798 -6.307 35.474 1.00 76.62 427 THR A O 1
ATOM 3277 N N . PRO A 1 428 ? -40.773 -7.318 35.198 1.00 65.62 428 PRO A N 1
ATOM 3278 C CA . PRO A 1 428 ? -40.585 -8.250 36.314 1.00 65.62 428 PRO A CA 1
ATOM 3279 C C . PRO A 1 428 ? -39.414 -9.231 36.140 1.00 65.62 428 PRO A C 1
ATOM 3281 O O . PRO A 1 428 ? -38.991 -9.834 37.124 1.00 65.62 428 PRO A O 1
ATOM 3284 N N . ALA A 1 429 ? -38.901 -9.400 34.917 1.00 69.81 429 ALA A N 1
ATOM 3285 C CA . ALA A 1 429 ? -37.806 -10.321 34.611 1.00 69.81 429 ALA A CA 1
ATOM 3286 C C . ALA A 1 429 ? -36.417 -9.792 35.012 1.00 69.81 429 ALA A C 1
ATOM 3288 O O . ALA A 1 429 ? -35.501 -10.592 35.199 1.00 69.81 429 ALA A O 1
ATOM 3289 N N . ASP A 1 430 ? -36.259 -8.473 35.164 1.00 83.12 430 ASP A N 1
ATOM 3290 C CA . ASP A 1 430 ? -34.954 -7.857 35.396 1.00 83.12 430 ASP A CA 1
ATOM 3291 C C . ASP A 1 430 ? -34.648 -7.726 36.893 1.00 83.12 430 ASP A C 1
ATOM 3293 O O . ASP A 1 430 ? -35.457 -7.248 37.699 1.00 83.12 430 ASP A O 1
ATOM 3297 N N . VAL A 1 431 ? -33.427 -8.111 37.266 1.00 88.94 431 VAL A N 1
ATOM 3298 C CA . VAL A 1 431 ? -32.890 -7.855 38.605 1.00 88.94 431 VAL A CA 1
ATOM 3299 C C . VAL A 1 431 ? -32.498 -6.380 38.699 1.00 88.94 431 VAL A C 1
ATOM 3301 O O . VAL A 1 431 ? -31.598 -5.942 37.989 1.00 88.94 431 VAL A O 1
ATOM 3304 N N . VAL A 1 432 ? -33.136 -5.610 39.581 1.00 92.62 432 VAL A N 1
ATOM 3305 C CA . VAL A 1 432 ? -32.796 -4.195 39.811 1.00 92.62 432 VAL A CA 1
ATOM 3306 C C . VAL A 1 432 ? -31.934 -4.083 41.064 1.00 92.62 432 VAL A C 1
ATOM 3308 O O . VAL A 1 432 ? -32.353 -4.509 42.139 1.00 92.62 432 VAL A O 1
ATOM 3311 N N . LEU A 1 433 ? -30.735 -3.527 40.919 1.00 93.62 433 LEU A N 1
ATOM 3312 C CA . LEU A 1 433 ? -29.729 -3.364 41.967 1.00 93.62 433 LEU A CA 1
ATOM 3313 C C . LEU A 1 433 ? -29.436 -1.874 42.162 1.00 93.62 433 LEU A C 1
ATOM 3315 O O . LEU A 1 433 ? -29.170 -1.181 41.186 1.00 93.62 433 LEU A O 1
ATOM 3319 N N . VAL A 1 434 ? -29.442 -1.388 43.401 1.00 93.81 434 VAL A N 1
ATOM 3320 C CA . VAL A 1 434 ? -29.105 -0.002 43.760 1.00 93.81 434 VAL A CA 1
ATOM 3321 C C . VAL A 1 434 ? -27.846 0.005 44.619 1.00 93.81 434 VAL A C 1
ATOM 3323 O O . VAL A 1 434 ? -27.832 -0.589 45.696 1.00 93.81 434 VAL A O 1
ATOM 3326 N N . ALA A 1 435 ? -26.793 0.673 44.155 1.00 92.50 435 ALA A N 1
ATOM 3327 C CA . ALA A 1 435 ? -25.548 0.841 44.893 1.00 92.50 435 ALA A CA 1
ATOM 3328 C C . ALA A 1 435 ? -25.551 2.171 45.660 1.00 92.50 435 ALA A C 1
ATOM 3330 O O . ALA A 1 435 ? -25.380 3.235 45.062 1.00 92.50 435 ALA A O 1
ATOM 3331 N N . THR A 1 436 ? -25.742 2.096 46.979 1.00 90.25 436 THR A N 1
ATOM 3332 C CA . THR A 1 436 ? -25.694 3.245 47.895 1.00 90.25 436 THR A CA 1
ATOM 3333 C C . THR A 1 436 ? -25.450 2.786 49.338 1.00 90.25 436 THR A C 1
ATOM 3335 O O . THR A 1 436 ? -25.884 1.712 49.751 1.00 90.25 436 THR A O 1
ATOM 3338 N N . ASN A 1 437 ? -24.754 3.612 50.114 1.00 85.75 437 ASN A N 1
ATOM 3339 C CA . ASN A 1 437 ? -24.645 3.521 51.570 1.00 85.75 437 ASN A CA 1
ATOM 3340 C C . ASN A 1 437 ? -25.634 4.449 52.296 1.00 85.75 437 ASN A C 1
ATOM 3342 O O . ASN A 1 437 ? -25.630 4.469 53.525 1.00 85.75 437 ASN A O 1
ATOM 3346 N N . ASP A 1 438 ? -26.441 5.234 51.577 1.00 86.31 438 ASP A N 1
ATOM 3347 C CA . ASP A 1 438 ? -27.481 6.059 52.194 1.00 86.31 438 ASP A CA 1
ATOM 3348 C C . ASP A 1 438 ? -28.616 5.166 52.721 1.00 86.31 438 ASP A C 1
ATOM 3350 O O . ASP A 1 438 ? -29.212 4.378 51.981 1.00 86.31 438 ASP A O 1
ATOM 3354 N N . GLY A 1 439 ? -28.891 5.258 54.024 1.00 83.69 439 GLY A N 1
ATOM 3355 C CA . GLY A 1 439 ? -29.890 4.436 54.698 1.00 83.69 439 GLY A CA 1
ATOM 3356 C C . GLY A 1 439 ? -31.326 4.726 54.258 1.00 83.69 439 GLY A C 1
ATOM 3357 O O . GLY A 1 439 ? -32.128 3.791 54.197 1.00 83.69 439 GLY A O 1
ATOM 3358 N N . GLU A 1 440 ? -31.649 5.978 53.923 1.00 87.00 440 GLU A N 1
ATOM 3359 C CA . GLU A 1 440 ? -32.999 6.369 53.504 1.00 87.00 440 GLU A CA 1
ATOM 3360 C C . GLU A 1 440 ? -33.289 5.850 52.094 1.00 87.00 440 GLU A C 1
ATOM 3362 O O . GLU A 1 440 ? -34.261 5.113 51.889 1.00 87.00 440 GLU A O 1
ATOM 3367 N N . LEU A 1 441 ? -32.378 6.117 51.151 1.00 87.25 441 LEU A N 1
ATOM 3368 C CA . LEU A 1 441 ? -32.475 5.622 49.777 1.00 87.25 441 LEU A CA 1
ATOM 3369 C C . LEU A 1 441 ? -32.462 4.089 49.725 1.00 87.25 441 LEU A C 1
ATOM 3371 O O . LEU A 1 441 ? -33.215 3.479 48.963 1.00 87.25 441 LEU A O 1
ATOM 3375 N N . ARG A 1 442 ? -31.650 3.439 50.568 1.00 87.88 442 ARG A N 1
ATOM 3376 C CA . ARG A 1 442 ? -31.633 1.976 50.694 1.00 87.88 442 ARG A CA 1
ATOM 3377 C C . ARG A 1 442 ? -32.991 1.432 51.140 1.00 87.88 442 ARG A C 1
ATOM 3379 O O . ARG A 1 442 ? -33.477 0.454 50.571 1.00 87.88 442 ARG A O 1
ATOM 3386 N N . GLY A 1 443 ? -33.601 2.047 52.152 1.00 87.06 443 GLY A N 1
ATOM 3387 C CA . GLY A 1 443 ? -34.918 1.656 52.648 1.00 87.06 443 GLY A CA 1
ATOM 3388 C C . GLY A 1 443 ? -36.008 1.802 51.584 1.00 87.06 443 GLY A C 1
ATOM 3389 O O . GLY A 1 443 ? -36.829 0.899 51.414 1.00 87.06 443 GLY A O 1
ATOM 3390 N N . GLU A 1 444 ? -35.996 2.901 50.829 1.00 89.00 444 GLU A N 1
ATOM 3391 C CA . GLU A 1 444 ? -36.952 3.129 49.743 1.00 89.00 444 GLU A CA 1
ATOM 3392 C C . GLU A 1 444 ? -36.746 2.173 48.564 1.00 89.00 444 GLU A C 1
ATOM 3394 O O . GLU A 1 444 ? -37.702 1.542 48.116 1.00 89.00 444 GLU A O 1
ATOM 3399 N N . ALA A 1 445 ? -35.505 1.969 48.117 1.00 88.81 445 ALA A N 1
ATOM 3400 C CA . ALA A 1 445 ? -35.186 1.024 47.049 1.00 88.81 445 ALA A CA 1
ATOM 3401 C C . ALA A 1 445 ? -35.681 -0.400 47.371 1.00 88.81 445 ALA A C 1
ATOM 3403 O O . ALA A 1 445 ? -36.279 -1.053 46.513 1.00 88.81 445 ALA A O 1
ATOM 3404 N N . LEU A 1 446 ? -35.509 -0.855 48.620 1.00 89.31 446 LEU A N 1
ATOM 3405 C CA . LEU A 1 446 ? -36.029 -2.147 49.085 1.00 89.31 446 LEU A CA 1
ATOM 3406 C C . LEU A 1 446 ? -37.563 -2.195 49.065 1.00 89.31 446 LEU A C 1
ATOM 3408 O O . LEU A 1 446 ? -38.132 -3.192 48.619 1.00 89.31 446 LEU A O 1
ATOM 3412 N N . ARG A 1 447 ? -38.248 -1.125 49.498 1.00 90.25 447 ARG A N 1
ATOM 3413 C CA . ARG A 1 447 ? -39.722 -1.033 49.442 1.00 90.25 447 ARG A CA 1
ATOM 3414 C C . ARG A 1 447 ? -40.254 -1.094 48.012 1.00 90.25 447 ARG A C 1
ATOM 3416 O O . ARG A 1 447 ? -41.298 -1.697 47.777 1.00 90.25 447 ARG A O 1
ATOM 3423 N N . LEU A 1 448 ? -39.522 -0.519 47.061 1.00 88.75 448 LEU A N 1
ATOM 3424 C CA . LEU A 1 448 ? -39.838 -0.563 45.632 1.00 88.75 448 LEU A CA 1
ATOM 3425 C C . LEU A 1 448 ? -39.445 -1.899 44.964 1.00 88.75 448 LEU A C 1
ATOM 3427 O O . LEU A 1 448 ? -39.711 -2.107 43.779 1.00 88.75 448 LEU A O 1
ATOM 3431 N N . GLY A 1 449 ? -38.854 -2.834 45.715 1.00 86.00 449 GLY A N 1
ATOM 3432 C CA . GLY A 1 449 ? -38.512 -4.178 45.251 1.00 86.00 449 GLY A CA 1
ATOM 3433 C C . GLY A 1 449 ? -37.182 -4.278 44.502 1.00 86.00 449 GLY A C 1
ATOM 3434 O O . GLY A 1 449 ? -36.988 -5.242 43.760 1.00 86.00 449 GLY A O 1
ATOM 3435 N N . ALA A 1 450 ? -36.285 -3.303 44.664 1.00 90.62 450 ALA A N 1
ATOM 3436 C CA . ALA A 1 450 ? -34.896 -3.412 44.230 1.00 90.62 450 ALA A CA 1
ATOM 3437 C C . ALA A 1 450 ? -34.025 -4.057 45.318 1.00 90.62 450 ALA A C 1
ATOM 3439 O O . ALA A 1 450 ? -34.321 -3.990 46.510 1.00 90.62 450 ALA A O 1
ATOM 3440 N N . LEU A 1 451 ? -32.923 -4.672 44.904 1.00 92.19 451 LEU A N 1
ATOM 3441 C CA . LEU A 1 451 ? -31.873 -5.155 45.793 1.00 92.19 451 LEU A CA 1
ATOM 3442 C C . LEU A 1 451 ? -30.864 -4.036 46.036 1.00 92.19 451 LEU A C 1
ATOM 3444 O O . LEU A 1 451 ? -30.553 -3.269 45.132 1.00 92.19 451 LEU A O 1
ATOM 3448 N N . THR A 1 452 ? -30.320 -3.949 47.244 1.00 91.94 452 THR A N 1
ATOM 3449 C CA . THR A 1 452 ? -29.379 -2.879 47.600 1.00 91.94 452 THR A CA 1
ATOM 3450 C C . THR A 1 452 ? -27.990 -3.433 47.847 1.00 91.94 452 THR A C 1
ATOM 3452 O O . THR A 1 452 ? -27.856 -4.431 48.556 1.00 91.94 452 THR A O 1
ATOM 3455 N N . LEU A 1 453 ? -26.988 -2.752 47.308 1.00 91.25 453 LEU A N 1
ATOM 3456 C CA . LEU A 1 453 ? -25.569 -3.064 47.413 1.00 91.25 453 LEU A CA 1
ATOM 3457 C C . LEU A 1 453 ? -24.844 -1.920 48.118 1.00 91.25 453 LEU A C 1
ATOM 3459 O O . LEU A 1 453 ? -25.091 -0.749 47.818 1.00 91.25 453 LEU A O 1
ATOM 3463 N N . ALA A 1 454 ? -23.890 -2.247 48.981 1.00 88.06 454 ALA A N 1
ATOM 3464 C CA . ALA A 1 454 ? -22.898 -1.271 49.398 1.00 88.06 454 ALA A CA 1
ATOM 3465 C C . ALA A 1 454 ? -21.968 -0.965 48.207 1.00 88.06 454 ALA A C 1
ATOM 3467 O O . ALA A 1 454 ? -21.546 -1.886 47.503 1.00 88.06 454 ALA A O 1
ATOM 3468 N N . PRO A 1 455 ? -21.559 0.294 47.974 1.00 87.44 455 PRO A N 1
ATOM 3469 C CA . PRO A 1 455 ? -20.623 0.627 46.903 1.00 87.44 455 PRO A CA 1
ATOM 3470 C C . PRO A 1 455 ? -19.298 -0.145 46.961 1.00 87.44 455 PRO A C 1
ATOM 3472 O O . PRO A 1 455 ? -18.677 -0.379 45.929 1.00 87.44 455 PRO A O 1
ATOM 3475 N N . THR A 1 456 ? -18.860 -0.572 48.149 1.00 84.06 456 THR A N 1
ATOM 3476 C CA . THR A 1 456 ? -17.658 -1.401 48.334 1.00 84.06 456 THR A CA 1
ATOM 3477 C C . THR A 1 456 ? -17.794 -2.796 47.724 1.00 84.06 456 THR A C 1
ATOM 3479 O O . THR A 1 456 ? -16.792 -3.368 47.300 1.00 84.06 456 THR A O 1
ATOM 3482 N N . GLU A 1 457 ? -19.012 -3.325 47.591 1.00 83.00 457 GLU A N 1
ATOM 3483 C CA . GLU A 1 457 ? -19.280 -4.606 46.923 1.00 83.00 457 GLU A CA 1
ATOM 3484 C C . GLU A 1 457 ? -19.070 -4.526 45.404 1.00 83.00 457 GLU A C 1
ATOM 3486 O O . GLU A 1 457 ? -18.961 -5.555 44.744 1.00 83.00 457 GLU A O 1
ATOM 3491 N N . LEU A 1 458 ? -18.945 -3.318 44.839 1.00 83.94 458 LEU A N 1
ATOM 3492 C CA . LEU A 1 458 ? -18.583 -3.125 43.434 1.00 83.94 458 LEU A CA 1
ATOM 3493 C C . LEU A 1 458 ? -17.080 -3.315 43.181 1.00 83.94 458 LEU A C 1
ATOM 3495 O O . LEU A 1 458 ? -16.694 -3.612 42.052 1.00 83.94 458 LEU A O 1
ATOM 3499 N N . ILE A 1 459 ? -16.223 -3.168 44.202 1.00 81.31 459 ILE A N 1
ATOM 3500 C CA . ILE A 1 459 ? -14.754 -3.177 44.055 1.00 81.31 459 ILE A CA 1
ATOM 3501 C C . ILE A 1 459 ? -14.230 -4.398 43.282 1.00 81.31 459 ILE A C 1
ATOM 3503 O O . ILE A 1 459 ? -13.428 -4.184 42.375 1.00 81.31 459 ILE A O 1
ATOM 3507 N N . PRO A 1 460 ? -14.664 -5.646 43.561 1.00 79.06 460 PRO A N 1
ATOM 3508 C CA . PRO A 1 460 ? -14.152 -6.826 42.858 1.00 79.06 460 PRO A CA 1
ATOM 3509 C C . PRO A 1 460 ? -14.452 -6.837 41.354 1.00 79.06 460 PRO A C 1
ATOM 3511 O O . PRO A 1 460 ? -13.822 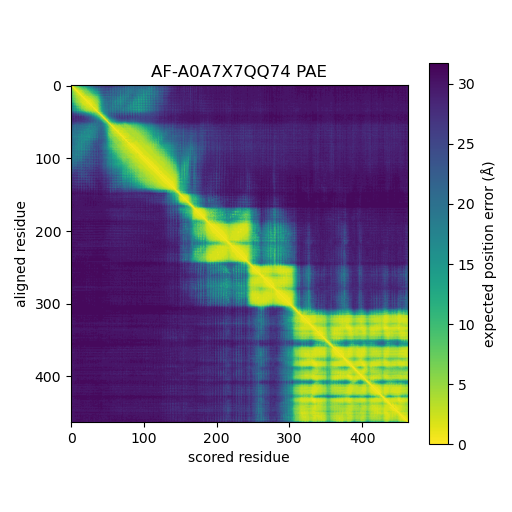-7.582 40.608 1.00 79.06 460 PRO A O 1
ATOM 3514 N N . PH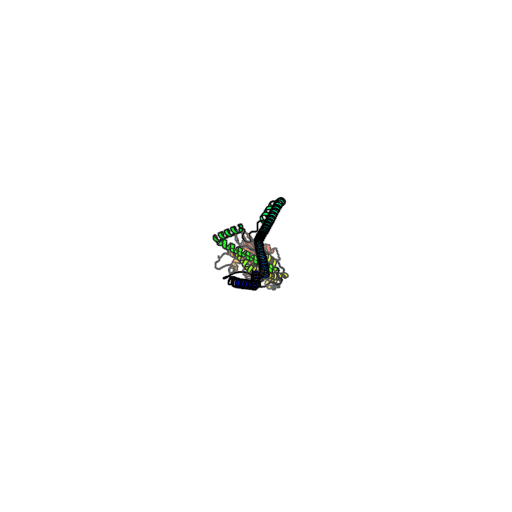E A 1 461 ? -15.431 -6.046 40.914 1.00 79.75 461 PHE A N 1
ATOM 3515 C CA . PHE A 1 461 ? -15.901 -6.011 39.532 1.00 79.75 461 PHE A CA 1
ATOM 3516 C C . PHE A 1 461 ? -15.375 -4.802 38.755 1.00 79.75 461 PHE A C 1
ATOM 3518 O O . PHE A 1 461 ? -15.357 -4.817 37.524 1.00 79.75 461 PHE A O 1
ATOM 3525 N N . LEU A 1 462 ? -14.942 -3.757 39.458 1.00 76.88 462 LEU A N 1
ATOM 3526 C CA . LEU A 1 462 ? -14.331 -2.584 38.852 1.00 76.88 462 LEU A CA 1
ATOM 3527 C C . LEU A 1 462 ? -12.863 -2.927 38.541 1.00 76.88 462 LEU A C 1
ATOM 3529 O O . LEU A 1 462 ? -12.026 -3.004 39.440 1.00 76.88 462 LEU A O 1
ATOM 3533 N N . GLY A 1 463 ? -12.580 -3.193 37.262 1.00 57.72 463 GLY A N 1
ATOM 3534 C CA . GLY A 1 463 ? -11.249 -3.496 36.712 1.00 57.72 463 GLY A CA 1
ATOM 3535 C C . GLY A 1 463 ? -10.413 -2.245 36.520 1.00 57.72 463 GLY A C 1
ATOM 3536 O O . GLY A 1 463 ? -10.747 -1.438 35.613 1.00 57.72 463 GLY A O 1
#

Sequence (463 aa):
GAGDEADEAAAADRLRPHLAAFHERLQALGEAVAAAAGRAGDEAAPGRAVGDDGHAVWEERLRQVRAELRRYKGLAEGRGRLERQLALRDEALLTTREALVRAEDEARQWRQRALQSAAELGRRAEQTEAQVRRLVETRLAREFAGWLGGERAAIAAEAARPAAPAGEDPLARRAAEALAAQAQADRASGTRAQLRERLDRLEALRAAADDALGHAMRPQAALRTAAVELREECLRLRQLLGLETPGLPVDGLAAAINGSPAERLDDWRVALAGLREAGVLDAAAGAALDETWRRRRAMLELERAPAPELRDEDLGTPAGQLQAVLRGQRSGVLLLDGHNVLFALQARYRRPQDHVYPDGRVRECLVGDLVRLAANRPTCRVRVVFDGPERNERMASANVGVVYSGGTGEHRADKVLEEEVRYFRQTPADVVLVATNDGELRGEALRLGALTLAPTELIPFLG

Foldseek 3Di:
DPPVVVVVVVVVVVCVVVVVVVVVVVVVVVVVVVVVVPPPDDDDDDDDDDDPPVVVVVVVVVVVVVVVVVVVVVVVVVVVVVVVVVVVVVVVVVVVVVVVVVVVVVVVVVVVVVVVVVVVVVVVVVVVVVVVVVVVVVVVLVVVCVVPDVVVNVVVVVVPPPPDPPPDPPVVVVVVVVQVVVCVVPVVSVVLVVLVVVLVVLVVVLVVLLVCQVPDPDDDPVSLVSNLVSLVSSVVSCVVNVHDDPADPLVVLLVVLLPDDPVCLVVSVVVLVVCVSVSNDDPVSSVSSVVSSVVSNVVVVLVVDPDPPDPVVLVVALLSVVVCLLSLVAQAEEEEALQQLCLLVCVPQPDPPDDPGDDPVSSVVVLVLVCVSCPPRPSYAYEYEYADQAWDWDAPDPRYIYTHQHDDDPCSSLVVSLVVLLVCVVPVRYAYEYEGPDPVSCVSSVVSPHHYDHSVSCVVSRD

Mean predicted aligned error: 23.01 Å